Protein AF-A0AA36IRC1-F1 (afdb_monomer_lite)

Foldseek 3Di:
DVLCVLLVHDPPDQDLVVLVVSLVVVCVCLPCVNPPDDPVSVVSNVSSVVSSLVSNLRRVLAAAAAWWADWDKDWPDLDPPWTKIKIATHGGDDDPRHHFFKKWKWWDQVVVPDIDTLDIGGQDQDPVVRGTQDVNNSRMDMDTSNSVPVRVRQLVDQKIKMWMWTGDSNGIHDTDIDIHGSPDPPPDPPPPDDDDDDDDDDDDDDDDDDDDDDPDDPDPLVVLLVVVLVVLLVVLVVALVSSLVVQLPDDLVNLLSNCVVVVHDSDDDSSVSSVVSSVVSPRNVVVPPPPLPDVVVVVVLQVVLCVLCVVPNQLAHADPVSWDKDFDDPQLCVLVVCLVVQVPPPVSLVVSVVSNCVVVVVVVVCSQLVALVSLVSQLVSPAWAKEKEWAQADPDPDDRVPDDPRRNTIMTIHIHHLVCCVNVVVVLCVLVVQDDLSVLCRRQLDDSLFKHWYWYQDPPPHHIDIDIDGQALPDPSVCSNPVDPVSNVVNPDPDDDSVNSVVRSVVVVVVVVVVVVVVVVVVVVVVVVVVVVVVVPPPPVVVVVVVVVVVVVVVVVVCVVVPPPDDDPDDDDDDDDDDDDDDDDDDDDDDDDDD

Secondary structure (DSSP, 8-state):
-HHHHHTT--TT---HHHHHHHHHHHHTTS-HHHH-S-HHHHHHHHHHHHHHHHHHHHHS---PPPPPEEEEEEEEE-STTS-EEEEEEEPPPP-TTS---EEEEEEEETTTTEEEEEEEE---EEGGGTEEPPTTTTSEEEEETTTTTT-TTGGGSSEEEEEEEEEETTEEPPPEEEEEE-S------------------------------------THHHHHHHHHHHHHHHHHH-HHHHHHHHHHS-HHHHHHHHHHTT----S-HHHHHHHHHHHTTSTTTTTS-----HHHHHHHHHHHHHHTTTSTTS--SSTTTPPPEE--HHHHHHHHGGGT-TT-HHHHHHHHHHHHHHHHHHHHHHHTSSHHHHHHHHHT-SEEEEEEEESS-SSSS-TTSS-HHHH-EEEEEEEEHHHHHHH-HHHHHHTT--HHHHHIIIIIS-TTTEEEEEEESPSSSS-EEEEEEPPTT-TTHHHH--SHHHHHHHHSPPPPHHHHHHHHHHHHHHHHHHHHHHHHHHHHHHHHHHHHHHHTS-THHHHHHHHHHHHHHHHHHHHHTT--S-----------------------------

Structure (mmCIF, N/CA/C/O backbone):
data_AF-A0AA36IRC1-F1
#
_entry.id   AF-A0AA36IRC1-F1
#
loop_
_atom_site.group_PDB
_atom_site.id
_atom_site.type_symbol
_atom_site.label_atom_id
_atom_site.label_alt_id
_atom_site.label_comp_id
_atom_site.label_asym_id
_atom_site.label_entity_id
_atom_site.label_seq_id
_atom_site.pdbx_PDB_ins_code
_atom_site.Cartn_x
_atom_site.Cartn_y
_atom_site.Cartn_z
_atom_site.occupancy
_atom_site.B_iso_or_equiv
_atom_site.auth_seq_id
_atom_site.auth_comp_id
_atom_site.auth_asym_id
_atom_site.auth_atom_id
_atom_site.pdbx_PDB_model_num
ATOM 1 N N . MET A 1 1 ? -9.105 -41.672 -7.554 1.00 74.88 1 MET A N 1
ATOM 2 C CA . MET A 1 1 ? -8.304 -42.344 -8.606 1.00 74.88 1 MET A CA 1
ATOM 3 C C . MET A 1 1 ? -7.588 -41.334 -9.501 1.00 74.88 1 MET A C 1
ATOM 5 O O . MET A 1 1 ? -6.369 -41.287 -9.444 1.00 74.88 1 MET A O 1
ATOM 9 N N . ARG A 1 2 ? -8.302 -40.461 -10.235 1.00 90.44 2 ARG A N 1
ATOM 10 C CA . ARG A 1 2 ? -7.694 -39.477 -11.162 1.00 90.44 2 ARG A CA 1
ATOM 11 C C . ARG A 1 2 ? -6.621 -38.577 -10.523 1.00 90.44 2 ARG A C 1
ATOM 13 O O . ARG A 1 2 ? -5.539 -38.460 -11.077 1.00 90.44 2 ARG A O 1
ATOM 20 N N . ALA A 1 3 ? -6.867 -38.031 -9.329 1.00 92.38 3 ALA A N 1
ATOM 21 C CA . ALA A 1 3 ? -5.887 -37.191 -8.627 1.00 92.38 3 ALA A CA 1
ATOM 22 C C . ALA A 1 3 ? -4.588 -37.937 -8.243 1.00 92.38 3 ALA A C 1
ATOM 24 O O . ALA A 1 3 ? -3.504 -37.379 -8.387 1.00 92.38 3 ALA A O 1
ATOM 25 N N . LYS A 1 4 ? -4.675 -39.216 -7.829 1.00 94.25 4 LYS A N 1
ATOM 26 C CA . LYS A 1 4 ? -3.484 -40.041 -7.549 1.00 94.25 4 LYS A CA 1
ATOM 27 C C . LYS A 1 4 ? -2.650 -40.243 -8.818 1.00 94.25 4 LYS A C 1
ATOM 29 O O . LYS A 1 4 ? -1.438 -40.070 -8.777 1.00 94.25 4 LYS A O 1
ATOM 34 N N . ALA A 1 5 ? -3.311 -40.536 -9.941 1.00 95.19 5 ALA A N 1
ATOM 35 C CA . ALA A 1 5 ? -2.655 -40.703 -11.237 1.00 95.19 5 ALA A CA 1
ATOM 36 C C . ALA A 1 5 ? -1.948 -39.420 -11.707 1.00 95.19 5 ALA A C 1
ATOM 38 O O . ALA A 1 5 ? -0.807 -39.498 -12.150 1.00 95.19 5 ALA A O 1
ATOM 39 N N . VAL A 1 6 ? -2.566 -38.242 -11.535 1.00 96.06 6 VAL A N 1
ATOM 40 C CA . VAL A 1 6 ? -1.937 -36.944 -11.868 1.00 96.06 6 VAL A CA 1
ATOM 41 C C . VAL A 1 6 ? -0.638 -36.717 -11.082 1.00 96.06 6 VAL A C 1
ATOM 43 O O . VAL A 1 6 ? 0.323 -36.175 -11.619 1.00 96.06 6 VAL A O 1
ATOM 46 N N . LEU A 1 7 ? -0.576 -37.170 -9.828 1.00 96.38 7 LEU A N 1
ATOM 47 C CA . LEU A 1 7 ? 0.624 -37.065 -8.994 1.00 96.38 7 LEU A CA 1
ATOM 48 C C . LEU A 1 7 ? 1.622 -38.216 -9.191 1.00 96.38 7 LEU A C 1
ATOM 50 O O . LEU A 1 7 ? 2.680 -38.205 -8.564 1.00 96.38 7 LEU A O 1
ATOM 54 N N . GLY A 1 8 ? 1.302 -39.217 -10.016 1.00 95.62 8 GLY A N 1
ATOM 55 C CA . GLY A 1 8 ? 2.112 -40.430 -10.159 1.00 95.62 8 GLY A CA 1
ATOM 56 C C . GLY A 1 8 ? 2.165 -41.282 -8.886 1.00 95.62 8 GLY A C 1
ATOM 57 O O . GLY A 1 8 ? 3.146 -41.983 -8.653 1.00 95.62 8 GLY A O 1
ATOM 58 N N . LEU A 1 9 ? 1.140 -41.199 -8.034 1.00 96.12 9 LEU A N 1
ATOM 59 C CA . LEU A 1 9 ? 1.044 -42.001 -6.818 1.00 96.12 9 LEU A CA 1
ATOM 60 C C . LEU A 1 9 ? 0.522 -43.403 -7.147 1.00 96.12 9 LEU A C 1
ATOM 62 O O . LEU A 1 9 ? -0.485 -43.547 -7.844 1.00 96.12 9 LEU A O 1
ATOM 66 N N . GLY A 1 10 ? 1.178 -44.424 -6.592 1.00 94.31 10 GLY A N 1
ATOM 67 C CA . GLY A 1 10 ? 0.716 -45.809 -6.670 1.00 94.31 10 GLY A CA 1
ATOM 68 C C . GLY A 1 10 ? -0.647 -46.020 -5.988 1.00 94.31 10 GLY A C 1
ATOM 69 O O . GLY A 1 10 ? -1.079 -45.186 -5.180 1.00 94.31 10 GLY A O 1
ATOM 70 N N . PRO A 1 11 ? -1.344 -47.131 -6.291 1.00 91.56 11 PRO A N 1
ATOM 71 C CA . PRO A 1 11 ? -2.640 -47.444 -5.684 1.00 91.56 11 PRO A CA 1
ATOM 72 C C . PRO A 1 11 ? -2.563 -47.492 -4.150 1.00 91.56 11 PRO A C 1
ATOM 74 O O . PRO A 1 11 ? -3.455 -46.942 -3.492 1.00 91.56 11 PRO A O 1
ATOM 77 N N . ASP A 1 12 ? -1.446 -48.000 -3.622 1.00 92.06 12 ASP A N 1
ATOM 78 C CA . ASP A 1 12 ? -1.166 -48.215 -2.195 1.00 92.06 12 ASP A CA 1
ATOM 79 C C . ASP A 1 12 ? -0.720 -46.948 -1.446 1.00 92.06 12 ASP A C 1
ATOM 81 O O . ASP A 1 12 ? -0.401 -46.990 -0.259 1.00 92.06 12 ASP A O 1
ATOM 85 N N . ALA A 1 13 ? -0.671 -45.792 -2.117 1.00 90.88 13 ALA A N 1
ATOM 86 C CA . ALA A 1 13 ? -0.374 -44.539 -1.438 1.00 90.88 13 ALA A CA 1
ATOM 87 C C . ALA A 1 13 ? -1.566 -44.132 -0.560 1.00 90.88 13 ALA A C 1
ATOM 89 O O . ALA A 1 13 ? -2.665 -43.904 -1.081 1.00 90.88 13 ALA A O 1
ATOM 90 N N . HIS A 1 14 ? -1.354 -44.025 0.751 1.00 88.81 14 HIS A N 1
ATOM 91 C CA . HIS A 1 14 ? -2.402 -43.711 1.733 1.00 88.81 14 HIS A CA 1
ATOM 92 C C . HIS A 1 14 ? -2.022 -42.586 2.704 1.00 88.81 14 HIS A C 1
ATOM 94 O O . HIS A 1 14 ? -2.841 -42.217 3.545 1.00 88.81 14 HIS A O 1
ATOM 100 N N . GLU A 1 15 ? -0.820 -42.016 2.583 1.00 91.06 15 GLU A N 1
ATOM 101 C CA . GLU A 1 15 ? -0.329 -40.983 3.495 1.00 91.06 15 GLU A CA 1
ATOM 102 C C . GLU A 1 15 ? -0.172 -39.615 2.822 1.00 91.06 15 GLU A C 1
ATOM 104 O O . GLU A 1 15 ? 0.243 -39.490 1.667 1.00 91.06 15 GLU A O 1
ATOM 109 N N . VAL A 1 16 ? -0.442 -38.553 3.587 1.00 89.88 16 VAL A N 1
ATOM 110 C CA . VAL A 1 16 ? -0.253 -37.154 3.160 1.00 89.88 16 VAL A CA 1
ATOM 111 C C . VAL A 1 16 ? 1.220 -36.858 2.835 1.00 89.88 16 VAL A C 1
ATOM 113 O O . VAL A 1 16 ? 1.517 -36.125 1.892 1.00 89.88 16 VAL A O 1
ATOM 116 N N . SER A 1 17 ? 2.152 -37.480 3.561 1.00 89.81 17 SER A N 1
ATOM 117 C CA . SER A 1 17 ? 3.604 -37.383 3.344 1.00 89.81 17 SER A CA 1
ATOM 118 C C . SER A 1 17 ? 3.996 -37.740 1.899 1.00 89.81 17 SER A C 1
ATOM 120 O O . SER A 1 17 ? 4.730 -36.994 1.240 1.00 89.81 17 SER A O 1
ATOM 122 N N . GLN A 1 18 ? 3.433 -38.830 1.371 1.00 94.88 18 GLN A N 1
ATOM 123 C CA . GLN A 1 18 ? 3.670 -39.328 0.015 1.00 94.88 18 GLN A CA 1
ATOM 124 C C . GLN A 1 18 ? 3.131 -38.352 -1.040 1.00 94.88 18 GLN A C 1
ATOM 126 O O . GLN A 1 18 ? 3.815 -38.065 -2.024 1.00 94.88 18 GLN A O 1
ATOM 131 N N . VAL A 1 19 ? 1.949 -37.766 -0.806 1.00 95.19 19 VAL A N 1
ATOM 132 C CA . VAL A 1 19 ? 1.365 -36.722 -1.673 1.00 95.19 19 VAL A CA 1
ATOM 133 C C . VAL A 1 19 ? 2.289 -35.514 -1.765 1.00 95.19 19 VAL A C 1
ATOM 135 O O . VAL A 1 19 ? 2.595 -35.036 -2.859 1.00 95.19 19 VAL A O 1
ATOM 138 N N . GLN A 1 20 ? 2.783 -35.036 -0.622 1.00 94.25 20 GLN A N 1
ATOM 139 C CA . GLN A 1 20 ? 3.679 -33.884 -0.563 1.00 94.25 20 GLN A CA 1
ATOM 140 C C . GLN A 1 20 ? 5.027 -34.163 -1.234 1.00 94.25 20 GLN A C 1
ATOM 142 O O . GLN A 1 20 ? 5.592 -33.281 -1.887 1.00 94.25 20 GLN A O 1
ATOM 147 N N . GLN A 1 21 ? 5.568 -35.373 -1.089 1.00 96.00 21 GLN A N 1
ATOM 148 C CA . GLN A 1 21 ? 6.808 -35.777 -1.749 1.00 96.00 21 GLN A CA 1
ATOM 149 C C . GLN A 1 21 ? 6.646 -35.858 -3.273 1.00 96.00 21 GLN A C 1
ATOM 151 O O . GLN A 1 21 ? 7.492 -35.327 -4.004 1.00 96.00 21 GLN A O 1
ATOM 156 N N . ALA A 1 22 ? 5.557 -36.464 -3.753 1.00 97.12 22 ALA A N 1
ATOM 157 C CA . ALA A 1 22 ? 5.246 -36.564 -5.175 1.00 97.12 22 ALA A CA 1
ATOM 158 C C . ALA A 1 22 ? 5.052 -35.173 -5.799 1.00 97.12 22 ALA A C 1
ATOM 160 O O . ALA A 1 22 ? 5.730 -34.825 -6.769 1.00 97.12 22 ALA A O 1
ATOM 161 N N . PHE A 1 23 ? 4.239 -34.323 -5.164 1.00 97.38 23 PHE A N 1
ATOM 162 C CA . PHE A 1 23 ? 4.014 -32.946 -5.602 1.00 97.38 23 PHE A CA 1
ATOM 163 C C . PHE A 1 23 ? 5.316 -32.137 -5.675 1.00 97.38 23 PHE A C 1
ATOM 165 O O . PHE A 1 23 ? 5.611 -31.535 -6.705 1.00 97.38 23 PHE A O 1
ATOM 172 N N . ARG A 1 24 ? 6.156 -32.168 -4.627 1.00 96.25 24 ARG A N 1
ATOM 173 C CA . ARG A 1 24 ? 7.459 -31.470 -4.631 1.00 96.25 24 ARG A CA 1
ATOM 174 C C . ARG A 1 24 ? 8.395 -31.974 -5.729 1.00 96.25 24 ARG A C 1
ATOM 176 O O . ARG A 1 24 ? 9.209 -31.210 -6.244 1.00 96.25 24 ARG A O 1
ATOM 183 N N . SER A 1 25 ? 8.329 -33.256 -6.074 1.00 97.12 25 SER A N 1
ATOM 184 C CA . SER A 1 25 ? 9.158 -33.838 -7.136 1.00 97.12 25 SER A CA 1
ATOM 185 C C . SER A 1 25 ? 8.709 -33.385 -8.528 1.00 97.12 25 SER A C 1
ATOM 187 O O . SER A 1 25 ? 9.560 -33.096 -9.367 1.00 97.12 25 SER A O 1
ATOM 189 N N . LEU A 1 26 ? 7.399 -33.239 -8.750 1.00 96.81 26 LEU A N 1
ATOM 190 C CA . LEU A 1 26 ? 6.835 -32.714 -9.998 1.00 96.81 26 LEU A CA 1
ATOM 191 C C . LEU A 1 26 ? 7.040 -31.199 -10.128 1.00 96.81 26 LEU A C 1
ATOM 193 O O . LEU A 1 26 ? 7.534 -30.737 -11.153 1.00 96.81 26 LEU A O 1
ATOM 197 N N . MET A 1 27 ? 6.792 -30.433 -9.062 1.00 96.56 27 MET A N 1
ATOM 198 C CA . MET A 1 27 ? 7.006 -28.979 -9.045 1.00 96.56 27 MET A CA 1
ATOM 199 C C . MET A 1 27 ? 8.471 -28.585 -9.259 1.00 96.56 27 MET A C 1
ATOM 201 O O . MET A 1 27 ? 8.740 -27.547 -9.848 1.00 96.56 27 MET A O 1
ATOM 205 N N . ARG A 1 28 ? 9.439 -29.418 -8.846 1.00 96.50 28 ARG A N 1
ATOM 206 C CA . ARG A 1 28 ? 10.865 -29.205 -9.170 1.00 96.50 28 ARG A CA 1
ATOM 207 C C . ARG A 1 28 ? 11.168 -29.324 -10.665 1.00 96.50 28 ARG A C 1
ATOM 209 O O . ARG A 1 28 ? 12.148 -28.744 -11.127 1.00 96.50 28 ARG A O 1
ATOM 216 N N . LYS A 1 29 ? 10.381 -30.095 -11.419 1.00 95.44 29 LYS A N 1
ATOM 217 C CA . LYS A 1 29 ? 10.509 -30.214 -12.881 1.00 95.44 29 LYS A CA 1
ATOM 218 C C . LYS A 1 29 ? 9.749 -29.095 -13.588 1.00 95.44 29 LYS A C 1
ATOM 220 O O . LYS A 1 29 ? 10.276 -28.527 -14.533 1.00 95.44 29 LYS A O 1
ATOM 225 N N . LEU A 1 30 ? 8.573 -28.745 -13.070 1.00 94.75 30 LEU A N 1
ATOM 226 C CA . LEU A 1 30 ? 7.709 -27.673 -13.567 1.00 94.75 30 LEU A CA 1
ATOM 227 C C . LEU A 1 30 ? 8.000 -26.309 -12.919 1.00 94.75 30 LEU A C 1
ATOM 229 O O . LEU A 1 30 ? 7.128 -25.448 -12.853 1.00 94.75 30 LEU A O 1
ATOM 233 N N . HIS A 1 31 ? 9.213 -26.096 -12.411 1.00 91.88 31 HIS A N 1
ATOM 234 C CA . HIS A 1 31 ? 9.555 -24.811 -11.818 1.00 91.88 31 HIS A CA 1
ATOM 235 C C . HIS A 1 31 ? 9.652 -23.745 -12.924 1.00 91.88 31 HIS A C 1
ATOM 237 O O . HIS A 1 31 ? 10.312 -24.019 -13.933 1.00 91.88 31 HIS A O 1
ATOM 243 N N . PRO A 1 32 ? 9.081 -22.537 -12.741 1.00 88.81 32 PRO A N 1
ATOM 244 C CA . PRO A 1 32 ? 9.141 -21.467 -13.740 1.00 88.81 32 PRO A CA 1
ATOM 245 C C . PRO A 1 32 ? 10.564 -21.166 -14.226 1.00 88.81 32 PRO A C 1
ATOM 247 O O . PRO A 1 32 ? 10.787 -21.022 -15.422 1.00 88.81 32 PRO A O 1
ATOM 250 N N . ASP A 1 33 ? 11.553 -21.195 -13.327 1.00 90.69 33 ASP A N 1
ATOM 251 C CA . ASP A 1 33 ? 12.965 -20.975 -13.685 1.00 90.69 33 ASP A CA 1
ATOM 252 C C . ASP A 1 33 ? 13.538 -22.013 -14.666 1.00 90.69 33 ASP A C 1
ATOM 254 O O . ASP A 1 33 ? 14.543 -21.748 -15.319 1.00 90.69 33 ASP A O 1
ATOM 258 N N . ARG A 1 34 ? 12.944 -23.210 -14.758 1.00 93.19 34 ARG A N 1
ATOM 259 C CA . ARG A 1 34 ? 13.422 -24.288 -15.641 1.00 93.19 34 ARG A CA 1
ATOM 260 C C . ARG A 1 34 ? 12.700 -24.332 -16.977 1.00 93.19 34 ARG A C 1
ATOM 262 O O . ARG A 1 34 ? 13.312 -24.683 -17.977 1.00 93.19 34 ARG A O 1
ATOM 269 N N . ILE A 1 35 ? 11.406 -24.031 -16.977 1.00 93.44 35 ILE A N 1
ATOM 270 C CA . ILE A 1 35 ? 10.538 -24.185 -18.156 1.00 93.44 35 ILE A CA 1
ATOM 271 C C . ILE A 1 35 ? 10.178 -22.848 -18.814 1.00 93.44 35 ILE A C 1
ATOM 273 O O . ILE A 1 35 ? 9.588 -22.839 -19.890 1.00 93.44 35 ILE A O 1
ATOM 277 N N . GLY A 1 36 ? 10.530 -21.727 -18.179 1.00 90.19 36 GLY A N 1
ATOM 278 C CA . GLY A 1 36 ? 10.146 -20.390 -18.613 1.00 90.19 36 GLY A CA 1
ATOM 279 C C . GLY A 1 36 ? 8.654 -20.106 -18.420 1.00 90.19 36 GLY A C 1
ATOM 280 O O . GLY A 1 36 ? 7.930 -20.825 -17.728 1.00 90.19 36 GLY A O 1
ATOM 281 N N . VAL A 1 37 ? 8.183 -19.024 -19.042 1.00 89.31 37 VAL A N 1
ATOM 282 C CA . VAL A 1 37 ? 6.762 -18.650 -19.048 1.00 89.31 37 VAL A CA 1
ATOM 283 C C . VAL A 1 37 ? 6.061 -19.447 -20.145 1.00 89.31 37 VAL A C 1
ATOM 285 O O . VAL A 1 37 ? 5.996 -19.024 -21.296 1.00 89.31 37 VAL A O 1
ATOM 288 N N . ASN A 1 38 ? 5.562 -20.628 -19.788 1.00 95.38 38 ASN A N 1
ATOM 289 C CA . ASN A 1 38 ? 4.763 -21.468 -20.673 1.00 95.38 38 ASN A CA 1
ATOM 290 C C . ASN A 1 38 ? 3.337 -21.603 -20.109 1.00 95.38 38 ASN A C 1
ATOM 292 O O . ASN A 1 38 ? 3.138 -21.974 -18.947 1.00 95.38 38 ASN A O 1
ATOM 296 N N . ARG A 1 39 ? 2.335 -21.291 -20.939 1.00 93.25 39 ARG A N 1
ATOM 297 C CA . ARG A 1 39 ? 0.915 -21.388 -20.581 1.00 93.25 39 ARG A CA 1
ATOM 298 C C . ARG A 1 39 ? 0.518 -22.817 -20.205 1.00 93.25 39 ARG A C 1
ATOM 300 O O . ARG A 1 39 ? -0.113 -23.006 -19.172 1.00 93.25 39 ARG A O 1
ATOM 307 N N . GLU A 1 40 ? 0.943 -23.808 -20.984 1.00 95.69 40 GLU A N 1
ATOM 308 C CA . GLU A 1 40 ? 0.639 -25.224 -20.736 1.00 95.69 40 GLU A CA 1
ATOM 309 C C . GLU A 1 40 ? 1.237 -25.697 -19.408 1.00 95.69 40 GLU A C 1
ATOM 311 O O . GLU A 1 40 ? 0.608 -26.435 -18.653 1.00 95.69 40 GLU A O 1
ATOM 316 N N . ALA A 1 41 ? 2.438 -25.219 -19.075 1.00 92.00 41 ALA A N 1
ATOM 317 C CA . ALA A 1 41 ? 3.054 -25.515 -17.789 1.00 92.00 41 ALA A CA 1
ATOM 318 C C . ALA A 1 41 ? 2.288 -24.891 -16.618 1.00 92.00 41 ALA A C 1
ATOM 320 O O . ALA A 1 41 ? 2.154 -25.517 -15.569 1.00 92.00 41 ALA A O 1
ATOM 321 N N . THR A 1 42 ? 1.768 -23.677 -16.801 1.00 91.06 42 THR A N 1
ATOM 322 C CA . THR A 1 42 ? 0.942 -23.000 -15.794 1.00 91.06 42 THR A CA 1
ATOM 323 C C . THR A 1 42 ? -0.354 -23.777 -15.559 1.00 91.06 42 THR A C 1
ATOM 325 O O . THR A 1 42 ? -0.691 -24.072 -14.414 1.00 91.06 42 THR A O 1
ATOM 328 N N . GLU A 1 43 ? -1.028 -24.199 -16.633 1.00 94.94 43 GLU A N 1
ATOM 329 C CA . GLU A 1 43 ? -2.219 -25.057 -16.565 1.00 94.94 43 GLU A CA 1
ATOM 330 C C . GLU A 1 43 ? -1.908 -26.402 -15.875 1.00 94.94 43 GLU A C 1
ATOM 332 O O . GLU A 1 43 ? -2.641 -26.833 -14.982 1.00 94.94 43 GLU A O 1
ATOM 337 N N . ALA A 1 44 ? -0.773 -27.035 -16.193 1.00 95.12 44 ALA A N 1
ATOM 338 C CA . ALA A 1 44 ? -0.328 -28.264 -15.534 1.00 95.12 44 ALA A CA 1
ATOM 339 C C . ALA A 1 44 ? -0.023 -28.070 -14.036 1.00 95.12 44 ALA A C 1
ATOM 341 O O . ALA A 1 44 ? -0.329 -28.944 -13.222 1.00 95.12 44 ALA A O 1
ATOM 342 N N . MET A 1 45 ? 0.560 -26.932 -13.645 1.00 94.12 45 MET A N 1
ATOM 343 C CA . MET A 1 45 ? 0.800 -26.597 -12.239 1.00 94.12 45 MET A CA 1
ATOM 344 C C . MET A 1 45 ? -0.511 -26.430 -11.467 1.00 94.12 45 MET A C 1
ATOM 346 O O . MET A 1 45 ? -0.600 -26.926 -10.343 1.00 94.12 45 MET A O 1
ATOM 350 N N . GLU A 1 46 ? -1.531 -25.792 -12.050 1.00 93.94 46 GLU A N 1
ATOM 351 C CA . GLU A 1 46 ? -2.853 -25.698 -11.415 1.00 93.94 46 GLU A CA 1
ATOM 352 C C . GLU A 1 46 ? -3.494 -27.079 -11.241 1.00 93.94 46 GLU A C 1
ATOM 354 O O . GLU A 1 46 ? -3.913 -27.423 -10.133 1.00 93.94 46 GLU A O 1
ATOM 359 N N . LEU A 1 47 ? -3.457 -27.927 -12.277 1.00 96.19 47 LEU A N 1
ATOM 360 C CA . LEU A 1 47 ? -3.942 -29.310 -12.188 1.00 96.19 47 LEU A CA 1
ATOM 361 C C . LEU A 1 47 ? -3.211 -30.115 -11.100 1.00 96.19 47 LEU A C 1
ATOM 363 O O . LEU A 1 47 ? -3.828 -30.904 -10.382 1.00 96.19 47 LEU A O 1
ATOM 367 N N . LEU A 1 48 ? -1.900 -29.911 -10.931 1.00 96.25 48 LEU A N 1
ATOM 368 C CA . LEU A 1 48 ? -1.128 -30.553 -9.864 1.00 96.25 48 LEU A CA 1
ATOM 369 C C . LEU A 1 48 ? -1.508 -30.050 -8.474 1.00 96.25 48 LEU A C 1
ATOM 371 O O . LEU A 1 48 ? -1.558 -30.851 -7.537 1.00 96.25 48 LEU A O 1
ATOM 375 N N . ARG A 1 49 ? -1.770 -28.748 -8.313 1.00 95.19 49 ARG A N 1
ATOM 376 C CA . ARG A 1 49 ? -2.233 -28.180 -7.038 1.00 95.19 49 ARG A CA 1
ATOM 377 C C . ARG A 1 49 ? -3.614 -28.711 -6.673 1.00 95.19 49 ARG A C 1
ATOM 379 O O . ARG A 1 49 ? -3.817 -29.120 -5.530 1.00 95.19 49 ARG A O 1
ATOM 386 N N . GLU A 1 50 ? -4.523 -28.788 -7.641 1.00 94.00 50 GLU A N 1
ATOM 387 C CA . GLU A 1 50 ? -5.855 -29.365 -7.455 1.00 94.00 50 GLU A CA 1
ATOM 388 C C . GLU A 1 50 ? -5.778 -30.858 -7.087 1.00 94.00 50 GLU A C 1
ATOM 390 O O . GLU A 1 50 ? -6.428 -31.316 -6.139 1.00 94.00 50 GLU A O 1
ATOM 395 N N . ALA A 1 51 ? -4.925 -31.622 -7.779 1.00 94.44 51 ALA A N 1
ATOM 396 C CA . ALA A 1 51 ? -4.704 -33.036 -7.493 1.00 94.44 51 ALA A CA 1
ATOM 397 C C . ALA A 1 51 ? -4.079 -33.262 -6.107 1.00 94.44 51 ALA A C 1
ATOM 399 O O . ALA A 1 51 ? -4.513 -34.164 -5.382 1.00 94.44 51 ALA A O 1
ATOM 400 N N . LYS A 1 52 ? -3.105 -32.427 -5.711 1.00 95.44 52 LYS A N 1
ATOM 401 C CA . LYS A 1 52 ? -2.514 -32.416 -4.364 1.00 95.44 52 LYS A CA 1
ATOM 402 C C . LYS A 1 52 ? -3.590 -32.186 -3.312 1.00 95.44 52 LYS A C 1
ATOM 404 O O . LYS A 1 52 ? -3.766 -33.045 -2.454 1.00 95.44 52 LYS A O 1
ATOM 409 N N . ALA A 1 53 ? -4.342 -31.090 -3.417 1.00 89.00 53 ALA A N 1
ATOM 410 C CA . ALA A 1 53 ? -5.394 -30.751 -2.462 1.00 89.00 53 ALA A CA 1
ATOM 411 C C . ALA A 1 53 ? -6.442 -31.871 -2.347 1.00 89.00 53 ALA A C 1
ATOM 413 O O . ALA A 1 53 ? -6.864 -32.232 -1.250 1.00 89.00 53 ALA A O 1
ATOM 414 N N . SER A 1 54 ? -6.812 -32.481 -3.476 1.00 88.75 54 SER A N 1
ATOM 415 C CA . SER A 1 54 ? -7.751 -33.605 -3.509 1.00 88.75 54 SER A CA 1
ATOM 416 C C . SER A 1 54 ? -7.214 -34.857 -2.807 1.00 88.75 54 SER A C 1
ATOM 418 O O . SER A 1 54 ? -7.959 -35.513 -2.079 1.00 88.75 54 SER A O 1
ATOM 420 N N . CYS A 1 55 ? -5.934 -35.198 -2.994 1.00 89.62 55 CYS A N 1
ATOM 421 C CA . CYS A 1 55 ? -5.323 -36.354 -2.332 1.00 89.62 55 CYS A CA 1
ATOM 422 C C . CYS A 1 55 ? -5.083 -36.106 -0.838 1.00 89.62 55 CYS A C 1
ATOM 424 O O . CYS A 1 55 ? -5.362 -36.991 -0.035 1.00 89.62 55 CYS A O 1
ATOM 426 N N . GLU A 1 56 ? -4.629 -34.909 -0.450 1.00 89.44 56 GLU A N 1
ATOM 427 C CA . GLU A 1 56 ? -4.455 -34.541 0.963 1.00 89.44 56 GLU A CA 1
ATOM 428 C C . GLU A 1 56 ? -5.790 -34.619 1.713 1.00 89.44 56 GLU A C 1
ATOM 430 O O . GLU A 1 56 ? -5.853 -35.226 2.780 1.00 89.44 56 GLU A O 1
ATOM 435 N N . ARG A 1 57 ? -6.880 -34.124 1.109 1.00 83.88 57 ARG A N 1
ATOM 436 C CA . ARG A 1 57 ? -8.235 -34.241 1.669 1.00 83.88 57 ARG A CA 1
ATOM 437 C C . ARG A 1 57 ? -8.700 -35.694 1.788 1.00 83.88 57 ARG A C 1
ATOM 439 O O . ARG A 1 57 ? -9.328 -36.060 2.774 1.00 83.88 57 ARG A O 1
ATOM 446 N N . ALA A 1 58 ? -8.389 -36.535 0.801 1.00 84.88 58 ALA A N 1
ATOM 447 C CA . ALA A 1 58 ? -8.757 -37.950 0.837 1.00 84.88 58 ALA A CA 1
ATOM 448 C C . ALA A 1 58 ? -7.982 -38.740 1.909 1.00 84.88 58 ALA A C 1
ATOM 450 O O . ALA A 1 58 ? -8.521 -39.689 2.478 1.00 84.88 58 ALA A O 1
ATOM 451 N N . PHE A 1 59 ? -6.729 -38.367 2.186 1.00 84.94 59 PHE A N 1
ATOM 452 C CA . PHE A 1 59 ? -5.861 -39.081 3.129 1.00 84.94 59 PHE A CA 1
ATOM 453 C C . PHE A 1 59 ? -5.927 -38.555 4.559 1.00 84.94 59 PHE A C 1
ATOM 455 O O . PHE A 1 59 ? -5.697 -39.329 5.485 1.00 84.94 59 PHE A O 1
ATOM 462 N N . SER A 1 60 ? -6.287 -37.287 4.768 1.00 81.56 60 SER A N 1
ATOM 463 C CA . SER A 1 60 ? -6.359 -36.703 6.111 1.00 81.56 60 SER A CA 1
ATOM 464 C C . SER A 1 60 ? -7.433 -37.353 6.994 1.00 81.56 60 SER A C 1
ATOM 466 O O . SER A 1 60 ? -7.382 -37.218 8.213 1.00 81.56 60 SER A O 1
ATOM 468 N N . ARG A 1 61 ? -8.407 -38.067 6.397 1.00 85.38 61 ARG A N 1
ATOM 469 C CA . ARG A 1 61 ? -9.624 -38.596 7.056 1.00 85.38 61 ARG A CA 1
ATOM 470 C C . ARG A 1 61 ? -10.421 -37.522 7.812 1.00 85.38 61 ARG A C 1
ATOM 472 O O . ARG A 1 61 ? -11.354 -37.859 8.542 1.00 85.38 61 ARG A O 1
ATOM 479 N N . LEU A 1 62 ? -10.071 -36.250 7.627 1.00 87.62 62 LEU A N 1
ATOM 480 C CA . LEU A 1 62 ? -10.746 -35.129 8.246 1.00 87.62 62 LEU A CA 1
ATOM 481 C C . LEU A 1 62 ? -12.097 -34.929 7.564 1.00 87.62 62 LEU A C 1
ATOM 483 O O . LEU A 1 62 ? -12.246 -35.093 6.352 1.00 87.62 62 LEU A O 1
ATOM 487 N N . ARG A 1 63 ? -13.093 -34.565 8.359 1.00 91.94 63 ARG A N 1
ATOM 488 C CA . ARG A 1 63 ? -14.413 -34.138 7.910 1.00 91.94 63 ARG A CA 1
ATOM 489 C C . ARG A 1 63 ? -14.581 -32.664 8.237 1.00 91.94 63 ARG A C 1
ATOM 491 O O . ARG A 1 63 ? -13.962 -32.163 9.180 1.00 91.94 63 ARG A O 1
ATOM 498 N N . ALA A 1 64 ? -15.419 -31.982 7.461 1.00 94.31 64 ALA A N 1
ATOM 499 C CA . ALA A 1 64 ? -15.828 -30.627 7.799 1.00 94.31 64 ALA A CA 1
ATOM 500 C C . ALA A 1 64 ? -16.401 -30.608 9.234 1.00 94.31 64 ALA A C 1
ATOM 502 O O . ALA A 1 64 ? -17.032 -31.591 9.649 1.00 94.31 64 ALA A O 1
ATOM 503 N N . PRO A 1 65 ? -16.156 -29.538 10.007 1.00 97.06 65 PRO A N 1
ATOM 504 C CA . PRO A 1 65 ? -16.684 -29.427 11.358 1.00 97.06 65 PRO A CA 1
ATOM 505 C C . PRO A 1 65 ? -18.214 -29.347 11.337 1.00 97.06 65 PRO A C 1
ATOM 507 O O . PRO A 1 65 ? -18.839 -29.121 10.298 1.00 97.06 65 PRO A O 1
ATOM 510 N N . GLN A 1 66 ? -18.835 -29.546 12.496 1.00 97.88 66 GLN A N 1
ATOM 511 C CA . GLN A 1 66 ? -20.258 -29.247 12.649 1.00 97.88 66 GLN A CA 1
ATOM 512 C C . GLN A 1 66 ? -20.483 -27.729 12.694 1.00 97.88 66 GLN A C 1
ATOM 514 O O . GLN A 1 66 ? -19.555 -26.959 12.947 1.00 97.88 66 GLN A O 1
ATOM 519 N N . ALA A 1 67 ? -21.717 -27.297 12.428 1.00 98.06 67 ALA A N 1
ATOM 520 C CA . ALA A 1 67 ? -22.075 -25.885 12.514 1.00 98.06 67 ALA A CA 1
ATOM 521 C C . ALA A 1 67 ? -21.942 -25.380 13.967 1.00 98.06 67 ALA A C 1
ATOM 523 O O . ALA A 1 67 ? -22.294 -26.118 14.895 1.00 98.06 67 ALA A O 1
ATOM 524 N N . PRO A 1 68 ? -21.489 -24.132 14.188 1.00 98.06 68 PRO A N 1
ATOM 525 C CA . PRO A 1 68 ? -21.541 -23.501 15.503 1.00 98.06 68 PRO A CA 1
ATOM 526 C C . PRO A 1 68 ? -22.964 -23.507 16.069 1.00 98.06 68 PRO A C 1
ATOM 528 O O . PRO A 1 68 ? -23.944 -23.410 15.328 1.00 98.06 68 PRO A O 1
ATOM 531 N N . THR A 1 69 ? -23.097 -23.585 17.390 1.00 98.00 69 THR A N 1
ATOM 532 C CA . THR A 1 69 ? -24.408 -23.629 18.057 1.00 98.00 69 THR A CA 1
ATOM 533 C C . THR A 1 69 ? -24.640 -22.384 18.903 1.00 98.00 69 THR A C 1
ATOM 535 O O . THR A 1 69 ? -23.710 -21.638 19.187 1.00 98.00 69 THR A O 1
ATOM 538 N N . ARG A 1 70 ? -25.891 -22.146 19.321 1.00 97.38 70 ARG A N 1
ATOM 539 C CA . ARG A 1 70 ? -26.261 -21.048 20.237 1.00 97.38 70 ARG A CA 1
ATOM 540 C C . ARG A 1 70 ? -25.792 -19.659 19.771 1.00 97.38 70 ARG A C 1
ATOM 542 O O . ARG A 1 70 ? -25.355 -18.863 20.594 1.00 97.38 70 ARG A O 1
ATOM 549 N N . LEU A 1 71 ? -25.885 -19.380 18.470 1.00 98.38 71 LEU A N 1
ATOM 550 C CA . LEU A 1 71 ? -25.600 -18.048 17.943 1.00 98.38 71 LEU A CA 1
ATOM 551 C C . LEU A 1 71 ? -26.620 -17.048 18.506 1.00 98.38 71 LEU A C 1
ATOM 553 O O . LEU A 1 71 ? -27.825 -17.187 18.292 1.00 98.38 71 LEU A O 1
ATOM 557 N N . ALA A 1 72 ? -26.123 -16.060 19.235 1.00 98.25 72 ALA A N 1
ATOM 558 C CA . ALA A 1 72 ? -26.888 -15.013 19.890 1.00 98.25 72 ALA A CA 1
ATOM 559 C C . ALA A 1 72 ? -26.267 -13.645 19.590 1.00 98.25 72 ALA A C 1
ATOM 561 O O . ALA A 1 72 ? -25.127 -13.549 19.134 1.00 98.25 72 ALA A O 1
ATOM 562 N N . ALA A 1 73 ? -27.029 -12.581 19.842 1.00 98.06 73 ALA A N 1
ATOM 563 C CA . ALA A 1 73 ? -26.547 -11.221 19.672 1.00 98.06 73 ALA A CA 1
ATOM 564 C C . ALA A 1 73 ? -26.944 -10.315 20.834 1.00 98.06 73 ALA A C 1
ATOM 566 O O . ALA A 1 73 ? -28.063 -10.383 21.343 1.00 98.06 73 ALA A O 1
ATOM 567 N N . THR A 1 74 ? -26.029 -9.417 21.183 1.00 97.56 74 THR A N 1
ATOM 568 C CA . THR A 1 74 ? -26.198 -8.380 22.198 1.00 97.56 74 THR A CA 1
ATOM 569 C C . THR A 1 74 ? -25.925 -7.018 21.566 1.00 97.56 74 THR A C 1
ATOM 571 O O . THR A 1 74 ? -24.850 -6.775 21.017 1.00 97.56 74 THR A O 1
ATOM 574 N N . VAL A 1 75 ? -26.894 -6.104 21.630 1.00 96.25 75 VAL A N 1
ATOM 575 C CA . VAL A 1 75 ? -26.730 -4.744 21.097 1.00 96.25 75 VAL A CA 1
ATOM 576 C C . VAL A 1 75 ? -25.892 -3.921 22.076 1.00 96.25 75 VAL A C 1
ATOM 578 O O . VAL A 1 75 ? -26.330 -3.652 23.190 1.00 96.25 75 VAL A O 1
ATOM 581 N N . LEU A 1 76 ? -24.695 -3.513 21.652 1.00 95.81 76 LEU A N 1
ATOM 582 C CA . LEU A 1 76 ? -23.798 -2.645 22.422 1.00 95.81 76 LEU A CA 1
ATOM 583 C C . LEU A 1 76 ? -24.110 -1.162 22.178 1.00 95.81 76 LEU A C 1
ATOM 585 O O . LEU A 1 76 ? -24.068 -0.353 23.099 1.00 95.81 76 LEU A O 1
ATOM 589 N N . CYS A 1 77 ? -24.443 -0.807 20.934 1.00 94.88 77 CYS A N 1
ATOM 590 C CA . CYS A 1 77 ? -24.859 0.536 20.536 1.00 94.88 77 CYS A CA 1
ATOM 591 C C . CYS A 1 77 ? -25.960 0.449 19.472 1.00 94.88 77 CYS A C 1
ATOM 593 O O . CYS A 1 77 ? -25.812 -0.272 18.486 1.00 94.88 77 CYS A O 1
ATOM 595 N N . ALA A 1 78 ? -27.052 1.196 19.661 1.00 93.44 78 ALA A N 1
ATOM 596 C CA . ALA A 1 78 ? -28.193 1.237 18.739 1.00 93.44 78 ALA A CA 1
ATOM 597 C C . ALA A 1 78 ? -28.256 2.518 17.881 1.00 93.44 78 ALA A C 1
ATOM 599 O O . ALA A 1 78 ? -29.170 2.658 17.064 1.00 93.44 78 ALA A O 1
ATOM 600 N N . ALA A 1 79 ? -27.323 3.458 18.069 1.00 92.19 79 ALA A N 1
ATOM 601 C CA . ALA A 1 79 ? -27.304 4.729 17.349 1.00 92.19 79 ALA A CA 1
ATOM 602 C C . ALA A 1 79 ? -26.984 4.510 15.864 1.00 92.19 79 ALA A C 1
ATOM 604 O O . ALA A 1 79 ? -25.975 3.897 15.535 1.00 92.19 79 ALA A O 1
ATOM 605 N N . VAL A 1 80 ? -27.848 5.006 14.974 1.00 93.19 80 VAL A N 1
ATOM 606 C CA . VAL A 1 80 ? -27.693 4.865 13.515 1.00 93.19 80 VAL A CA 1
ATOM 607 C C . VAL A 1 80 ? -26.377 5.495 13.054 1.00 93.19 80 VAL A C 1
ATOM 609 O O . VAL A 1 80 ? -26.061 6.612 13.455 1.00 93.19 80 VAL A O 1
ATOM 612 N N . GLY A 1 81 ? -25.622 4.782 12.218 1.00 91.75 81 GLY A N 1
ATOM 613 C CA . GLY A 1 81 ? -24.284 5.172 11.764 1.00 91.75 81 GLY A CA 1
ATOM 614 C C . GLY A 1 81 ? -23.159 4.767 12.723 1.00 91.75 81 GLY A C 1
ATOM 615 O O . GLY A 1 81 ? -21.993 4.866 12.361 1.00 91.75 81 GLY A O 1
ATOM 616 N N . GLN A 1 82 ? -23.493 4.301 13.929 1.00 94.81 82 GLN A N 1
ATOM 617 C CA . GLN A 1 82 ? -22.547 3.852 14.956 1.00 94.81 82 GLN A CA 1
ATOM 618 C C . GLN A 1 82 ? -23.038 2.580 15.659 1.00 94.81 82 GLN A C 1
ATOM 620 O O . GLN A 1 82 ? -22.665 2.308 16.807 1.00 94.81 82 GLN A O 1
ATOM 625 N N . ARG A 1 83 ? -23.922 1.801 15.020 1.00 95.06 83 ARG A N 1
ATOM 626 C CA . ARG A 1 83 ? -24.446 0.593 15.652 1.00 95.06 83 ARG A CA 1
ATOM 627 C C . ARG A 1 83 ? -23.316 -0.397 15.877 1.00 95.06 83 ARG A C 1
ATOM 629 O O . ARG A 1 83 ? -22.471 -0.612 15.010 1.00 95.06 83 ARG A O 1
ATOM 636 N N . ARG A 1 84 ? -23.329 -1.011 17.056 1.00 97.12 84 ARG A N 1
ATOM 637 C CA . ARG A 1 84 ? -22.389 -2.061 17.445 1.00 97.12 84 ARG A CA 1
ATOM 638 C C . ARG A 1 84 ? -23.175 -3.220 18.021 1.00 97.12 84 ARG A C 1
ATOM 640 O O . ARG A 1 84 ? -23.898 -3.046 19.003 1.00 97.12 84 ARG A O 1
ATOM 647 N N . ILE A 1 85 ? -23.059 -4.387 17.403 1.00 97.69 85 ILE A N 1
ATOM 648 C CA . ILE A 1 85 ? -23.776 -5.599 17.800 1.00 97.69 85 ILE A CA 1
ATOM 649 C C . ILE A 1 85 ? -22.743 -6.689 18.035 1.00 97.69 85 ILE A C 1
ATOM 651 O O . ILE A 1 85 ? -22.032 -7.085 17.117 1.00 97.69 85 ILE A O 1
ATOM 655 N N . ARG A 1 86 ? -22.653 -7.174 19.270 1.00 98.12 86 ARG A N 1
ATOM 656 C CA . ARG A 1 86 ? -21.811 -8.314 19.611 1.00 98.12 86 ARG A CA 1
ATOM 657 C C . ARG A 1 86 ? -22.551 -9.597 19.274 1.00 98.12 86 ARG A C 1
ATOM 659 O O . ARG A 1 86 ? -23.692 -9.768 19.687 1.00 98.12 86 ARG A O 1
ATOM 666 N N . LEU A 1 87 ? -21.899 -10.465 18.526 1.00 98.44 87 LEU A N 1
ATOM 667 C CA . LEU A 1 87 ? -22.296 -11.833 18.257 1.00 98.44 87 LEU A CA 1
ATOM 668 C C . LEU A 1 87 ? -21.538 -12.746 19.212 1.00 98.44 87 LEU A C 1
ATOM 670 O O . LEU A 1 87 ? -20.332 -12.578 19.392 1.00 98.44 87 LEU A O 1
ATOM 674 N N . ASP A 1 88 ? -22.231 -13.732 19.758 1.00 98.31 88 ASP A N 1
ATOM 675 C CA . ASP A 1 88 ? -21.644 -14.779 20.585 1.00 98.31 88 ASP A CA 1
ATOM 676 C C . ASP A 1 88 ? -22.178 -16.129 20.089 1.00 98.31 88 ASP A C 1
ATOM 678 O O . ASP A 1 88 ? -23.362 -16.257 19.772 1.00 98.31 88 ASP A O 1
ATOM 682 N N . TRP A 1 89 ? -21.323 -17.142 19.996 1.00 98.44 89 TRP A N 1
ATOM 683 C CA . TRP A 1 89 ? -21.725 -18.508 19.657 1.00 98.44 89 TRP A CA 1
ATOM 684 C C . TRP A 1 89 ? -20.959 -19.522 20.499 1.00 98.44 89 TRP A C 1
ATOM 686 O O . TRP A 1 89 ? -20.046 -19.194 21.250 1.00 98.44 89 TRP A O 1
ATOM 696 N N . ARG A 1 90 ? -21.353 -20.788 20.395 1.00 97.94 90 ARG A N 1
ATOM 697 C CA . ARG A 1 90 ? -20.649 -21.914 20.998 1.00 97.94 90 ARG A CA 1
ATOM 698 C C . ARG A 1 90 ? -19.969 -22.725 19.904 1.00 97.94 90 ARG A C 1
ATOM 700 O O . ARG A 1 90 ? -20.608 -23.081 18.907 1.00 97.94 90 ARG A O 1
ATOM 707 N N . ALA A 1 91 ? -18.694 -23.039 20.122 1.00 96.81 91 ALA A N 1
ATOM 708 C CA . ALA A 1 91 ? -17.938 -23.954 19.279 1.00 96.81 91 ALA A CA 1
ATOM 709 C C . ALA A 1 91 ? -18.680 -25.301 19.120 1.00 96.81 91 ALA A C 1
ATOM 711 O O . ALA A 1 91 ? -19.345 -25.749 20.065 1.00 96.81 91 ALA A O 1
ATOM 712 N N . PRO A 1 92 ? -18.622 -25.940 17.939 1.00 96.38 92 PRO A N 1
ATOM 713 C CA . PRO A 1 92 ? -19.101 -27.310 17.787 1.00 96.38 92 PRO A CA 1
ATOM 714 C C . PRO A 1 92 ? -18.291 -28.262 18.681 1.00 96.38 92 PRO A C 1
ATOM 716 O O . PRO A 1 92 ? -17.173 -27.948 19.082 1.00 96.38 92 PRO A O 1
ATOM 719 N N . GLU A 1 93 ? -18.849 -29.431 18.992 1.00 94.44 93 GLU A N 1
ATOM 720 C CA . GLU A 1 93 ? -18.149 -30.433 19.799 1.00 94.44 93 GLU A CA 1
ATOM 721 C C . GLU A 1 93 ? -16.871 -30.893 19.081 1.00 94.44 93 GLU A C 1
ATOM 723 O O . GLU A 1 93 ? -16.915 -31.372 17.942 1.00 94.44 93 GLU A O 1
ATOM 728 N N . GLU A 1 94 ? -15.718 -30.704 19.725 1.00 88.19 94 GLU A N 1
ATOM 729 C CA . GLU A 1 94 ? -14.437 -31.053 19.124 1.00 88.19 94 GLU A CA 1
ATOM 730 C C . GLU A 1 94 ? -14.295 -32.570 19.013 1.00 88.19 94 GLU A C 1
ATOM 732 O O . GLU A 1 94 ? -14.270 -33.302 20.003 1.00 88.19 94 GLU A O 1
ATOM 737 N N . SER A 1 95 ? -14.132 -33.053 17.783 1.00 90.06 95 SER A N 1
ATOM 738 C CA . SER A 1 95 ? -13.708 -34.425 17.529 1.00 90.06 95 SER A CA 1
ATOM 739 C C . SER A 1 95 ? -12.381 -34.427 16.782 1.00 90.06 95 SER A C 1
ATOM 741 O O . SER A 1 95 ? -12.129 -33.576 15.927 1.00 90.06 95 SER A O 1
ATOM 743 N N . ARG A 1 96 ? -11.543 -35.441 17.032 1.00 85.44 96 ARG A N 1
ATOM 744 C CA . ARG A 1 96 ? -10.263 -35.612 16.316 1.00 85.44 96 ARG A CA 1
ATOM 745 C C . ARG A 1 96 ? -10.438 -35.689 14.795 1.00 85.44 96 ARG A C 1
ATOM 747 O O . ARG A 1 96 ? -9.519 -35.357 14.058 1.00 85.44 96 ARG A O 1
ATOM 754 N N . SER A 1 97 ? -11.608 -36.129 14.329 1.00 88.94 97 SER A N 1
ATOM 755 C CA . SER A 1 97 ? -11.938 -36.224 12.907 1.00 88.94 97 SER A CA 1
ATOM 756 C C . SER A 1 97 ? -12.438 -34.921 12.285 1.00 88.94 97 SER A C 1
ATOM 758 O O . SER A 1 97 ? -12.489 -34.839 11.064 1.00 88.94 97 SER A O 1
ATOM 760 N N . CYS A 1 98 ? -12.829 -33.917 13.070 1.00 91.81 98 CYS A N 1
ATOM 761 C CA . CYS A 1 98 ? -13.306 -32.640 12.542 1.00 91.81 98 CYS A CA 1
ATOM 762 C C . CYS A 1 98 ? -12.895 -31.451 13.432 1.00 91.81 98 CYS A C 1
ATOM 764 O O . CYS A 1 98 ? -13.756 -30.715 13.913 1.00 91.81 98 CYS A O 1
ATOM 766 N N . PRO A 1 99 ? -11.581 -31.236 13.647 1.00 94.62 99 PRO A N 1
ATOM 767 C CA . PRO A 1 99 ? -11.111 -30.102 14.432 1.00 94.62 99 PRO A CA 1
ATOM 768 C C . PRO A 1 99 ? -11.544 -28.806 13.752 1.00 94.62 99 PRO A C 1
ATOM 770 O O . PRO A 1 99 ? -11.466 -28.710 12.526 1.00 94.62 99 PRO A O 1
ATOM 773 N N . VAL A 1 100 ? -11.987 -27.817 14.521 1.00 96.25 100 VAL A N 1
ATOM 774 C CA . VAL A 1 100 ? -12.208 -26.465 13.996 1.00 96.25 100 VAL A CA 1
ATOM 775 C C . VAL A 1 100 ? -10.847 -25.793 13.836 1.00 96.25 100 VAL A C 1
ATOM 777 O O . VAL A 1 100 ? -9.953 -25.993 14.653 1.00 96.25 100 VAL A O 1
ATOM 780 N N . ARG A 1 101 ? -10.648 -25.028 12.761 1.00 95.75 101 ARG A N 1
ATOM 781 C CA . ARG A 1 101 ? -9.433 -24.217 12.569 1.00 95.75 101 ARG A CA 1
ATOM 782 C C . ARG A 1 101 ? -9.719 -22.728 12.620 1.00 95.75 101 ARG A C 1
ATOM 784 O O . ARG A 1 101 ? -8.860 -21.979 13.068 1.00 95.75 101 ARG A O 1
ATOM 791 N N . ARG A 1 102 ? -10.899 -22.317 12.160 1.00 97.31 102 ARG A N 1
ATOM 792 C CA . ARG A 1 102 ? -11.327 -20.919 12.099 1.00 97.31 102 ARG A CA 1
ATOM 793 C C . ARG A 1 102 ? -12.843 -20.792 12.015 1.00 97.31 102 ARG A C 1
ATOM 795 O O . ARG A 1 102 ? -13.529 -21.776 11.717 1.00 97.31 102 ARG A O 1
ATOM 802 N N . TYR A 1 103 ? -13.343 -19.578 12.225 1.00 98.44 103 TYR A N 1
ATOM 803 C CA . TYR A 1 103 ? -14.741 -19.216 11.991 1.00 98.44 103 TYR A CA 1
ATOM 804 C C . TYR A 1 103 ? -14.869 -18.211 10.847 1.00 98.44 103 TYR A C 1
ATOM 806 O O . TYR A 1 103 ? -14.082 -17.276 10.729 1.00 98.44 103 TYR A O 1
ATOM 814 N N . LEU A 1 104 ? -15.892 -18.389 10.021 1.00 98.31 104 LEU A N 1
ATOM 815 C CA . LEU A 1 104 ? -16.312 -17.447 8.993 1.00 98.31 104 LEU A CA 1
ATOM 816 C C . LEU A 1 104 ? -17.542 -16.704 9.500 1.00 98.31 104 LEU A C 1
ATOM 818 O O . LEU A 1 104 ? -18.521 -17.347 9.881 1.00 98.31 104 LEU A O 1
ATOM 822 N N . VAL A 1 105 ? -17.509 -15.373 9.469 1.00 98.25 105 VAL A N 1
ATOM 823 C CA . VAL A 1 105 ? -18.667 -14.527 9.782 1.00 98.25 105 VAL A CA 1
ATOM 824 C C . VAL A 1 105 ? -19.118 -13.840 8.504 1.00 98.25 105 VAL A C 1
ATOM 826 O O . VAL A 1 105 ? -18.332 -13.159 7.845 1.00 98.25 105 VAL A O 1
ATOM 829 N N . ALA A 1 106 ? -20.387 -14.005 8.154 1.00 98.25 106 ALA A N 1
ATOM 830 C CA . ALA A 1 106 ? -20.989 -13.449 6.954 1.00 98.25 106 ALA A CA 1
ATOM 831 C C . ALA A 1 106 ? -22.289 -12.704 7.272 1.00 98.25 106 ALA A C 1
ATOM 833 O O . ALA A 1 106 ? -22.960 -12.976 8.268 1.00 98.25 106 ALA A O 1
ATOM 834 N N . ALA A 1 107 ? -22.659 -11.773 6.401 1.00 97.94 107 ALA A N 1
ATOM 835 C CA . ALA A 1 107 ? -23.931 -11.067 6.459 1.00 97.94 107 ALA A CA 1
ATOM 836 C C . ALA A 1 107 ? -24.631 -11.107 5.105 1.00 97.94 107 ALA A C 1
ATOM 838 O O . ALA A 1 107 ? -23.994 -10.997 4.058 1.00 97.94 107 ALA A O 1
ATOM 839 N N . LEU A 1 108 ? -25.953 -11.242 5.133 1.00 97.44 108 LEU A N 1
ATOM 840 C CA . LEU A 1 108 ? -26.787 -11.141 3.944 1.00 97.44 108 LEU A CA 1
ATOM 841 C C . LEU A 1 108 ? -27.234 -9.690 3.773 1.00 97.44 108 LEU A C 1
ATOM 843 O O . LEU A 1 108 ? -28.034 -9.189 4.562 1.00 97.44 108 LEU A O 1
ATOM 847 N N . ASP A 1 109 ? -26.737 -9.040 2.726 1.00 95.50 109 ASP A N 1
ATOM 848 C CA . ASP A 1 109 ? -27.235 -7.741 2.284 1.00 95.50 109 ASP A CA 1
ATOM 849 C C . ASP A 1 109 ? -28.093 -7.941 1.017 1.00 95.50 109 ASP A C 1
ATOM 851 O O . ASP A 1 109 ? -27.588 -8.413 -0.010 1.00 95.50 109 ASP A O 1
ATOM 855 N N . PRO A 1 110 ? -29.392 -7.597 1.056 1.00 93.19 110 PRO A N 1
ATOM 856 C CA . PRO A 1 110 ? -30.291 -7.721 -0.090 1.00 93.19 110 PRO A CA 1
ATOM 857 C C . PRO A 1 110 ? -29.880 -6.956 -1.344 1.00 93.19 110 PRO A C 1
ATOM 859 O O . PRO A 1 110 ? -30.346 -7.321 -2.419 1.00 93.19 110 PRO A O 1
ATOM 862 N N . ALA A 1 111 ? -28.985 -5.967 -1.254 1.00 91.56 111 ALA A N 1
ATOM 863 C CA . ALA A 1 111 ? -28.407 -5.334 -2.438 1.00 91.56 111 ALA A CA 1
ATOM 864 C C . ALA A 1 111 ? -27.587 -6.317 -3.300 1.00 91.56 111 ALA A C 1
ATOM 866 O O . ALA A 1 111 ? -27.504 -6.143 -4.514 1.00 91.56 111 ALA A O 1
ATOM 867 N N . TYR A 1 112 ? -27.008 -7.360 -2.692 1.00 91.88 112 TYR A N 1
ATOM 868 C CA . TYR A 1 112 ? -26.166 -8.348 -3.377 1.00 91.88 112 TYR A CA 1
ATOM 869 C C . TYR A 1 112 ? -26.862 -9.692 -3.613 1.00 91.88 112 TYR A C 1
ATOM 871 O O . TYR A 1 112 ? -26.376 -10.499 -4.401 1.00 91.88 112 TYR A O 1
ATOM 879 N N . GLY A 1 113 ? -27.970 -9.966 -2.917 1.00 90.81 113 GLY A N 1
ATOM 880 C CA . GLY A 1 113 ? -28.736 -11.211 -3.060 1.00 90.81 113 GLY A CA 1
ATOM 881 C C . GLY A 1 113 ? -28.036 -12.479 -2.544 1.00 90.81 113 GLY A C 1
ATOM 882 O O . GLY A 1 113 ? -28.598 -13.564 -2.653 1.00 90.81 113 GLY A O 1
ATOM 883 N N . GLN A 1 114 ? -26.839 -12.362 -1.962 1.00 94.31 114 GLN A N 1
ATOM 884 C CA . GLN A 1 114 ? -26.075 -13.466 -1.377 1.00 94.31 114 GLN A CA 1
ATOM 885 C C . GLN A 1 114 ? -25.348 -13.023 -0.104 1.00 94.31 114 GLN A C 1
ATOM 887 O O . GLN A 1 114 ? -25.079 -11.835 0.086 1.00 94.31 114 GLN A O 1
ATOM 892 N N . ALA A 1 115 ? -25.040 -13.977 0.776 1.00 95.75 115 ALA A N 1
ATOM 893 C CA . ALA A 1 115 ? -24.266 -13.702 1.980 1.00 95.75 115 ALA A CA 1
ATOM 894 C C . ALA A 1 115 ? -22.813 -13.370 1.612 1.00 95.75 115 ALA A C 1
ATOM 896 O O . ALA A 1 115 ? -22.179 -14.090 0.840 1.00 95.75 115 ALA A O 1
ATOM 897 N N . LEU A 1 116 ? -22.291 -12.281 2.171 1.00 96.19 116 LEU A N 1
ATOM 898 C CA . LEU A 1 116 ? -20.918 -11.833 1.979 1.00 96.19 116 LEU A CA 1
ATOM 899 C C . LEU A 1 116 ? -20.126 -12.061 3.263 1.00 96.19 116 LEU A C 1
ATOM 901 O O . LEU A 1 116 ? -20.547 -11.637 4.342 1.00 96.19 116 LEU A O 1
ATOM 905 N N . THR A 1 117 ? -18.974 -12.720 3.147 1.00 97.62 117 THR A N 1
ATOM 906 C CA . THR A 1 117 ? -18.049 -12.905 4.269 1.00 97.62 117 THR A CA 1
ATOM 907 C C . THR A 1 117 ? -17.515 -11.548 4.712 1.00 97.62 117 THR A C 1
ATOM 909 O O . THR A 1 117 ? -16.842 -10.855 3.950 1.00 97.62 117 THR A O 1
ATOM 912 N N . ILE A 1 118 ? -17.826 -11.181 5.951 1.00 96.94 118 ILE A N 1
ATOM 913 C CA . ILE A 1 118 ? -17.354 -9.961 6.602 1.00 96.94 118 ILE A CA 1
ATOM 914 C C . ILE A 1 118 ? -15.924 -10.168 7.087 1.00 96.94 118 ILE A C 1
ATOM 916 O O . ILE A 1 118 ? -15.050 -9.351 6.808 1.00 96.94 118 ILE A O 1
ATOM 920 N N . THR A 1 119 ? -15.699 -11.257 7.825 1.00 97.44 119 THR A N 1
ATOM 921 C CA . THR A 1 119 ? -14.412 -11.538 8.458 1.00 97.44 119 THR A CA 1
ATOM 922 C C . THR A 1 119 ? -14.166 -13.037 8.617 1.00 97.44 119 THR A C 1
ATOM 924 O O . THR A 1 119 ? -15.096 -13.852 8.587 1.00 97.44 119 THR A O 1
ATOM 927 N N . VAL A 1 120 ? -12.893 -13.381 8.798 1.00 97.62 120 VAL A N 1
ATOM 928 C CA . VAL A 1 120 ? -12.394 -14.721 9.102 1.00 97.62 120 VAL A CA 1
ATOM 929 C C . VAL A 1 120 ? -11.645 -14.634 10.427 1.00 97.62 120 VAL A C 1
ATOM 931 O O . VAL A 1 120 ? -10.723 -13.835 10.559 1.00 97.62 120 VAL A O 1
ATOM 934 N N . LEU A 1 121 ? -12.058 -15.433 11.408 1.00 97.06 121 LEU A N 1
ATOM 935 C CA . LEU A 1 121 ? -11.487 -15.447 12.753 1.00 97.06 121 LEU A CA 1
ATOM 936 C C . LEU A 1 121 ? -10.606 -16.683 12.907 1.00 97.06 121 LEU A C 1
ATOM 938 O O . LEU A 1 121 ? -11.117 -17.804 12.990 1.00 97.06 121 LEU A O 1
ATOM 942 N N . GLU A 1 122 ? -9.293 -16.477 12.933 1.00 96.38 122 GLU A N 1
ATOM 943 C CA . GLU A 1 122 ? -8.286 -17.529 13.095 1.00 96.38 122 GLU A CA 1
ATOM 944 C C . GLU A 1 122 ? -7.554 -17.371 14.440 1.00 96.38 122 GLU A C 1
ATOM 946 O O . GLU A 1 122 ? -7.449 -16.252 14.948 1.00 96.38 122 GLU A O 1
ATOM 951 N N . PRO A 1 123 ? -7.055 -18.465 15.048 1.00 95.12 123 PRO A N 1
ATOM 952 C CA . PRO A 1 123 ? -6.175 -18.398 16.213 1.00 95.12 123 PRO A CA 1
ATOM 953 C C . PRO A 1 123 ? -4.906 -17.604 15.905 1.00 95.12 123 PRO A C 1
ATOM 955 O O . PRO A 1 123 ? -3.947 -18.120 15.330 1.00 95.12 123 PRO A O 1
ATOM 958 N N . GLU A 1 124 ? -4.900 -16.338 16.302 1.00 91.75 124 GLU A N 1
ATOM 959 C CA . GLU A 1 124 ? -3.756 -15.448 16.160 1.00 91.75 124 GLU A CA 1
ATOM 960 C C . GLU A 1 124 ? -3.061 -15.230 17.506 1.00 91.75 124 GLU A C 1
ATOM 962 O O . GLU A 1 124 ? -3.631 -15.411 18.588 1.00 91.75 124 GLU A O 1
ATOM 967 N N . TYR A 1 125 ? -1.778 -14.879 17.442 1.00 85.00 125 TYR A N 1
ATOM 968 C CA . TYR A 1 125 ? -1.025 -14.502 18.629 1.00 85.00 125 TYR A CA 1
ATOM 969 C C . TYR A 1 125 ? -1.496 -13.127 19.100 1.00 85.00 125 TYR A C 1
ATOM 971 O O . TYR A 1 125 ? -1.306 -12.132 18.402 1.00 85.00 125 TYR A O 1
ATOM 979 N N . ASN A 1 126 ? -2.104 -13.069 20.283 1.00 86.50 126 ASN A N 1
ATOM 980 C CA . ASN A 1 126 ? -2.521 -11.816 20.886 1.00 86.50 126 ASN A CA 1
ATOM 981 C C . ASN A 1 126 ? -1.363 -11.255 21.712 1.00 86.50 126 ASN A C 1
ATOM 983 O O . ASN A 1 126 ? -1.067 -11.744 22.804 1.00 86.50 126 ASN A O 1
ATOM 987 N N . GLU A 1 127 ? -0.719 -10.214 21.187 1.00 73.06 127 GLU A N 1
ATOM 988 C CA . GLU A 1 127 ? 0.448 -9.584 21.813 1.00 73.06 127 GLU A CA 1
ATOM 989 C C . GLU A 1 127 ? 0.147 -9.042 23.213 1.00 73.06 127 GLU A C 1
ATOM 991 O O . GLU A 1 127 ? 0.959 -9.198 24.123 1.00 73.06 127 GLU A O 1
ATOM 996 N N . SER A 1 128 ? -1.051 -8.489 23.429 1.00 77.31 128 SER A N 1
ATOM 997 C CA . SER A 1 128 ? -1.443 -7.937 24.734 1.00 77.31 128 SER A CA 1
ATOM 998 C C . SER A 1 128 ? -1.564 -9.016 25.811 1.00 77.31 128 SER A C 1
ATOM 1000 O O . SER A 1 128 ? -1.269 -8.765 26.976 1.00 77.31 128 SER A O 1
ATOM 1002 N N . LEU A 1 129 ? -1.975 -10.226 25.425 1.00 82.56 129 LEU A N 1
ATOM 1003 C CA . LEU A 1 129 ? -2.101 -11.369 26.332 1.00 82.56 129 LEU A CA 1
ATOM 1004 C C . LEU A 1 129 ? -0.870 -12.288 26.321 1.00 82.56 129 LEU A C 1
ATOM 1006 O O . LEU A 1 129 ? -0.835 -13.247 27.090 1.00 82.56 129 LEU A O 1
ATOM 1010 N N . LYS A 1 130 ? 0.115 -12.021 25.450 1.00 88.12 130 LYS A N 1
ATOM 1011 C CA . LYS A 1 130 ? 1.311 -12.849 25.216 1.00 88.12 130 LYS A CA 1
ATOM 1012 C C . LYS A 1 130 ? 1.012 -14.339 25.008 1.00 88.12 130 LYS A C 1
ATOM 1014 O O . LYS A 1 130 ? 1.755 -15.211 25.455 1.00 88.12 130 LYS A O 1
ATOM 1019 N N . ARG A 1 131 ? -0.101 -14.654 24.348 1.00 93.69 131 ARG A N 1
ATOM 1020 C CA . ARG A 1 131 ? -0.495 -16.036 24.047 1.00 93.69 131 ARG A CA 1
ATOM 1021 C C . ARG A 1 131 ? -1.334 -16.096 22.781 1.00 93.69 131 ARG A C 1
ATOM 1023 O O . ARG A 1 131 ? -1.940 -15.106 22.379 1.00 93.69 131 ARG A O 1
ATOM 1030 N N . PHE A 1 132 ? -1.387 -17.274 22.171 1.00 90.00 132 PHE A N 1
ATOM 1031 C CA . PHE A 1 132 ? -2.343 -17.540 21.101 1.00 90.00 132 PHE A CA 1
ATOM 1032 C C . PHE A 1 132 ? -3.761 -17.530 21.663 1.00 90.00 132 PHE A C 1
ATOM 1034 O O . PHE A 1 132 ? -4.034 -18.188 22.670 1.00 90.00 132 PHE A O 1
ATOM 1041 N N . THR A 1 133 ? -4.645 -16.780 21.012 1.00 93.75 133 THR A N 1
ATOM 1042 C CA . THR A 1 133 ? -6.073 -16.798 21.320 1.00 93.75 133 THR A CA 1
ATOM 1043 C C . THR A 1 133 ? -6.631 -18.165 20.943 1.00 93.75 133 THR A C 1
ATOM 1045 O O . THR A 1 133 ? -6.433 -18.644 19.824 1.00 93.75 133 THR A O 1
ATOM 1048 N N . SER A 1 134 ? -7.284 -18.829 21.894 1.00 93.56 134 SER A N 1
ATOM 1049 C CA . SER A 1 134 ? -7.889 -20.140 21.652 1.00 93.56 134 SER A CA 1
ATOM 1050 C C . SER A 1 134 ? -9.130 -20.013 20.764 1.00 93.56 134 SER A C 1
ATOM 1052 O O . SER A 1 134 ? -9.737 -18.948 20.664 1.00 93.56 134 SER A O 1
ATOM 1054 N N . LEU A 1 135 ? -9.554 -21.111 20.136 1.00 92.75 135 LEU A N 1
ATOM 1055 C CA . LEU A 1 135 ? -10.783 -21.121 19.332 1.00 92.75 135 LEU A CA 1
ATOM 1056 C C . LEU A 1 135 ? -12.032 -20.761 20.143 1.00 92.75 135 LEU A C 1
ATOM 1058 O O . LEU A 1 135 ? -12.947 -20.145 19.601 1.00 92.75 135 LEU A O 1
ATOM 1062 N N . ASP A 1 136 ? -12.058 -21.107 21.428 1.00 92.56 136 ASP A N 1
ATOM 1063 C CA . ASP A 1 136 ? -13.158 -20.754 22.325 1.00 92.56 136 ASP A CA 1
ATOM 1064 C C . ASP A 1 136 ? -13.216 -19.245 22.589 1.00 92.56 136 ASP A C 1
ATOM 1066 O O . ASP A 1 136 ? -14.297 -18.666 22.671 1.00 92.56 136 ASP A O 1
ATOM 1070 N N . GLU A 1 137 ? -12.060 -18.581 22.660 1.00 93.56 137 GLU A N 1
ATOM 1071 C CA . GLU A 1 137 ? -11.975 -17.123 22.812 1.00 93.56 137 GLU A CA 1
ATOM 1072 C C . GLU A 1 137 ? -12.386 -16.381 21.530 1.00 93.56 137 GLU A C 1
ATOM 1074 O O . GLU A 1 137 ? -12.870 -15.251 21.594 1.00 93.56 137 GLU A O 1
ATOM 1079 N N . LEU A 1 138 ? -12.266 -17.034 20.369 1.00 96.00 138 LEU A N 1
ATOM 1080 C CA . LEU A 1 138 ? -12.727 -16.514 19.078 1.00 96.00 138 LEU A CA 1
ATOM 1081 C C . LEU A 1 138 ? -14.231 -16.684 18.848 1.00 96.00 138 LEU A C 1
ATOM 1083 O O . LEU A 1 138 ? -14.732 -16.254 17.810 1.00 96.00 138 LEU A O 1
ATOM 1087 N N . ALA A 1 139 ? -14.973 -17.286 19.782 1.00 97.62 139 ALA A N 1
ATOM 1088 C CA . ALA A 1 139 ? -16.407 -17.537 19.635 1.00 97.62 139 ALA A CA 1
ATOM 1089 C C . ALA A 1 139 ? -17.287 -16.279 19.820 1.00 97.62 139 ALA A C 1
ATOM 1091 O O . ALA A 1 139 ? -18.466 -16.368 20.174 1.00 97.62 139 ALA A O 1
ATOM 1092 N N . THR A 1 140 ? -16.699 -15.096 19.614 1.00 97.69 140 THR A N 1
ATOM 1093 C CA . THR A 1 140 ? -17.339 -13.791 19.768 1.00 97.69 140 THR A CA 1
ATOM 1094 C C . THR A 1 140 ? -16.835 -12.825 18.695 1.00 97.69 140 THR A C 1
ATOM 1096 O O . THR A 1 140 ? -15.665 -12.863 18.314 1.00 97.69 140 THR A O 1
ATOM 1099 N N . TYR A 1 141 ? -17.706 -11.952 18.187 1.00 97.81 141 TYR A N 1
ATOM 1100 C CA . TYR A 1 141 ? -17.336 -10.931 17.199 1.00 97.81 141 TYR A CA 1
ATOM 1101 C C . TYR A 1 141 ? -18.236 -9.703 17.295 1.00 97.81 141 TYR A C 1
ATOM 1103 O O . TYR A 1 141 ? -19.432 -9.832 17.536 1.00 97.81 141 TYR A O 1
ATOM 1111 N N . VAL A 1 142 ? -17.693 -8.502 17.092 1.00 97.88 142 VAL A N 1
ATOM 1112 C CA . VAL A 1 142 ? -18.476 -7.259 17.128 1.00 97.88 142 VAL A CA 1
ATOM 1113 C C . VAL A 1 142 ? -18.694 -6.748 15.711 1.00 97.88 142 VAL A C 1
ATOM 1115 O O . VAL A 1 142 ? -17.754 -6.356 15.033 1.00 97.88 142 VAL A O 1
ATOM 1118 N N . LEU A 1 143 ? -19.955 -6.706 15.288 1.00 97.31 143 LEU A N 1
ATOM 1119 C CA . LEU A 1 143 ? -20.382 -6.039 14.064 1.00 97.31 143 LEU A CA 1
ATOM 1120 C C . LEU A 1 143 ? -20.485 -4.538 14.318 1.00 97.31 143 LEU A C 1
ATOM 1122 O O . LEU A 1 143 ? -21.392 -4.101 15.033 1.00 97.31 143 LEU A O 1
ATOM 1126 N N . ALA A 1 144 ? -19.587 -3.760 13.721 1.00 97.06 144 ALA A N 1
ATOM 1127 C CA . ALA A 1 144 ? -19.626 -2.303 13.752 1.00 97.06 144 ALA A CA 1
ATOM 1128 C C . ALA A 1 144 ? -20.126 -1.742 12.410 1.00 97.06 144 ALA A C 1
ATOM 1130 O O . ALA A 1 144 ? -19.615 -2.091 11.347 1.00 97.06 144 ALA A O 1
ATOM 1131 N N . GLU A 1 145 ? -21.126 -0.858 12.451 1.00 96.62 145 GLU A N 1
ATOM 1132 C CA . GLU A 1 145 ? -21.721 -0.244 11.251 1.00 96.62 145 GLU A CA 1
ATOM 1133 C C . GLU A 1 145 ? -20.704 0.544 10.417 1.00 96.62 145 GLU A C 1
ATOM 1135 O O . GLU A 1 145 ? -20.740 0.494 9.191 1.00 96.62 145 GLU A O 1
ATOM 1140 N N . GLU A 1 146 ? -19.744 1.190 11.078 1.00 95.69 146 GLU A N 1
ATOM 1141 C CA . GLU A 1 146 ? -18.662 1.948 10.441 1.00 95.69 146 GLU A CA 1
ATOM 1142 C C . GLU A 1 146 ? -17.694 1.072 9.622 1.00 95.69 146 GLU A C 1
ATOM 1144 O O . GLU A 1 146 ? -17.218 1.487 8.564 1.00 95.69 146 GLU A O 1
ATOM 1149 N N . GLU A 1 147 ? -17.444 -0.166 10.061 1.00 94.94 147 GLU A N 1
ATOM 1150 C CA . GLU A 1 147 ? -16.544 -1.110 9.381 1.00 94.94 147 GLU A CA 1
ATOM 1151 C C . GLU A 1 147 ? -17.220 -1.778 8.174 1.00 94.94 147 GLU A C 1
ATOM 1153 O O . GLU A 1 147 ? -16.565 -2.184 7.210 1.00 94.94 147 GLU A O 1
ATOM 1158 N N . LEU A 1 148 ? -18.552 -1.841 8.185 1.00 94.69 148 LEU A N 1
ATOM 1159 C CA . LEU A 1 148 ? -19.373 -2.505 7.175 1.00 94.69 148 LEU A CA 1
ATOM 1160 C C . LEU A 1 148 ? -19.819 -1.570 6.044 1.00 94.69 148 LEU A C 1
ATOM 1162 O O . LEU A 1 148 ? -20.862 -1.776 5.428 1.00 94.69 148 LEU A O 1
ATOM 1166 N N . SER A 1 149 ? -18.988 -0.587 5.691 1.00 90.56 149 SER A N 1
ATOM 1167 C CA . SER A 1 149 ? -19.245 0.356 4.586 1.00 90.56 149 SER A CA 1
ATOM 1168 C C . SER A 1 149 ? -19.484 -0.314 3.220 1.00 90.56 149 SER A C 1
ATOM 1170 O O . SER A 1 149 ? -20.123 0.271 2.347 1.00 90.56 149 SER A O 1
ATOM 1172 N N . LYS A 1 150 ? -19.015 -1.558 3.034 1.00 90.69 150 LYS A N 1
ATOM 1173 C CA . LYS A 1 150 ? -19.249 -2.376 1.827 1.00 90.69 150 LYS A CA 1
ATOM 1174 C C . LYS A 1 150 ? -20.672 -2.950 1.735 1.00 90.69 150 LYS A C 1
ATOM 1176 O O . LYS A 1 150 ? -21.066 -3.394 0.656 1.00 90.69 150 LYS A O 1
ATOM 1181 N N . LEU A 1 151 ? -21.422 -2.941 2.838 1.00 93.88 151 LEU A N 1
ATOM 1182 C CA . LEU A 1 151 ? -22.788 -3.457 2.963 1.00 93.88 151 LEU A CA 1
ATOM 1183 C C . LEU A 1 151 ? -23.757 -2.301 3.280 1.00 93.88 151 LEU A C 1
ATOM 1185 O O . LEU A 1 151 ? -24.283 -2.209 4.393 1.00 93.88 151 LEU A O 1
ATOM 1189 N N . PRO A 1 152 ? -23.960 -1.359 2.339 1.00 83.31 152 PRO A N 1
ATOM 1190 C CA . PRO A 1 152 ? -24.654 -0.104 2.619 1.00 83.31 152 PRO A CA 1
ATOM 1191 C C . PRO A 1 152 ? -26.121 -0.306 3.010 1.00 83.31 152 PRO A C 1
ATOM 1193 O O . PRO A 1 152 ? -26.672 0.509 3.752 1.00 83.31 152 PRO A O 1
ATOM 1196 N N . SER A 1 153 ? -26.762 -1.374 2.529 1.00 94.38 153 SER A N 1
ATOM 1197 C CA . SER A 1 153 ? -28.181 -1.632 2.770 1.00 94.38 153 SER A CA 1
ATOM 1198 C C . SER A 1 153 ? -28.422 -2.544 3.971 1.00 94.38 153 SER A C 1
ATOM 1200 O O . SER A 1 153 ? -29.525 -2.512 4.515 1.00 94.38 153 SER A O 1
ATOM 1202 N N . PHE A 1 154 ? -27.408 -3.266 4.460 1.00 95.94 154 PHE A N 1
ATOM 1203 C CA . PHE A 1 154 ? -27.510 -4.162 5.619 1.00 95.94 154 PHE A CA 1
ATOM 1204 C C . PHE A 1 154 ? -28.103 -3.485 6.870 1.00 95.94 154 PHE A C 1
ATOM 1206 O O . PHE A 1 154 ? -29.007 -4.032 7.499 1.00 95.94 154 PHE A O 1
ATOM 1213 N N . PHE A 1 155 ? -27.676 -2.260 7.197 1.00 94.75 155 PHE A N 1
ATOM 1214 C CA . PHE A 1 155 ? -28.171 -1.517 8.370 1.00 94.75 155 PHE A CA 1
ATOM 1215 C C . PHE A 1 155 ? -29.419 -0.656 8.123 1.00 94.75 155 PHE A C 1
ATOM 1217 O O . PHE A 1 155 ? -29.977 -0.076 9.063 1.00 94.75 155 PHE A O 1
ATOM 1224 N N . GLN A 1 156 ? -29.865 -0.558 6.871 1.00 94.44 156 GLN A N 1
ATOM 1225 C CA . GLN A 1 156 ? -31.067 0.192 6.490 1.00 94.44 156 GLN A CA 1
ATOM 1226 C C . GLN A 1 156 ? -32.343 -0.645 6.668 1.00 94.44 156 GLN A C 1
ATOM 1228 O O . GLN A 1 156 ? -33.459 -0.124 6.618 1.00 94.44 156 GLN A O 1
ATOM 1233 N N . GLN A 1 157 ? -32.188 -1.952 6.879 1.00 94.25 157 GLN A N 1
ATOM 1234 C CA . GLN A 1 157 ? -33.294 -2.899 6.946 1.00 94.25 157 GLN A CA 1
ATOM 1235 C C . GLN A 1 157 ? -33.950 -2.908 8.324 1.00 94.25 157 GLN A C 1
ATOM 1237 O O . GLN A 1 157 ? -33.375 -2.486 9.326 1.00 94.25 157 GLN A O 1
ATOM 1242 N N . ALA A 1 158 ? -35.177 -3.428 8.392 1.00 94.94 158 ALA A N 1
ATOM 1243 C CA . ALA A 1 158 ? -35.812 -3.691 9.680 1.00 94.94 158 ALA A CA 1
ATOM 1244 C C . ALA A 1 158 ? -35.152 -4.873 10.409 1.00 94.94 158 ALA A C 1
ATOM 1246 O O . ALA A 1 158 ? -35.022 -4.851 11.635 1.00 94.94 158 ALA A O 1
ATOM 1247 N N . THR A 1 159 ? -34.717 -5.865 9.631 1.00 96.44 159 THR A N 1
ATOM 1248 C CA . THR A 1 159 ? -34.102 -7.102 10.096 1.00 96.44 159 THR A CA 1
ATOM 1249 C C . THR A 1 159 ? -32.838 -7.352 9.286 1.00 96.44 159 THR A C 1
ATOM 1251 O O . THR A 1 159 ? -32.891 -7.305 8.063 1.00 96.44 159 THR A O 1
ATOM 1254 N N . ALA A 1 160 ? -31.727 -7.621 9.959 1.00 96.69 160 ALA A N 1
ATOM 1255 C CA . ALA A 1 160 ? -30.479 -8.062 9.348 1.00 96.69 160 ALA A CA 1
ATOM 1256 C C . ALA A 1 160 ? -30.308 -9.572 9.535 1.00 96.69 160 ALA A C 1
ATOM 1258 O O . ALA A 1 160 ? -30.768 -10.128 10.530 1.00 96.69 160 ALA A O 1
ATOM 1259 N N . VAL A 1 161 ? -29.630 -10.244 8.605 1.00 98.06 161 VAL A N 1
ATOM 1260 C CA . VAL A 1 161 ? -29.324 -11.676 8.727 1.00 98.06 161 VAL A CA 1
ATOM 1261 C C . VAL A 1 161 ? -27.820 -11.869 8.762 1.00 98.06 161 VAL A C 1
ATOM 1263 O O . VAL A 1 161 ? -27.106 -11.441 7.856 1.00 98.06 161 VAL A O 1
ATOM 1266 N N . VAL A 1 162 ? -27.352 -12.525 9.817 1.00 98.19 162 VAL A N 1
ATOM 1267 C CA . VAL A 1 162 ? -25.939 -12.811 10.056 1.00 98.19 162 VAL A CA 1
ATOM 1268 C C . VAL A 1 162 ? -25.749 -14.314 10.134 1.00 98.19 162 VAL A C 1
ATOM 1270 O O . VAL A 1 162 ? -26.614 -15.036 10.630 1.00 98.19 162 VAL A O 1
ATOM 1273 N N . GLN A 1 163 ? -24.627 -14.789 9.615 1.00 98.38 163 GLN A N 1
ATOM 1274 C CA . GLN A 1 163 ? -24.307 -16.201 9.518 1.00 98.38 163 GLN A CA 1
ATOM 1275 C C . GLN A 1 163 ? -22.901 -16.458 10.043 1.00 98.38 163 GLN A C 1
ATOM 1277 O O . GLN A 1 163 ? -21.983 -15.680 9.789 1.00 98.38 163 GLN A O 1
ATOM 1282 N N . VAL A 1 164 ? -22.734 -17.562 10.765 1.00 98.38 164 VAL A N 1
ATOM 1283 C CA . VAL A 1 164 ? -21.432 -18.019 11.254 1.00 98.38 164 VAL A CA 1
ATOM 1284 C C . VAL A 1 164 ? -21.237 -19.479 10.869 1.00 98.38 164 VAL A C 1
ATOM 1286 O O . VAL A 1 164 ? -22.137 -20.297 11.058 1.00 98.38 164 VAL A O 1
ATOM 1289 N N . ALA A 1 165 ? -20.069 -19.820 10.333 1.00 98.44 165 ALA A N 1
ATOM 1290 C CA . ALA A 1 165 ? -19.680 -21.197 10.045 1.00 98.44 165 ALA A CA 1
ATOM 1291 C C . ALA A 1 165 ? -18.297 -21.497 10.627 1.00 98.44 165 ALA A C 1
ATOM 1293 O O . ALA A 1 165 ? -17.416 -20.645 10.635 1.00 98.44 165 ALA A O 1
ATOM 1294 N N . ALA A 1 166 ? -18.095 -22.722 11.100 1.00 98.19 166 ALA A N 1
ATOM 1295 C CA . ALA A 1 166 ? -16.775 -23.266 11.400 1.00 98.19 166 ALA A CA 1
ATOM 1296 C C . ALA A 1 166 ? -16.130 -23.826 10.121 1.00 98.19 166 ALA A C 1
ATOM 1298 O O . ALA A 1 166 ? -16.836 -24.364 9.261 1.00 98.19 166 ALA A O 1
ATOM 1299 N N . GLU A 1 167 ? -14.807 -23.757 10.008 1.00 97.12 167 GLU A N 1
ATOM 1300 C CA . GLU A 1 167 ? -14.054 -24.293 8.869 1.00 97.12 167 GLU A CA 1
ATOM 1301 C C . GLU A 1 167 ? -12.772 -25.003 9.323 1.00 97.12 167 GLU A C 1
ATOM 1303 O O . GLU A 1 167 ? -12.145 -24.632 10.322 1.00 97.12 167 GLU A O 1
ATOM 1308 N N . ASN A 1 168 ? -12.385 -26.038 8.576 1.00 94.81 168 ASN A N 1
ATOM 1309 C CA . ASN A 1 168 ? -11.095 -26.708 8.685 1.00 94.81 168 ASN A CA 1
ATOM 1310 C C . ASN A 1 168 ? -10.542 -27.113 7.310 1.00 94.81 168 ASN A C 1
ATOM 1312 O O . ASN A 1 168 ? -11.092 -26.765 6.271 1.00 94.81 168 ASN A O 1
ATOM 1316 N N . GLU A 1 169 ? -9.456 -27.884 7.297 1.00 88.69 169 GLU A N 1
ATOM 1317 C CA . GLU A 1 169 ? -8.784 -28.339 6.069 1.00 88.69 169 GLU A CA 1
ATOM 1318 C C . GLU A 1 169 ? -9.673 -29.218 5.163 1.00 88.69 169 GLU A C 1
ATOM 1320 O O . GLU A 1 169 ? -9.456 -29.296 3.951 1.00 88.69 169 GLU A O 1
ATOM 1325 N N . ALA A 1 170 ? -10.678 -29.890 5.732 1.00 89.88 170 ALA A N 1
ATOM 1326 C CA . ALA A 1 170 ? -11.630 -30.702 4.978 1.00 89.88 170 ALA A CA 1
ATOM 1327 C C . ALA A 1 170 ? -12.771 -29.874 4.373 1.00 89.88 170 ALA A C 1
ATOM 1329 O O . ALA A 1 170 ? -13.383 -30.321 3.401 1.00 89.88 170 ALA A O 1
ATOM 1330 N N . GLY A 1 171 ? -13.032 -28.679 4.907 1.00 92.25 171 GLY A N 1
ATOM 1331 C CA . GLY A 1 171 ? -13.983 -27.724 4.358 1.00 92.25 171 GLY A CA 1
ATOM 1332 C C . GLY A 1 171 ? -14.763 -26.960 5.421 1.00 92.25 171 GLY A C 1
ATOM 1333 O O . GLY A 1 171 ? -14.439 -26.959 6.612 1.00 92.25 171 GLY A O 1
ATOM 1334 N N . GLN A 1 172 ? -15.820 -26.308 4.952 1.00 97.25 172 GLN A N 1
ATOM 1335 C CA . GLN A 1 172 ? -16.708 -25.482 5.754 1.00 97.25 172 GLN A CA 1
ATOM 1336 C C . GLN A 1 172 ? -17.904 -26.292 6.273 1.00 97.25 172 GLN A C 1
ATOM 1338 O O . GLN A 1 172 ? -18.476 -27.115 5.558 1.00 97.25 172 GLN A O 1
ATOM 1343 N N . SER A 1 173 ? -18.296 -26.033 7.517 1.00 97.81 173 SER A N 1
ATOM 1344 C CA . SER A 1 173 ? -19.566 -26.486 8.089 1.00 97.81 173 SER A CA 1
ATOM 1345 C C . SER A 1 173 ? -20.776 -25.770 7.467 1.00 97.81 173 SER A C 1
ATOM 1347 O O . SER A 1 173 ? -20.648 -24.774 6.750 1.00 97.81 173 SER A O 1
ATOM 1349 N N . ALA A 1 174 ? -21.979 -26.259 7.777 1.00 98.12 174 ALA A N 1
ATOM 1350 C CA . ALA A 1 174 ? -23.208 -25.525 7.493 1.00 98.12 174 ALA A CA 1
ATOM 1351 C C . ALA A 1 174 ? -23.265 -24.192 8.265 1.00 98.12 174 ALA A C 1
ATOM 1353 O O . ALA A 1 174 ? -22.715 -24.057 9.358 1.00 98.12 174 ALA A O 1
ATOM 1354 N N . TRP A 1 175 ? -23.968 -23.211 7.700 1.00 98.19 175 TRP A N 1
ATOM 1355 C CA . TRP A 1 175 ? -24.149 -21.901 8.320 1.00 98.19 175 TRP A CA 1
ATOM 1356 C C . TRP A 1 175 ? -25.118 -21.959 9.505 1.00 98.19 175 TRP A C 1
ATOM 1358 O O . TRP A 1 175 ? -26.266 -22.379 9.364 1.00 98.19 175 TRP A O 1
ATOM 1368 N N . CYS A 1 176 ? -24.689 -21.444 10.655 1.00 98.31 176 CYS A N 1
ATOM 1369 C CA . CYS A 1 176 ? -25.571 -21.070 11.753 1.00 98.31 176 CYS A CA 1
ATOM 1370 C C . CYS A 1 176 ? -26.088 -19.650 11.495 1.00 98.31 176 CYS A C 1
ATOM 1372 O O . CYS A 1 176 ? -25.288 -18.730 11.348 1.00 98.31 176 CYS A O 1
ATOM 1374 N N . THR A 1 177 ? -27.405 -19.471 11.374 1.00 98.25 177 THR A N 1
ATOM 1375 C CA . THR A 1 177 ? -28.021 -18.205 10.939 1.00 98.25 177 THR A CA 1
ATOM 1376 C C . THR A 1 177 ? -28.773 -17.534 12.085 1.00 98.25 177 THR A C 1
ATOM 1378 O O . THR A 1 177 ? -29.530 -18.191 12.796 1.00 98.25 177 THR A O 1
ATOM 1381 N N . LEU A 1 178 ? -28.616 -16.217 12.222 1.00 98.31 178 LEU A N 1
ATOM 1382 C CA . LEU A 1 178 ? -29.310 -15.380 13.194 1.00 98.31 178 LEU A CA 1
ATOM 1383 C C . LEU A 1 178 ? -29.974 -14.187 12.498 1.00 98.31 178 LEU A C 1
ATOM 1385 O O . LEU A 1 178 ? -29.339 -13.470 11.725 1.00 98.31 178 LEU A O 1
ATOM 1389 N N . GLN A 1 179 ? -31.253 -13.961 12.801 1.00 98.06 179 GLN A N 1
ATOM 1390 C CA . GLN A 1 179 ? -31.987 -12.770 12.373 1.00 98.06 179 GLN A CA 1
ATOM 1391 C C . GLN A 1 179 ? -31.960 -11.714 13.483 1.00 98.06 179 GLN A C 1
ATOM 1393 O O . GLN A 1 179 ? -32.405 -11.957 14.603 1.00 98.06 179 GLN A O 1
ATOM 1398 N N . LEU A 1 180 ? -31.440 -10.534 13.166 1.00 96.75 180 LEU A N 1
ATOM 1399 C CA . LEU A 1 180 ? -31.265 -9.403 14.069 1.00 96.75 180 LEU A CA 1
ATOM 1400 C C . LEU A 1 180 ? -32.333 -8.349 13.800 1.00 96.75 180 LEU A C 1
ATOM 1402 O O . LEU A 1 180 ? -32.415 -7.834 12.689 1.00 96.75 180 LEU A O 1
ATOM 1406 N N . SER A 1 181 ? -33.112 -7.959 14.808 1.00 96.00 181 SER A N 1
ATOM 1407 C CA . SER A 1 181 ? -33.981 -6.782 14.692 1.00 96.00 181 SER A CA 1
ATOM 1408 C C . SER A 1 181 ? -33.148 -5.507 14.840 1.00 96.00 181 SER A C 1
ATOM 1410 O O . SER A 1 181 ? -32.610 -5.240 15.912 1.00 96.00 181 SER A O 1
ATOM 1412 N N . LEU A 1 182 ? -33.054 -4.703 13.777 1.00 94.06 182 LEU A N 1
ATOM 1413 C CA . LEU A 1 182 ? -32.315 -3.432 13.776 1.00 94.06 182 LEU A CA 1
ATOM 1414 C C . LEU A 1 182 ? -33.180 -2.234 14.174 1.00 94.06 182 LEU A C 1
ATOM 1416 O O . LEU A 1 182 ? -32.670 -1.149 14.470 1.00 94.06 182 LEU A O 1
ATOM 1420 N N . ARG A 1 183 ? -34.506 -2.409 14.184 1.00 89.06 183 ARG A N 1
ATOM 1421 C CA . ARG A 1 183 ? -35.414 -1.397 14.714 1.00 89.06 183 ARG A CA 1
ATOM 1422 C C . ARG A 1 183 ? -35.318 -1.428 16.226 1.00 89.06 183 ARG A C 1
ATOM 1424 O O . ARG A 1 183 ? -35.704 -2.411 16.854 1.00 89.06 183 ARG A O 1
ATOM 1431 N N . SER A 1 184 ? -34.808 -0.335 16.785 1.00 71.31 184 SER A N 1
ATOM 1432 C CA . SER A 1 184 ? -34.837 -0.095 18.220 1.00 71.31 184 SER A CA 1
ATOM 1433 C C . SER A 1 184 ? -36.299 -0.133 18.650 1.00 71.31 184 SER A C 1
ATOM 1435 O O . SER A 1 184 ? -37.070 0.778 18.335 1.00 71.31 184 SER A O 1
ATOM 1437 N N . SER A 1 185 ? -36.723 -1.224 19.288 1.00 57.28 185 SER A N 1
ATOM 1438 C CA . SER A 1 185 ? -38.027 -1.262 19.927 1.00 57.28 185 SER A CA 1
ATOM 1439 C C . SER A 1 185 ? -37.931 -0.309 21.109 1.00 57.28 185 SER A C 1
ATOM 1441 O O . SER A 1 185 ? -37.553 -0.693 22.213 1.00 57.28 185 SER A O 1
ATOM 1443 N N . ALA A 1 186 ? -38.251 0.960 20.875 1.00 51.53 186 ALA A N 1
ATOM 1444 C CA . ALA A 1 186 ? -38.435 1.966 21.909 1.00 51.53 186 ALA A CA 1
ATOM 1445 C C . ALA A 1 186 ? -39.700 1.665 22.742 1.00 51.53 186 ALA A C 1
ATOM 1447 O O . ALA A 1 186 ? -40.481 2.558 23.063 1.00 51.53 186 ALA A O 1
ATOM 1448 N N . SER A 1 187 ? -39.947 0.394 23.074 1.00 44.00 187 SER A N 1
ATOM 1449 C CA . SER A 1 187 ? -40.922 0.022 24.081 1.00 44.00 187 SER A CA 1
ATOM 1450 C C . SER A 1 187 ? -40.311 0.381 25.426 1.00 44.00 187 SER A C 1
ATOM 1452 O O . SER A 1 187 ? -39.441 -0.321 25.943 1.00 44.00 187 SER A O 1
ATOM 1454 N N . ALA A 1 188 ? -40.748 1.523 25.951 1.00 41.06 188 ALA A N 1
ATOM 1455 C CA . ALA A 1 188 ? -40.504 1.953 27.315 1.00 41.06 188 ALA A CA 1
ATOM 1456 C C . ALA A 1 188 ? -40.622 0.765 28.292 1.00 41.06 188 ALA A C 1
ATOM 1458 O O . ALA A 1 188 ? -41.526 -0.063 28.125 1.00 41.06 188 ALA A O 1
ATOM 1459 N N . PRO A 1 189 ? -39.763 0.673 29.322 1.00 46.22 189 PRO A N 1
ATOM 1460 C CA . PRO A 1 189 ? -39.925 -0.339 30.349 1.00 46.22 189 PRO A CA 1
ATOM 1461 C C . PRO A 1 189 ? -41.273 -0.095 31.033 1.00 46.22 189 PRO A C 1
ATOM 1463 O O . PRO A 1 189 ? -41.453 0.880 31.766 1.00 46.22 189 PRO A O 1
ATOM 1466 N N . ARG A 1 190 ? -42.252 -0.965 30.763 1.00 38.56 190 ARG A N 1
ATOM 1467 C CA . ARG A 1 190 ? -43.464 -1.054 31.574 1.00 38.56 190 ARG A CA 1
ATOM 1468 C C . ARG A 1 190 ? -43.010 -1.471 32.966 1.00 38.56 190 ARG A C 1
ATOM 1470 O O . ARG A 1 190 ? -42.690 -2.630 33.204 1.00 38.56 190 ARG A O 1
ATOM 1477 N N . SER A 1 191 ? -42.943 -0.484 33.855 1.00 37.41 191 SER A N 1
ATOM 1478 C CA . SER A 1 191 ? -42.925 -0.673 35.299 1.00 37.41 191 SER A CA 1
ATOM 1479 C C . SER A 1 191 ? -43.957 -1.744 35.652 1.00 37.41 191 SER A C 1
ATOM 1481 O O . SER A 1 191 ? -45.151 -1.568 35.400 1.00 37.41 191 SER A O 1
ATOM 1483 N N . LEU A 1 192 ? -43.462 -2.866 36.177 1.00 40.38 192 LEU A N 1
ATOM 1484 C CA . LEU A 1 192 ? -44.242 -3.883 36.867 1.00 40.38 192 LEU A CA 1
ATOM 1485 C C . LEU A 1 192 ? -44.946 -3.191 38.038 1.00 40.38 192 LEU A C 1
ATOM 1487 O O . LEU A 1 192 ? -44.364 -3.005 39.105 1.00 40.38 192 LEU A O 1
ATOM 1491 N N . LYS A 1 193 ? -46.182 -2.747 37.812 1.00 35.47 193 LYS A N 1
ATOM 1492 C CA . LYS A 1 193 ? -47.117 -2.476 38.894 1.00 35.47 193 LYS A CA 1
ATOM 1493 C C . LYS A 1 193 ? -47.760 -3.802 39.269 1.00 35.47 193 LYS A C 1
ATOM 1495 O O . LYS A 1 193 ? -48.311 -4.496 38.424 1.00 35.47 193 LYS A O 1
ATOM 1500 N N . VAL A 1 194 ? -47.592 -4.114 40.545 1.00 43.56 194 VAL A N 1
ATOM 1501 C CA . VAL A 1 194 ? -48.270 -5.140 41.328 1.00 43.56 194 VAL A CA 1
ATOM 1502 C C . VAL A 1 194 ? -49.769 -5.130 41.021 1.00 43.56 194 VAL A C 1
ATOM 1504 O O . VAL A 1 194 ? -50.412 -4.092 41.172 1.00 43.56 194 VAL A O 1
ATOM 1507 N N . ASP A 1 195 ? -50.308 -6.278 40.612 1.00 36.62 195 ASP A N 1
ATOM 1508 C CA . ASP A 1 195 ? -51.747 -6.527 40.604 1.00 36.62 195 ASP A CA 1
ATOM 1509 C C . ASP A 1 195 ? -52.167 -7.044 41.986 1.00 36.62 195 ASP A C 1
ATOM 1511 O O . ASP A 1 195 ? -51.953 -8.207 42.328 1.00 36.62 195 ASP A O 1
ATOM 1515 N N . GLU A 1 196 ? -52.815 -6.173 42.761 1.00 35.12 196 GLU A N 1
ATOM 1516 C CA . GLU A 1 196 ? -53.803 -6.568 43.760 1.00 35.12 196 GLU A CA 1
ATOM 1517 C C . GLU A 1 196 ? -55.161 -5.971 43.354 1.00 35.12 196 GLU A C 1
ATOM 1519 O O . GLU A 1 196 ? -55.409 -4.775 43.460 1.00 35.12 196 GLU A O 1
ATOM 1524 N N . LYS A 1 197 ? -56.008 -6.859 42.826 1.00 40.38 197 LYS A N 1
ATOM 1525 C CA . LYS A 1 197 ? -57.463 -6.968 43.016 1.00 40.38 197 LYS A CA 1
ATOM 1526 C C . LYS A 1 197 ? -58.356 -5.708 42.876 1.00 40.38 197 LYS A C 1
ATOM 1528 O O . LYS A 1 197 ? -58.398 -4.834 43.735 1.00 40.38 197 LYS A O 1
ATOM 1533 N N . THR A 1 198 ? -59.324 -5.854 41.959 1.00 35.56 198 THR A N 1
ATOM 1534 C CA . THR A 1 198 ? -60.795 -5.678 42.137 1.00 35.56 198 THR A CA 1
ATOM 1535 C C . THR A 1 198 ? -61.482 -4.638 41.222 1.00 35.56 198 THR A C 1
ATOM 1537 O O . THR A 1 198 ? -61.260 -3.438 41.315 1.00 35.56 198 THR A O 1
ATOM 1540 N N . THR A 1 199 ? -62.450 -5.158 40.448 1.00 35.62 199 THR A N 1
ATOM 1541 C CA . THR A 1 199 ? -63.719 -4.560 39.949 1.00 35.62 199 THR A CA 1
ATOM 1542 C C . THR A 1 199 ? -63.747 -3.453 38.880 1.00 35.62 199 THR A C 1
ATOM 1544 O O . THR A 1 199 ? -63.315 -2.325 39.068 1.00 35.62 199 THR A O 1
ATOM 1547 N N . ALA A 1 200 ? -64.438 -3.794 37.786 1.00 43.09 200 ALA A N 1
ATOM 1548 C CA . ALA A 1 200 ? -65.098 -2.925 36.803 1.00 43.09 200 ALA A CA 1
ATOM 1549 C C . ALA A 1 200 ? -66.466 -2.398 37.335 1.00 43.09 200 ALA A C 1
ATOM 1551 O O . ALA A 1 200 ? -66.856 -2.803 38.431 1.00 43.09 200 ALA A O 1
ATOM 1552 N N . PRO A 1 201 ? -67.336 -1.725 36.539 1.00 62.69 201 PRO A N 1
ATOM 1553 C CA . PRO A 1 201 ? -67.160 -0.626 35.565 1.00 62.69 201 PRO A CA 1
ATOM 1554 C C . PRO A 1 201 ? -68.185 0.536 35.767 1.00 62.69 201 PRO A C 1
ATOM 1556 O O . PRO A 1 201 ? -69.201 0.358 36.431 1.00 62.69 201 PRO A O 1
ATOM 1559 N N . ARG A 1 202 ? -67.986 1.700 35.112 1.00 33.09 202 ARG A N 1
ATOM 1560 C CA . ARG A 1 202 ? -69.026 2.684 34.667 1.00 33.09 202 ARG A CA 1
ATOM 1561 C C . ARG A 1 202 ? -68.332 3.831 33.898 1.00 33.09 202 ARG A C 1
ATOM 1563 O O . ARG A 1 202 ? -67.391 4.407 34.416 1.00 33.09 202 ARG A O 1
ATOM 1570 N N . SER A 1 203 ? -68.538 4.021 32.589 1.00 37.38 203 SER A N 1
ATOM 1571 C CA . SER A 1 203 ? -69.671 4.665 31.883 1.00 37.38 203 SER A CA 1
ATOM 1572 C C . SER A 1 203 ? -69.855 6.166 32.164 1.00 37.38 203 SER A C 1
ATOM 1574 O O . SER A 1 203 ? -70.493 6.482 33.160 1.00 37.38 203 SER A O 1
ATOM 1576 N N . SER A 1 204 ? -69.406 7.014 31.219 1.00 36.44 204 SER A N 1
ATOM 1577 C CA . SER A 1 204 ? -70.051 8.226 30.630 1.00 36.44 204 SER A CA 1
ATOM 1578 C C . SER A 1 204 ? -68.968 9.230 30.183 1.00 36.44 204 SER A C 1
ATOM 1580 O O . SER A 1 204 ? -68.130 9.619 30.988 1.00 36.44 204 SER A O 1
ATOM 1582 N N . LYS A 1 205 ? -68.791 9.484 28.876 1.00 41.81 205 LYS A N 1
ATOM 1583 C CA . LYS A 1 205 ? -69.349 10.640 28.131 1.00 41.81 205 LYS A CA 1
ATOM 1584 C C . LYS A 1 205 ? -69.123 11.989 28.831 1.00 41.81 205 LYS A C 1
ATOM 1586 O O . LYS A 1 205 ? -69.769 12.237 29.836 1.00 41.81 205 LYS A O 1
ATOM 1591 N N . ASP A 1 206 ? -68.271 12.847 28.262 1.00 37.81 206 ASP A N 1
ATOM 1592 C CA . ASP A 1 206 ? -68.726 14.116 27.669 1.00 37.81 206 ASP A CA 1
ATOM 1593 C C . ASP A 1 206 ? -67.620 14.875 26.914 1.00 37.81 206 ASP A C 1
ATOM 1595 O O . ASP A 1 206 ? -66.422 14.718 27.149 1.00 37.81 206 ASP A O 1
ATOM 1599 N N . GLU A 1 207 ? -68.080 15.640 25.926 1.00 36.53 207 GLU A N 1
ATOM 1600 C CA . GLU A 1 207 ? -67.341 16.369 24.899 1.00 36.53 207 GLU A CA 1
ATOM 1601 C C . GLU A 1 207 ? -66.789 17.748 25.342 1.00 36.53 207 GLU A C 1
ATOM 1603 O O . GLU A 1 207 ? -67.424 18.456 26.117 1.00 36.53 207 GLU A O 1
ATOM 1608 N N . LYS A 1 208 ? -65.732 18.191 24.620 1.00 38.06 208 LYS A N 1
ATOM 1609 C CA . LYS A 1 208 ? -65.425 19.585 24.172 1.00 38.06 208 LYS A CA 1
ATOM 1610 C C . LYS A 1 208 ? -64.928 20.631 25.210 1.00 38.06 208 LYS A C 1
ATOM 1612 O O . LYS A 1 208 ? -65.067 20.450 26.409 1.00 38.06 208 LYS A O 1
ATOM 1617 N N . PRO A 1 209 ? -64.427 21.813 24.771 1.00 53.03 209 PRO A N 1
ATOM 1618 C CA . PRO A 1 209 ? -63.373 22.079 23.779 1.00 53.03 209 PRO A CA 1
ATOM 1619 C C . PRO A 1 209 ? -62.351 23.149 24.264 1.00 53.03 209 PRO A C 1
ATOM 1621 O O . PRO A 1 209 ? -62.594 23.891 25.206 1.00 53.03 209 PRO A O 1
ATOM 1624 N N . GLY A 1 210 ? -61.229 23.293 23.547 1.00 45.91 210 GLY A N 1
ATOM 1625 C CA . GLY A 1 210 ? -60.501 24.564 23.374 1.00 45.91 210 GLY A CA 1
ATOM 1626 C C . GLY A 1 210 ? -59.901 25.258 24.609 1.00 45.91 210 GLY A C 1
ATOM 1627 O O . GLY A 1 210 ? -60.556 26.062 25.265 1.00 45.91 210 GLY A O 1
ATOM 1628 N N . LYS A 1 211 ? -58.582 25.119 24.812 1.00 38.56 211 LYS A N 1
ATOM 1629 C CA . LYS A 1 211 ? -57.793 26.119 25.551 1.00 38.56 211 LYS A CA 1
ATOM 1630 C C . LYS A 1 211 ? -56.530 26.505 24.787 1.00 38.56 211 LYS A C 1
ATOM 1632 O O . LYS A 1 211 ? -55.693 25.673 24.458 1.00 38.56 211 LYS A O 1
ATOM 1637 N N . ARG A 1 212 ? -56.477 27.807 24.496 1.00 39.03 212 ARG A N 1
ATOM 1638 C CA . ARG A 1 212 ? -55.402 28.579 23.871 1.00 39.03 212 ARG A CA 1
ATOM 1639 C C . ARG A 1 212 ? -54.030 28.225 24.446 1.00 39.03 212 ARG A C 1
ATOM 1641 O O . ARG A 1 212 ? -53.869 28.124 25.660 1.00 39.03 212 ARG A O 1
ATOM 1648 N N . ALA A 1 213 ? -53.052 28.131 23.550 1.00 39.25 213 ALA A N 1
ATOM 1649 C CA . ALA A 1 213 ? -51.639 28.113 23.882 1.00 39.25 213 ALA A CA 1
ATOM 1650 C C . ALA A 1 213 ? -51.273 29.402 24.637 1.00 39.25 213 ALA A C 1
ATOM 1652 O O . ALA A 1 213 ? -51.318 30.495 24.073 1.00 39.25 213 ALA A O 1
ATOM 1653 N N . ASN A 1 214 ? -50.928 29.264 25.916 1.00 38.56 214 ASN A N 1
ATOM 1654 C CA . ASN A 1 214 ? -50.169 30.283 26.628 1.00 38.56 214 ASN A CA 1
ATOM 1655 C C . ASN A 1 214 ? -48.723 30.227 26.109 1.00 38.56 214 ASN A C 1
ATOM 1657 O O . ASN A 1 214 ? -48.156 29.131 26.084 1.00 38.56 214 ASN A O 1
ATOM 1661 N N . PRO A 1 215 ? -48.103 31.354 25.719 1.00 44.53 215 PRO A N 1
ATOM 1662 C CA . PRO A 1 215 ? -46.670 31.384 25.477 1.00 44.53 215 PRO A CA 1
ATOM 1663 C C . PRO A 1 215 ? -45.976 31.064 26.803 1.00 44.53 215 PRO A C 1
ATOM 1665 O O . PRO A 1 215 ? -46.036 31.831 27.763 1.00 44.53 215 PRO A O 1
ATOM 1668 N N . SER A 1 216 ? -45.383 29.875 26.877 1.00 41.88 216 SER A N 1
ATOM 1669 C CA . SER A 1 216 ? -44.580 29.444 28.011 1.00 41.88 216 SER A CA 1
ATOM 1670 C C . SER A 1 216 ? -43.452 30.448 28.213 1.00 41.88 216 SER A C 1
ATOM 1672 O O . SER A 1 216 ? -42.592 30.606 27.344 1.00 41.88 216 SER A O 1
ATOM 1674 N N . VAL A 1 217 ? -43.470 31.120 29.362 1.00 43.06 217 VAL A N 1
ATOM 1675 C CA . VAL A 1 217 ? -42.332 31.879 29.880 1.00 43.06 217 VAL A CA 1
ATOM 1676 C C . VAL A 1 217 ? -41.103 30.964 29.791 1.00 43.06 217 VAL A C 1
ATOM 1678 O O . VAL A 1 217 ? -41.190 29.825 30.260 1.00 43.06 217 VAL A O 1
ATOM 1681 N N . PRO A 1 218 ? -39.991 31.388 29.159 1.00 48.00 218 PRO A N 1
ATOM 1682 C CA . PRO A 1 218 ? -38.795 30.562 29.081 1.00 48.00 218 PRO A CA 1
ATOM 1683 C C . PRO A 1 218 ? -38.354 30.233 30.506 1.00 48.00 218 PRO A C 1
ATOM 1685 O O . PRO A 1 218 ? -38.001 31.125 31.279 1.00 48.00 218 PRO A O 1
ATOM 1688 N N . SER A 1 219 ? -38.437 28.953 30.875 1.00 56.50 219 SER A N 1
ATOM 1689 C CA . SER A 1 219 ? -37.964 28.469 32.167 1.00 56.50 219 SER A CA 1
ATOM 1690 C C . SER A 1 219 ? -36.501 28.873 32.332 1.00 56.50 219 SER A C 1
ATOM 1692 O O . SER A 1 219 ? -35.744 28.833 31.362 1.00 56.50 219 SER A O 1
ATOM 1694 N N . ALA A 1 220 ? -36.094 29.253 33.546 1.00 54.97 220 ALA A N 1
ATOM 1695 C CA . ALA A 1 220 ? -34.739 29.727 33.854 1.00 54.97 220 ALA A CA 1
ATOM 1696 C C . ALA A 1 220 ? -33.618 28.829 33.273 1.00 54.97 220 ALA A C 1
ATOM 1698 O O . ALA A 1 220 ? -32.578 29.333 32.851 1.00 54.97 220 ALA A O 1
ATOM 1699 N N . SER A 1 221 ? -33.886 27.528 33.108 1.00 70.25 221 SER A N 1
ATOM 1700 C CA . SER A 1 221 ? -33.008 26.551 32.449 1.00 70.25 221 SER A CA 1
ATOM 1701 C C . SER A 1 221 ? -32.632 26.876 30.993 1.00 70.25 221 SER A C 1
ATOM 1703 O O . SER A 1 221 ? -31.558 26.484 30.539 1.00 70.25 221 SER A O 1
ATOM 1705 N N . SER A 1 222 ? -33.468 27.602 30.241 1.00 81.81 222 SER A N 1
ATOM 1706 C CA . SER A 1 222 ? -33.184 27.949 28.842 1.00 81.81 222 SER A CA 1
ATOM 1707 C C . SER A 1 222 ? -32.114 29.029 28.709 1.00 81.81 222 SER A C 1
ATOM 1709 O O . SER A 1 222 ? -31.431 29.070 27.685 1.00 81.81 222 SER A O 1
ATOM 1711 N N . ARG A 1 223 ? -31.981 29.919 29.698 1.00 89.75 223 ARG A N 1
ATOM 1712 C CA . ARG A 1 223 ? -30.966 30.977 29.669 1.00 89.75 223 ARG A CA 1
ATOM 1713 C C . ARG A 1 223 ? -29.589 30.405 29.992 1.00 89.75 223 ARG A C 1
ATOM 1715 O O . ARG A 1 223 ? -28.656 30.627 29.228 1.00 89.75 223 ARG A O 1
ATOM 1722 N N . GLU A 1 224 ? -29.507 29.591 31.041 1.00 92.00 224 GLU A N 1
ATOM 1723 C CA . GLU A 1 224 ? -28.273 28.906 31.444 1.00 92.00 224 GLU A CA 1
ATOM 1724 C C . GLU A 1 224 ? -27.727 28.004 30.328 1.00 92.00 224 GLU A C 1
ATOM 1726 O O . GLU A 1 224 ? -26.526 28.006 30.070 1.00 92.00 224 GLU A O 1
ATOM 1731 N N . CYS A 1 225 ? -28.594 27.293 29.593 1.00 93.12 225 CYS A N 1
ATOM 1732 C CA . CYS A 1 225 ? -28.154 26.466 28.463 1.00 93.12 225 CYS A CA 1
ATOM 1733 C C . CYS A 1 225 ? -27.570 27.290 27.303 1.00 93.12 225 CYS A C 1
ATOM 1735 O O . CYS A 1 225 ? -26.605 26.847 26.684 1.00 93.12 225 CYS A O 1
ATOM 1737 N N . ARG A 1 226 ? -28.112 28.484 27.018 1.00 93.38 226 ARG A N 1
ATOM 1738 C CA . ARG A 1 226 ? -27.590 29.372 25.961 1.00 93.38 226 ARG A CA 1
ATOM 1739 C C . ARG A 1 226 ? -26.248 29.991 26.342 1.00 93.38 226 ARG A C 1
ATOM 1741 O O . ARG A 1 226 ? -25.354 30.071 25.506 1.00 93.38 226 ARG A O 1
ATOM 1748 N N . GLU A 1 227 ? -26.100 30.415 27.595 1.00 96.25 227 GLU A N 1
ATOM 1749 C CA . GLU A 1 227 ? -24.833 30.951 28.112 1.00 96.25 227 GLU A CA 1
ATOM 1750 C C . GLU A 1 227 ? -23.749 29.857 28.146 1.00 96.25 227 GLU A C 1
ATOM 1752 O O . GLU A 1 227 ? -22.608 30.095 27.735 1.00 96.25 227 GLU A O 1
ATOM 1757 N N . PHE A 1 228 ? -24.122 28.632 28.534 1.00 96.94 228 PHE A N 1
ATOM 1758 C CA . PHE A 1 228 ? -23.260 27.452 28.453 1.00 96.94 228 PHE A CA 1
ATOM 1759 C C . PHE A 1 228 ? -22.810 27.170 27.011 1.00 96.94 228 PHE A C 1
ATOM 1761 O O . PHE A 1 228 ? -21.616 27.010 26.768 1.00 96.94 228 PHE A O 1
ATOM 1768 N N . GLU A 1 229 ? -23.740 27.146 26.052 1.00 96.62 229 GLU A N 1
ATOM 1769 C CA . GLU A 1 229 ? -23.462 26.880 24.634 1.00 96.62 229 GLU A CA 1
ATOM 1770 C C . GLU A 1 229 ? -22.522 27.925 24.021 1.00 96.62 229 GLU A C 1
ATOM 1772 O O . GLU A 1 229 ? -21.530 27.572 23.379 1.00 96.62 229 GLU A O 1
ATOM 1777 N N . ALA A 1 230 ? -22.783 29.212 24.272 1.00 96.50 230 ALA A N 1
ATOM 1778 C CA . ALA A 1 230 ? -21.934 30.302 23.798 1.00 96.50 230 ALA A CA 1
ATOM 1779 C C . ALA A 1 230 ? -20.501 30.188 24.345 1.00 96.50 230 ALA A C 1
ATOM 1781 O O . ALA A 1 230 ? -19.534 30.322 23.590 1.00 96.50 230 ALA A O 1
ATOM 1782 N N . THR A 1 231 ? -20.364 29.877 25.637 1.00 97.44 231 THR A N 1
ATOM 1783 C CA . THR A 1 231 ? -19.058 29.709 26.292 1.00 97.44 231 THR A CA 1
ATOM 1784 C C . THR A 1 231 ? -18.320 28.483 25.754 1.00 97.44 231 THR A C 1
ATOM 1786 O O . THR A 1 231 ? -17.145 28.579 25.400 1.00 97.44 231 THR A O 1
ATOM 1789 N N . ALA A 1 232 ? -19.010 27.346 25.618 1.00 96.19 232 ALA A N 1
ATOM 1790 C CA . ALA A 1 232 ? -18.429 26.116 25.092 1.00 96.19 232 ALA A CA 1
ATOM 1791 C C . ALA A 1 232 ? -17.927 26.294 23.647 1.00 96.19 232 ALA A C 1
ATOM 1793 O O . ALA A 1 232 ? -16.816 25.875 23.326 1.00 96.19 232 ALA A O 1
ATOM 1794 N N . HIS A 1 233 ? -18.683 26.989 22.790 1.00 94.81 233 HIS A N 1
ATOM 1795 C CA . HIS A 1 233 ? -18.242 27.302 21.429 1.00 94.81 233 HIS A CA 1
ATOM 1796 C C . HIS A 1 233 ? -17.112 28.335 21.356 1.00 94.81 233 HIS A C 1
ATOM 1798 O O . HIS A 1 233 ? -16.342 28.287 20.397 1.00 94.81 233 HIS A O 1
ATOM 1804 N N . SER A 1 234 ? -17.002 29.271 22.306 1.00 96.06 234 SER A N 1
ATOM 1805 C CA . SER A 1 234 ? -15.850 30.187 22.374 1.00 96.06 234 SER A CA 1
ATOM 1806 C C . SER A 1 234 ? -14.582 29.416 22.730 1.00 96.06 234 SER A C 1
ATOM 1808 O O . SER A 1 234 ? -13.608 29.447 21.982 1.00 96.06 234 SER A O 1
ATOM 1810 N N . LEU A 1 235 ? -14.635 28.615 23.798 1.00 95.44 235 LEU A N 1
ATOM 1811 C CA . LEU A 1 235 ? -13.501 27.809 24.253 1.00 95.44 235 LEU A CA 1
ATOM 1812 C C . LEU A 1 235 ? -13.083 26.755 23.219 1.00 95.44 235 LEU A C 1
ATOM 1814 O O . LEU A 1 235 ? -11.894 26.528 23.021 1.00 95.44 235 LEU A O 1
ATOM 1818 N N . ALA A 1 236 ? -14.034 26.161 22.490 1.00 92.69 236 ALA A N 1
ATOM 1819 C CA . ALA A 1 236 ? -13.728 25.244 21.391 1.00 92.69 236 ALA A CA 1
ATOM 1820 C C . ALA A 1 236 ? -12.935 25.909 20.245 1.00 92.69 236 ALA A C 1
ATOM 1822 O O . ALA A 1 236 ? -12.200 25.221 19.539 1.00 92.69 236 ALA A O 1
ATOM 1823 N N . ARG A 1 237 ? -13.062 27.232 20.044 1.00 90.44 237 ARG A N 1
ATOM 1824 C CA . ARG A 1 237 ? -12.253 27.983 19.061 1.00 90.44 237 ARG A CA 1
ATOM 1825 C C . ARG A 1 237 ? -10.859 28.321 19.587 1.00 90.44 237 ARG A C 1
ATOM 1827 O O . ARG A 1 237 ? -9.940 28.442 18.784 1.00 90.44 237 ARG A O 1
ATOM 1834 N N . GLU A 1 238 ? -10.719 28.482 20.899 1.00 88.94 238 GLU A N 1
ATOM 1835 C CA . GLU A 1 238 ? -9.465 28.846 21.573 1.00 88.94 238 GLU A CA 1
ATOM 1836 C C . GLU A 1 238 ? -8.566 27.625 21.865 1.00 88.94 238 GLU A C 1
ATOM 1838 O O . GLU A 1 238 ? -7.353 27.782 21.999 1.00 88.94 238 GLU A O 1
ATOM 1843 N N . GLY A 1 239 ? -9.127 26.406 21.897 1.00 82.06 239 GLY A N 1
ATOM 1844 C CA . GLY A 1 239 ? -8.394 25.131 21.940 1.00 82.06 239 GLY A CA 1
ATOM 1845 C C . GLY A 1 239 ? -9.081 24.051 22.790 1.00 82.06 239 GLY A C 1
ATOM 1846 O O . GLY A 1 239 ? -9.694 24.353 23.818 1.00 82.06 239 GLY A O 1
ATOM 1847 N N . GLY A 1 240 ? -8.954 22.770 22.405 1.00 82.50 240 GLY A N 1
ATOM 1848 C CA . GLY A 1 240 ? -9.670 21.650 23.041 1.00 82.50 240 GLY A CA 1
ATOM 1849 C C . GLY A 1 240 ? -9.382 21.485 24.540 1.00 82.50 240 GLY A C 1
ATOM 1850 O O . GLY A 1 240 ? -10.289 21.245 25.340 1.00 82.50 240 GLY A O 1
ATOM 1851 N N . ASN A 1 241 ? -8.137 21.727 24.957 1.00 86.69 241 ASN A N 1
ATOM 1852 C CA . ASN A 1 241 ? -7.702 21.555 26.348 1.00 86.69 241 ASN A CA 1
ATOM 1853 C C . ASN A 1 241 ? -8.386 22.508 27.345 1.00 86.69 241 ASN A C 1
ATOM 1855 O O . ASN A 1 241 ? -8.711 22.112 28.473 1.00 86.69 241 ASN A O 1
ATOM 1859 N N . GLN A 1 242 ? -8.629 23.761 26.946 1.00 91.88 242 GLN A N 1
ATOM 1860 C CA . GLN A 1 242 ? -9.291 24.742 27.812 1.00 91.88 242 GLN A CA 1
ATOM 1861 C C . GLN A 1 242 ? -10.772 24.405 27.984 1.00 91.88 242 GLN A C 1
ATOM 1863 O O . GLN A 1 242 ? -11.293 24.462 29.102 1.00 91.88 242 GLN A O 1
ATOM 1868 N N . LEU A 1 243 ? -11.421 23.956 26.905 1.00 95.12 243 LEU A N 1
ATOM 1869 C CA . LEU A 1 243 ? -12.798 23.484 26.948 1.00 95.12 243 LEU A CA 1
ATOM 1870 C C . LEU A 1 243 ? -12.952 22.286 27.892 1.00 95.12 243 LEU A C 1
ATOM 1872 O O . LEU A 1 243 ? -13.809 22.327 28.770 1.00 95.12 243 LEU A O 1
ATOM 1876 N N . CYS A 1 244 ? -12.127 21.242 27.764 1.00 94.12 244 CYS A N 1
ATOM 1877 C CA . CYS A 1 244 ? -12.226 20.055 28.622 1.00 94.12 244 CYS A CA 1
ATOM 1878 C C . CYS A 1 244 ? -12.031 20.404 30.106 1.00 94.12 244 CYS A C 1
ATOM 1880 O O . CYS A 1 244 ? -12.766 19.927 30.973 1.00 94.12 244 CYS A O 1
ATOM 1882 N N . THR A 1 245 ? -11.086 21.298 30.408 1.00 95.44 245 THR A N 1
ATOM 1883 C CA . THR A 1 245 ? -10.855 21.793 31.773 1.00 95.44 245 THR A CA 1
ATOM 1884 C C . THR A 1 245 ? -12.059 22.568 32.307 1.00 95.44 245 THR A C 1
ATOM 1886 O O . THR A 1 245 ? -12.440 22.402 33.468 1.00 95.44 245 THR A O 1
ATOM 1889 N N . TRP A 1 246 ? -12.687 23.396 31.470 1.00 97.69 246 TRP A N 1
ATOM 1890 C CA . TRP A 1 246 ? -13.891 24.140 31.828 1.00 97.69 246 TRP A CA 1
ATOM 1891 C C . TRP A 1 246 ? -15.104 23.222 32.019 1.00 97.69 246 TRP A C 1
ATOM 1893 O O . TRP A 1 246 ? -15.784 23.330 33.038 1.00 97.69 246 TRP A O 1
ATOM 1903 N N . LEU A 1 247 ? -15.334 22.263 31.117 1.00 97.25 247 LEU A N 1
ATOM 1904 C CA . LEU A 1 247 ? -16.437 21.299 31.189 1.00 97.25 247 LEU A CA 1
ATOM 1905 C C . LEU A 1 247 ? -16.371 20.435 32.454 1.00 97.25 247 LEU A C 1
ATOM 1907 O O . LEU A 1 247 ? -17.397 20.210 33.096 1.00 97.25 247 LEU A O 1
ATOM 1911 N N . ARG A 1 248 ? -15.172 20.020 32.887 1.00 97.06 248 ARG A N 1
ATOM 1912 C CA . ARG A 1 248 ? -14.991 19.278 34.150 1.00 97.06 248 ARG A CA 1
ATOM 1913 C C . ARG A 1 248 ? -15.388 20.086 35.388 1.00 97.06 248 ARG A C 1
ATOM 1915 O O . ARG A 1 248 ? -15.763 19.488 36.397 1.00 97.06 248 ARG A O 1
ATOM 1922 N N . LYS A 1 249 ? -15.369 21.421 35.332 1.00 97.25 249 LYS A N 1
ATOM 1923 C CA . LYS A 1 249 ? -15.849 22.286 36.428 1.00 97.25 249 LYS A CA 1
ATOM 1924 C C . LYS A 1 249 ? -17.374 22.400 36.465 1.00 97.25 249 LYS A C 1
ATOM 1926 O O . LYS A 1 249 ? -17.926 22.732 37.509 1.00 97.25 249 LYS A O 1
ATOM 1931 N N . GLN A 1 250 ? -18.061 22.075 35.371 1.00 97.81 250 GLN A N 1
ATOM 1932 C CA . GLN A 1 250 ? -19.515 22.176 35.285 1.00 97.81 250 GLN A CA 1
ATOM 1933 C C . GLN A 1 250 ? -20.211 21.035 36.038 1.00 97.81 250 GLN A C 1
ATOM 1935 O O . GLN A 1 250 ? -19.686 19.927 36.206 1.00 97.81 250 GLN A O 1
ATOM 1940 N N . GLY A 1 251 ? -21.415 21.314 36.537 1.00 96.88 251 GLY A N 1
ATOM 1941 C CA . GLY A 1 251 ? -22.237 20.323 37.227 1.00 96.88 251 GLY A CA 1
ATOM 1942 C C . GLY A 1 251 ? -22.771 19.258 36.266 1.00 96.88 251 GLY A C 1
ATOM 1943 O O . GLY A 1 251 ? -23.189 19.571 35.152 1.00 96.88 251 GLY A O 1
ATOM 1944 N N . LYS A 1 252 ? -22.838 17.996 36.716 1.00 97.44 252 LYS A N 1
ATOM 1945 C CA . LYS A 1 252 ? -23.380 16.871 35.923 1.00 97.44 252 LYS A CA 1
ATOM 1946 C C . LYS A 1 252 ? -24.800 17.154 35.401 1.00 97.44 252 LYS A C 1
ATOM 1948 O O . LYS A 1 252 ? -25.124 16.798 34.272 1.00 97.44 252 LYS A O 1
ATOM 1953 N N . ALA A 1 253 ? -25.628 17.818 36.211 1.00 96.31 253 ALA A N 1
ATOM 1954 C CA . ALA A 1 253 ? -26.997 18.189 35.855 1.00 96.31 253 ALA A CA 1
ATOM 1955 C C . ALA A 1 253 ? -27.061 19.198 34.694 1.00 96.31 253 ALA A C 1
ATOM 1957 O O . ALA A 1 253 ? -27.909 19.048 33.816 1.00 96.31 253 ALA A O 1
ATOM 1958 N N . LEU A 1 254 ? -26.147 20.174 34.650 1.00 96.69 254 LEU A N 1
ATOM 1959 C CA . LEU A 1 254 ? -26.077 21.165 33.572 1.00 96.69 254 LEU A CA 1
ATOM 1960 C C . LEU A 1 254 ? -25.632 20.512 32.258 1.00 96.69 254 LEU A C 1
ATOM 1962 O O . LEU A 1 254 ? -26.310 20.668 31.246 1.00 96.69 254 LEU A O 1
ATOM 1966 N N . LEU A 1 255 ? -24.572 19.693 32.301 1.00 97.06 255 LEU A N 1
ATOM 1967 C CA . LEU A 1 255 ? -24.101 18.915 31.145 1.00 97.06 255 LEU A CA 1
ATOM 1968 C C . LEU A 1 255 ? -25.217 18.022 30.583 1.00 97.06 255 LEU A C 1
ATOM 1970 O O . LEU A 1 255 ? -25.468 18.013 29.382 1.00 97.06 255 LEU A O 1
ATOM 1974 N N . GLY A 1 256 ? -25.932 17.308 31.459 1.00 95.81 256 GLY A N 1
ATOM 1975 C CA . GLY A 1 256 ? -27.063 16.470 31.065 1.00 95.81 256 GLY A CA 1
ATOM 1976 C C . GLY A 1 256 ? -28.243 17.269 30.503 1.00 95.81 256 GLY A C 1
ATOM 1977 O O . GLY A 1 256 ? -28.886 16.815 29.562 1.00 95.81 256 GLY A O 1
ATOM 1978 N N . THR A 1 257 ? -28.529 18.457 31.041 1.00 96.06 257 THR A N 1
ATOM 1979 C CA . THR A 1 257 ? -29.615 19.321 30.543 1.00 96.06 257 THR A CA 1
ATOM 1980 C C . THR A 1 257 ? -29.292 19.863 29.154 1.00 96.06 257 THR A C 1
ATOM 1982 O O . THR A 1 257 ? -30.141 19.788 28.268 1.00 96.06 257 THR A O 1
ATOM 1985 N N . TRP A 1 258 ? -28.054 20.314 28.937 1.00 96.69 258 TRP A N 1
ATOM 1986 C CA . TRP A 1 258 ? -27.597 20.782 27.631 1.00 96.69 258 TRP A CA 1
ATOM 1987 C C . TRP A 1 258 ? -27.538 19.646 26.596 1.00 96.69 258 TRP A C 1
ATOM 1989 O O . TRP A 1 258 ? -28.051 19.787 25.490 1.00 96.69 258 TRP A O 1
ATOM 1999 N N . LEU A 1 259 ? -27.013 18.466 26.955 1.00 95.25 259 LEU A N 1
ATOM 2000 C CA . LEU A 1 259 ? -27.028 17.303 26.055 1.00 95.25 259 LEU A CA 1
ATOM 2001 C C . LEU A 1 259 ? -28.462 16.914 25.677 1.00 95.25 259 LEU A C 1
ATOM 2003 O O . LEU A 1 259 ? -28.743 16.670 24.506 1.00 95.25 259 LEU A O 1
ATOM 2007 N N . ARG A 1 260 ? -29.396 16.945 26.637 1.00 95.38 260 ARG A N 1
ATOM 2008 C CA . ARG A 1 260 ? -30.820 16.705 26.370 1.00 95.38 260 ARG A CA 1
ATOM 2009 C C . ARG A 1 260 ? -31.405 17.721 25.394 1.00 95.38 260 ARG A C 1
ATOM 2011 O O . ARG A 1 260 ? -32.163 17.316 24.518 1.00 95.38 260 ARG A O 1
ATOM 2018 N N . SER A 1 261 ? -31.073 19.011 25.526 1.00 93.12 261 SER A N 1
ATOM 2019 C CA . SER A 1 261 ? -31.574 20.040 24.602 1.00 93.12 261 SER A CA 1
ATOM 2020 C C . SER A 1 261 ? -31.039 19.866 23.182 1.00 93.12 261 SER A C 1
ATOM 2022 O O . SER A 1 261 ? -31.711 20.259 22.237 1.00 93.12 261 SER A O 1
ATOM 2024 N N . GLN A 1 262 ? -29.874 19.232 23.035 1.00 91.25 262 GLN A N 1
ATOM 2025 C CA . GLN A 1 262 ? -29.270 18.885 21.747 1.00 91.25 262 GLN A CA 1
ATOM 2026 C C . GLN A 1 262 ? -29.684 17.486 21.234 1.00 91.25 262 GLN A C 1
ATOM 2028 O O . GLN A 1 262 ? -29.200 17.045 20.196 1.00 91.25 262 GLN A O 1
ATOM 2033 N N . GLY A 1 263 ? -30.551 16.753 21.949 1.00 85.38 263 GLY A N 1
ATOM 2034 C CA . GLY A 1 263 ? -30.983 15.402 21.564 1.00 85.38 263 GLY A CA 1
ATOM 2035 C C . GLY A 1 263 ? -29.965 14.283 21.835 1.00 85.38 263 GLY A C 1
ATOM 2036 O O . GLY A 1 263 ? -30.107 13.188 21.296 1.00 85.38 263 GLY A O 1
ATOM 2037 N N . TRP A 1 264 ? -28.953 14.528 22.671 1.00 90.81 264 TRP A N 1
ATOM 2038 C CA . TRP A 1 264 ? -27.900 13.565 23.008 1.00 90.81 264 TRP A CA 1
ATOM 2039 C C . TRP A 1 264 ? -28.208 12.751 24.280 1.00 90.81 264 TRP A C 1
ATOM 2041 O O . TRP A 1 264 ? -28.888 13.242 25.188 1.00 90.81 264 TRP A O 1
ATOM 2051 N N . PRO A 1 265 ? -27.674 11.515 24.406 1.00 90.25 265 PRO A N 1
ATOM 2052 C CA . PRO A 1 265 ? -27.830 10.700 25.610 1.00 90.25 265 PRO A CA 1
ATOM 2053 C C . PRO A 1 265 ? -27.264 11.373 26.869 1.00 90.25 265 PRO A C 1
ATOM 2055 O O . PRO A 1 265 ? -26.130 11.856 26.875 1.00 90.25 265 PRO A O 1
ATOM 2058 N N . THR A 1 266 ? -28.023 11.330 27.970 1.00 95.75 266 THR A N 1
ATOM 2059 C CA . THR A 1 266 ? -27.661 11.964 29.257 1.00 95.75 266 THR A CA 1
ATOM 2060 C C . THR A 1 266 ? -27.248 10.977 30.354 1.00 95.75 266 THR A C 1
ATOM 2062 O O . THR A 1 266 ? -27.070 11.372 31.506 1.00 95.75 266 THR A O 1
ATOM 2065 N N . THR A 1 267 ? -27.166 9.684 30.046 1.00 92.25 267 THR A N 1
ATOM 2066 C CA . THR A 1 267 ? -26.735 8.625 30.975 1.00 92.25 267 THR A CA 1
ATOM 2067 C C . THR A 1 267 ? -25.209 8.546 31.038 1.00 92.25 267 THR A C 1
ATOM 2069 O O . THR A 1 267 ? -24.549 8.917 30.073 1.00 92.25 267 THR A O 1
ATOM 2072 N N . GLY A 1 268 ? -24.635 8.049 32.136 1.00 93.12 268 GLY A N 1
ATOM 2073 C CA . GLY A 1 268 ? -23.185 7.828 32.244 1.00 93.12 268 GLY A CA 1
ATOM 2074 C C . GLY A 1 268 ? -22.502 8.537 33.410 1.00 93.12 268 GLY A C 1
ATOM 2075 O O . GLY A 1 268 ? -23.150 9.214 34.227 1.00 93.12 268 GLY A O 1
ATOM 2076 N N . SER A 1 269 ? -21.185 8.352 33.501 1.00 96.62 269 SER A N 1
ATOM 2077 C CA . SER A 1 269 ? -20.307 9.086 34.421 1.00 96.62 269 SER A CA 1
ATOM 2078 C C . SER A 1 269 ? -20.220 10.575 34.040 1.00 96.62 269 SER A C 1
ATOM 2080 O O . SER A 1 269 ? -20.695 10.993 32.986 1.00 96.62 269 SER A O 1
ATOM 2082 N N . LYS A 1 270 ? -19.685 11.427 34.926 1.00 97.31 270 LYS A N 1
ATOM 2083 C CA . LYS A 1 270 ? -19.524 12.859 34.611 1.00 97.31 270 LYS A CA 1
ATOM 2084 C C . LYS A 1 270 ? -18.536 13.058 33.457 1.00 97.31 270 LYS A C 1
ATOM 2086 O O . LYS A 1 270 ? -18.814 13.880 32.590 1.00 97.31 270 LYS A O 1
ATOM 2091 N N . ASP A 1 271 ? -17.449 12.294 33.437 1.00 93.75 271 ASP A N 1
ATOM 2092 C CA . ASP A 1 271 ? -16.421 12.381 32.398 1.00 93.75 271 ASP A CA 1
ATOM 2093 C C . ASP A 1 271 ? -16.975 11.992 31.023 1.00 93.75 271 ASP A C 1
ATOM 2095 O O . ASP A 1 271 ? -16.793 12.731 30.065 1.00 93.75 271 ASP A O 1
ATOM 2099 N N . GLU A 1 272 ? -17.812 10.953 30.942 1.00 91.75 272 GLU A N 1
ATOM 2100 C CA . GLU A 1 272 ? -18.499 10.608 29.688 1.00 91.75 272 GLU A CA 1
ATOM 2101 C C . GLU A 1 272 ? -19.411 11.729 29.164 1.00 91.75 272 GLU A C 1
ATOM 2103 O O . GLU A 1 272 ? -19.564 11.896 27.953 1.00 91.75 272 GLU A O 1
ATOM 2108 N N . LEU A 1 273 ? -20.060 12.492 30.053 1.00 95.31 273 LEU A N 1
ATOM 2109 C CA . LEU A 1 273 ? -20.865 13.646 29.637 1.00 95.31 273 LEU A CA 1
ATOM 2110 C C . LEU A 1 273 ? -19.975 14.801 29.171 1.00 95.31 273 LEU A C 1
ATOM 2112 O O . LEU A 1 273 ? -20.339 15.483 28.216 1.00 95.31 273 LEU A O 1
ATOM 2116 N N . VAL A 1 274 ? -18.821 15.012 29.813 1.00 96.81 274 VAL A N 1
ATOM 2117 C CA . VAL A 1 274 ? -17.820 15.999 29.380 1.00 96.81 274 VAL A CA 1
ATOM 2118 C C . VAL A 1 274 ? -17.339 15.678 27.966 1.00 96.81 274 VAL A C 1
ATOM 2120 O O . VAL A 1 274 ? -17.389 16.558 27.109 1.00 96.81 274 VAL A O 1
ATOM 2123 N N . ASP A 1 275 ? -16.970 14.426 27.700 1.00 91.38 275 ASP A N 1
ATOM 2124 C CA . ASP A 1 275 ? -16.474 13.996 26.390 1.00 91.38 275 ASP A CA 1
ATOM 2125 C C . ASP A 1 275 ? -17.529 14.186 25.295 1.00 91.38 275 ASP A C 1
ATOM 2127 O O . ASP A 1 275 ? -17.231 14.699 24.216 1.00 91.38 275 ASP A O 1
ATOM 2131 N N . ARG A 1 276 ? -18.799 13.865 25.583 1.00 94.12 276 ARG A N 1
ATOM 2132 C CA . ARG A 1 276 ? -19.906 14.084 24.636 1.00 94.12 276 ARG A CA 1
ATOM 2133 C C . ARG A 1 276 ? -20.158 15.555 24.351 1.00 94.12 276 ARG A C 1
ATOM 2135 O O . ARG A 1 276 ? -20.409 15.900 23.200 1.00 94.12 276 ARG A O 1
ATOM 2142 N N . VAL A 1 277 ? -20.101 16.423 25.362 1.00 95.56 277 VAL A N 1
ATOM 2143 C CA . VAL A 1 277 ? -20.245 17.867 25.131 1.00 95.56 277 VAL A CA 1
ATOM 2144 C C . VAL A 1 277 ? -19.077 18.383 24.300 1.00 95.56 277 VAL A C 1
ATOM 2146 O O . VAL A 1 277 ? -19.305 19.085 23.319 1.00 95.56 277 VAL A O 1
ATOM 2149 N N . ALA A 1 278 ? -17.846 17.999 24.643 1.00 94.00 278 ALA A N 1
ATOM 2150 C CA . ALA A 1 278 ? -16.648 18.403 23.917 1.00 94.00 278 ALA A CA 1
ATOM 2151 C C . ALA A 1 278 ? -16.670 17.920 22.453 1.00 94.00 278 ALA A C 1
ATOM 2153 O O . ALA A 1 278 ? -16.269 18.650 21.544 1.00 94.00 278 ALA A O 1
ATOM 2154 N N . PHE A 1 279 ? -17.211 16.728 22.199 1.00 88.75 279 PHE A N 1
ATOM 2155 C CA . PHE A 1 279 ? -17.485 16.230 20.854 1.00 88.75 279 PHE A CA 1
ATOM 2156 C C . PHE A 1 279 ? -18.562 17.054 20.135 1.00 88.75 279 PHE A C 1
ATOM 2158 O O . PHE A 1 279 ? -18.321 17.539 19.031 1.00 88.75 279 PHE A O 1
ATOM 2165 N N . ALA A 1 280 ? -19.717 17.269 20.769 1.00 91.69 280 ALA A N 1
ATOM 2166 C CA . ALA A 1 280 ? -20.859 17.963 20.174 1.00 91.69 280 ALA A CA 1
ATOM 2167 C C . ALA A 1 280 ? -20.550 19.419 19.782 1.00 91.69 280 ALA A C 1
ATOM 2169 O O . ALA A 1 280 ? -21.036 19.891 18.757 1.00 91.69 280 ALA A O 1
ATOM 2170 N N . VAL A 1 281 ? -19.702 20.124 20.541 1.00 93.38 281 VAL A N 1
ATOM 2171 C CA . VAL A 1 281 ? -19.273 21.497 20.200 1.00 93.38 281 VAL A CA 1
ATOM 2172 C C . VAL A 1 281 ? -18.094 21.549 19.218 1.00 93.38 281 VAL A C 1
ATOM 2174 O O . VAL A 1 281 ? -17.603 22.634 18.899 1.00 93.38 281 VAL A O 1
ATOM 2177 N N . GLY A 1 282 ? -17.648 20.393 18.713 1.00 85.69 282 GLY A N 1
ATOM 2178 C CA . GLY A 1 282 ? -16.619 20.276 17.680 1.00 85.69 282 GLY A CA 1
ATOM 2179 C C . GLY A 1 282 ? -15.176 20.364 18.183 1.00 85.69 282 GLY A C 1
ATOM 2180 O O . GLY A 1 282 ? -14.275 20.565 17.369 1.00 85.69 282 GLY A O 1
ATOM 2181 N N . ALA A 1 283 ? -14.936 20.212 19.489 1.00 79.81 283 ALA A N 1
ATOM 2182 C CA . ALA A 1 283 ? -13.586 20.222 20.056 1.00 79.81 283 ALA A CA 1
ATOM 2183 C C . ALA A 1 283 ? -12.899 18.851 19.956 1.00 79.81 283 ALA A C 1
ATOM 2185 O O . ALA A 1 283 ? -11.742 18.779 19.557 1.00 79.81 283 ALA A O 1
ATOM 2186 N N . VAL A 1 284 ? -13.623 17.754 20.210 1.00 62.66 284 VAL A N 1
ATOM 2187 C CA . VAL A 1 284 ? -13.066 16.379 20.151 1.00 62.66 284 VAL A CA 1
ATOM 2188 C C . VAL A 1 284 ? -13.106 15.789 18.729 1.00 62.66 284 VAL A C 1
ATOM 2190 O O . VAL A 1 284 ? -12.514 14.754 18.459 1.00 62.66 284 VAL A O 1
ATOM 2193 N N . GLY A 1 285 ? -13.726 16.487 17.770 1.00 50.47 285 GLY A N 1
ATOM 2194 C CA . GLY A 1 285 ? -13.711 16.125 16.343 1.00 50.47 285 GLY A CA 1
ATOM 2195 C C . GLY A 1 285 ? -12.622 16.815 15.510 1.00 50.47 285 GLY A C 1
ATOM 2196 O O . GLY A 1 285 ? -12.489 16.519 14.325 1.00 50.47 285 GLY A O 1
ATOM 2197 N N . LYS A 1 286 ? -11.858 17.750 16.096 1.00 49.47 286 LYS A N 1
ATOM 2198 C CA . LYS A 1 286 ? -10.702 18.390 15.439 1.00 49.47 286 LYS A CA 1
ATOM 2199 C C . LYS A 1 286 ? -9.354 17.901 15.962 1.00 49.47 286 LYS A C 1
ATOM 2201 O O . LYS A 1 286 ? -8.365 18.022 15.248 1.00 49.47 286 LYS A O 1
ATOM 2206 N N . GLU A 1 287 ? -9.315 17.284 17.138 1.00 46.62 287 GLU A N 1
ATOM 2207 C CA . GLU A 1 287 ? -8.103 16.695 17.723 1.00 46.62 287 GLU A CA 1
ATOM 2208 C C . GLU A 1 287 ? -8.038 15.174 17.485 1.00 46.62 287 GLU A C 1
ATOM 2210 O O . GLU A 1 287 ? -7.827 14.372 18.382 1.00 46.62 287 GLU A O 1
ATOM 2215 N N . ALA A 1 288 ? -8.244 14.792 16.226 1.00 42.78 288 ALA A N 1
ATOM 2216 C CA . ALA A 1 288 ? -7.522 13.711 15.553 1.00 42.78 288 ALA A CA 1
ATOM 2217 C C . ALA A 1 288 ? -7.410 14.036 14.051 1.00 42.78 288 ALA A C 1
ATOM 2219 O O . ALA A 1 288 ? -7.405 13.151 13.199 1.00 42.78 288 ALA A O 1
ATOM 2220 N N . VAL A 1 289 ? -7.325 15.331 13.705 1.00 46.53 289 VAL A N 1
ATOM 2221 C CA . VAL A 1 289 ? -6.528 15.691 12.534 1.00 46.53 289 VAL A CA 1
ATOM 2222 C C . VAL A 1 289 ? -5.145 15.176 12.889 1.00 46.53 289 VAL A C 1
ATOM 2224 O O . VAL A 1 289 ? -4.562 15.679 13.850 1.00 46.53 289 VAL A O 1
ATOM 2227 N N . GLU A 1 290 ? -4.722 14.113 12.196 1.00 48.91 290 GLU A N 1
ATOM 2228 C CA . GLU A 1 290 ? -3.344 13.625 12.129 1.00 48.91 290 GLU A CA 1
ATOM 2229 C C . GLU A 1 290 ? -2.413 14.766 12.516 1.00 48.91 290 GLU A C 1
ATOM 2231 O O . GLU A 1 290 ? -2.495 15.823 11.874 1.00 48.91 290 GLU A O 1
ATOM 2236 N N . GLU A 1 291 ? -1.616 14.599 13.587 1.00 44.50 291 GLU A N 1
ATOM 2237 C CA . GLU A 1 291 ? -0.510 15.510 13.891 1.00 44.50 291 GLU A CA 1
ATOM 2238 C C . GLU A 1 291 ? 0.047 15.945 12.553 1.00 44.50 291 GLU A C 1
ATOM 2240 O O . GLU A 1 291 ? 0.514 15.082 11.803 1.00 44.50 291 GLU A O 1
ATOM 2245 N N . LYS A 1 292 ? -0.128 17.232 12.199 1.00 49.69 292 LYS A N 1
ATOM 2246 C CA . LYS A 1 292 ? 0.390 17.733 10.931 1.00 49.69 292 LYS A CA 1
ATOM 2247 C C . LYS A 1 292 ? 1.814 17.221 10.903 1.00 49.69 292 LYS A C 1
ATOM 2249 O O . LYS A 1 292 ? 2.557 17.582 11.820 1.00 49.69 292 LYS A O 1
ATOM 2254 N N . PRO A 1 293 ? 2.140 16.335 9.958 1.00 56.03 293 PRO A N 1
ATOM 2255 C CA . PRO A 1 293 ? 3.358 15.562 10.018 1.00 56.03 293 PRO A CA 1
ATOM 2256 C C . PRO A 1 293 ? 4.488 16.537 10.262 1.00 56.03 293 PRO A C 1
ATOM 2258 O O . PRO A 1 293 ? 4.580 17.533 9.534 1.00 56.03 293 PRO A O 1
ATOM 2261 N N . SER A 1 294 ? 5.194 16.356 11.383 1.00 67.62 294 SER A N 1
ATOM 2262 C CA . SER A 1 294 ? 5.931 17.471 11.967 1.00 67.62 294 SER A CA 1
ATOM 2263 C C . SER A 1 294 ? 6.872 18.034 10.904 1.00 67.62 294 SER A C 1
ATOM 2265 O O . SER A 1 294 ? 7.527 17.295 10.166 1.00 67.62 294 SER A O 1
ATOM 2267 N N . LEU A 1 295 ? 6.918 19.362 10.775 1.00 85.38 295 LEU A N 1
ATOM 2268 C CA . LEU A 1 295 ? 7.877 20.029 9.887 1.00 85.38 295 LEU A CA 1
ATOM 2269 C C . LEU A 1 295 ? 9.316 19.544 10.153 1.00 85.38 295 LEU A C 1
ATOM 2271 O O . LEU A 1 295 ? 10.169 19.613 9.270 1.00 85.38 295 LEU A O 1
ATOM 2275 N N . GLU A 1 296 ? 9.567 19.024 11.356 1.00 88.50 296 GLU A N 1
ATOM 2276 C CA . GLU A 1 296 ? 10.796 18.346 11.755 1.00 88.50 296 GLU A CA 1
ATOM 2277 C C . GLU A 1 296 ? 11.017 17.047 10.976 1.00 88.50 296 GLU A C 1
ATOM 2279 O O . GLU A 1 296 ? 12.093 16.873 10.419 1.00 88.50 296 GLU A O 1
ATOM 2284 N N . GLN A 1 297 ? 10.007 16.188 10.815 1.00 91.06 297 GLN A N 1
ATOM 2285 C CA . GLN A 1 297 ? 10.136 14.967 10.016 1.00 91.06 297 GLN A CA 1
ATOM 2286 C C . GLN A 1 297 ? 10.455 15.279 8.545 1.00 91.06 297 GLN A C 1
ATOM 2288 O O . GLN A 1 297 ? 11.248 14.587 7.907 1.00 91.06 297 GLN A O 1
ATOM 2293 N N . ASP A 1 298 ? 9.876 16.355 8.008 1.00 92.62 298 ASP A N 1
ATOM 2294 C CA . ASP A 1 298 ? 10.201 16.866 6.674 1.00 92.62 298 ASP A CA 1
ATOM 2295 C C . ASP A 1 298 ? 11.646 17.359 6.576 1.00 92.62 298 ASP A C 1
ATOM 2297 O O . ASP A 1 298 ? 12.346 17.076 5.599 1.00 92.62 298 ASP A O 1
ATOM 2301 N N . ARG A 1 299 ? 12.100 18.080 7.602 1.00 94.75 299 ARG A N 1
ATOM 2302 C CA . ARG A 1 299 ? 13.473 18.563 7.716 1.00 94.75 299 ARG A CA 1
ATOM 2303 C C . ARG A 1 299 ? 14.460 17.401 7.814 1.00 94.75 299 ARG A C 1
ATOM 2305 O O . ARG A 1 299 ? 15.465 17.428 7.108 1.00 94.75 299 ARG A O 1
ATOM 2312 N N . ASP A 1 300 ? 14.163 16.381 8.608 1.00 94.88 300 ASP A N 1
ATOM 2313 C CA . ASP A 1 300 ? 14.999 15.193 8.788 1.00 94.88 300 ASP A CA 1
ATOM 2314 C C . ASP A 1 300 ? 15.112 14.384 7.496 1.00 94.88 300 ASP A C 1
ATOM 2316 O O . ASP A 1 300 ? 16.209 13.986 7.093 1.00 94.88 300 ASP A O 1
ATOM 2320 N N . ASP A 1 301 ? 13.993 14.202 6.790 1.00 95.25 301 ASP A N 1
ATOM 2321 C CA . ASP A 1 301 ? 13.978 13.572 5.473 1.00 95.25 301 ASP A CA 1
ATOM 2322 C C . ASP A 1 301 ? 14.840 14.364 4.470 1.00 95.25 301 ASP A C 1
ATOM 2324 O O . ASP A 1 301 ? 15.656 13.771 3.760 1.00 95.25 301 ASP A O 1
ATOM 2328 N N . ILE A 1 302 ? 14.720 15.699 4.427 1.00 96.69 302 ILE A N 1
ATOM 2329 C CA . ILE A 1 302 ? 15.552 16.556 3.561 1.00 96.69 302 ILE A CA 1
ATOM 2330 C C . ILE A 1 302 ? 17.034 16.443 3.934 1.00 96.69 302 ILE A C 1
ATOM 2332 O O . ILE A 1 302 ? 17.871 16.299 3.043 1.00 96.69 302 ILE A O 1
ATOM 2336 N N . VAL A 1 303 ? 17.379 16.487 5.224 1.00 96.75 303 VAL A N 1
ATOM 2337 C CA . VAL A 1 303 ? 18.765 16.356 5.703 1.00 96.75 303 VAL A CA 1
ATOM 2338 C C . VAL A 1 303 ? 19.347 15.008 5.289 1.00 96.75 303 VAL A C 1
ATOM 2340 O O . VAL A 1 303 ? 20.452 14.952 4.748 1.00 96.75 303 VAL A O 1
ATOM 2343 N N . ARG A 1 304 ? 18.588 13.922 5.456 1.00 97.06 304 ARG A N 1
ATOM 2344 C CA . ARG A 1 304 ? 18.998 12.583 5.030 1.00 97.06 304 ARG A CA 1
ATOM 2345 C C . ARG A 1 304 ? 19.225 12.505 3.519 1.00 97.06 304 ARG A C 1
ATOM 2347 O O . ARG A 1 304 ? 20.221 11.929 3.087 1.00 97.06 304 ARG A O 1
ATOM 2354 N N . LEU A 1 305 ? 18.324 13.068 2.715 1.00 97.12 305 LEU A N 1
ATOM 2355 C CA . LEU A 1 305 ? 18.460 13.076 1.255 1.00 97.12 305 LEU A CA 1
ATOM 2356 C C . LEU A 1 305 ? 19.674 13.907 0.807 1.00 97.12 305 LEU A C 1
ATOM 2358 O O . LEU A 1 305 ? 20.450 13.454 -0.034 1.00 97.12 305 LEU A O 1
ATOM 2362 N N . LYS A 1 306 ? 19.913 15.066 1.433 1.00 96.75 306 LYS A N 1
ATOM 2363 C CA . LYS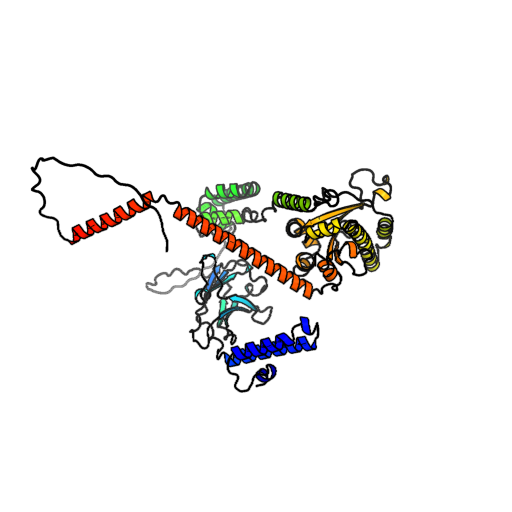 A 1 306 ? 21.125 15.873 1.215 1.00 96.75 306 LYS A CA 1
ATOM 2364 C C . LYS A 1 306 ? 22.398 15.125 1.594 1.00 96.75 306 LYS A C 1
ATOM 2366 O O . LYS A 1 306 ? 23.394 15.243 0.890 1.00 96.75 306 LYS A O 1
ATOM 2371 N N . GLN A 1 307 ? 22.364 14.323 2.656 1.00 97.06 307 GLN A N 1
ATOM 2372 C CA . GLN A 1 307 ? 23.509 13.510 3.058 1.00 97.06 307 GLN A CA 1
ATOM 2373 C C . GLN A 1 307 ? 23.861 12.451 2.005 1.00 97.06 307 GLN A C 1
ATOM 2375 O O . GLN A 1 307 ? 25.042 12.235 1.742 1.00 97.06 307 GLN A O 1
ATOM 2380 N N . ILE A 1 308 ? 22.861 11.826 1.373 1.00 96.19 308 ILE A N 1
ATOM 2381 C CA . ILE A 1 308 ? 23.084 10.910 0.241 1.00 96.19 308 ILE A CA 1
ATOM 2382 C C . ILE A 1 308 ? 23.742 11.669 -0.917 1.00 96.19 308 ILE A C 1
ATOM 2384 O O . ILE A 1 308 ? 24.697 11.178 -1.508 1.00 96.19 308 ILE A O 1
ATOM 2388 N N . MET A 1 309 ? 23.292 12.898 -1.180 1.00 96.44 309 MET A N 1
ATOM 2389 C CA . MET A 1 309 ? 23.824 13.767 -2.234 1.00 96.44 309 MET A CA 1
ATOM 2390 C C . MET A 1 309 ? 25.094 14.527 -1.864 1.00 96.44 309 MET A C 1
ATOM 2392 O O . MET A 1 309 ? 25.540 15.360 -2.643 1.00 96.44 309 MET A O 1
ATOM 2396 N N . ARG A 1 310 ? 25.718 14.253 -0.715 1.00 96.19 310 ARG A N 1
ATOM 2397 C CA . ARG A 1 310 ? 26.922 14.971 -0.276 1.00 96.19 310 ARG A CA 1
ATOM 2398 C C . ARG A 1 310 ? 28.049 15.023 -1.324 1.00 96.19 310 ARG A C 1
ATOM 2400 O O . ARG A 1 310 ? 28.725 16.048 -1.359 1.00 96.19 310 ARG A O 1
ATOM 2407 N N . PRO A 1 311 ? 28.272 13.997 -2.173 1.00 96.69 311 PRO A N 1
ATOM 2408 C CA . PRO A 1 311 ? 29.282 14.086 -3.230 1.00 96.69 311 PRO A CA 1
ATOM 2409 C C . PRO A 1 311 ? 28.946 15.082 -4.357 1.00 96.69 311 PRO A C 1
ATOM 2411 O O . PRO A 1 311 ? 29.846 15.459 -5.098 1.00 96.69 311 PRO A O 1
ATOM 2414 N N . ASP A 1 312 ? 27.682 15.502 -4.494 1.00 95.75 312 ASP A N 1
ATOM 2415 C CA . ASP A 1 312 ? 27.212 16.506 -5.462 1.00 95.75 312 ASP A CA 1
ATOM 2416 C C . ASP A 1 312 ? 25.999 17.293 -4.895 1.00 95.75 312 ASP A C 1
ATOM 2418 O O . ASP A 1 312 ? 24.850 17.078 -5.301 1.00 95.75 312 ASP A O 1
ATOM 2422 N N . PRO A 1 313 ? 26.225 18.165 -3.891 1.00 91.81 313 PRO A N 1
ATOM 2423 C CA . PRO A 1 313 ? 25.166 18.718 -3.036 1.00 91.81 313 PRO A CA 1
ATOM 2424 C C . PRO A 1 313 ? 24.274 19.748 -3.741 1.00 91.81 313 PRO A C 1
ATOM 2426 O O . PRO A 1 313 ? 23.172 20.035 -3.277 1.00 91.81 313 PRO A O 1
ATOM 2429 N N . ASP A 1 314 ? 24.747 20.299 -4.856 1.00 92.12 314 ASP A N 1
ATOM 2430 C CA . ASP A 1 314 ? 24.108 21.391 -5.590 1.00 92.12 314 ASP A CA 1
ATOM 2431 C C . ASP A 1 314 ? 23.318 20.929 -6.817 1.00 92.12 314 ASP A C 1
ATOM 2433 O O . ASP A 1 314 ? 22.686 21.743 -7.499 1.00 92.12 314 ASP A O 1
ATOM 2437 N N . TRP A 1 315 ? 23.360 19.632 -7.123 1.00 94.25 315 TRP A N 1
ATOM 2438 C CA . TRP A 1 315 ? 22.780 19.106 -8.351 1.00 94.25 315 TRP A CA 1
ATOM 2439 C C . TRP A 1 315 ? 21.251 18.984 -8.299 1.00 94.25 315 TRP A C 1
ATOM 2441 O O . TRP A 1 315 ? 20.581 19.345 -9.270 1.00 94.25 315 TRP A O 1
ATOM 2451 N N . ILE A 1 316 ? 20.689 18.507 -7.185 1.00 96.75 316 ILE A N 1
ATOM 2452 C CA . ILE A 1 316 ? 19.247 18.276 -7.037 1.00 96.75 316 ILE A CA 1
ATOM 2453 C C . ILE A 1 316 ? 18.708 18.923 -5.762 1.00 96.75 316 ILE A C 1
ATOM 2455 O O . ILE A 1 316 ? 19.318 18.850 -4.698 1.00 96.75 316 ILE A O 1
ATOM 2459 N N . ALA A 1 317 ? 17.540 19.552 -5.872 1.00 97.81 317 ALA A N 1
ATOM 2460 C CA . ALA A 1 317 ? 16.819 20.091 -4.727 1.00 97.81 317 ALA A CA 1
ATOM 2461 C C . ALA A 1 317 ? 15.861 19.050 -4.131 1.00 97.81 317 ALA A C 1
ATOM 2463 O O . ALA A 1 317 ? 15.366 18.164 -4.833 1.00 97.81 317 ALA A O 1
ATOM 2464 N N . PHE A 1 318 ? 15.537 19.214 -2.847 1.00 97.88 318 PHE A N 1
ATOM 2465 C CA . PHE A 1 318 ? 14.592 18.353 -2.120 1.00 97.88 318 PHE A CA 1
ATOM 2466 C C . PHE A 1 318 ? 13.334 19.089 -1.660 1.00 97.88 318 PHE A C 1
ATOM 2468 O O . PHE A 1 318 ? 12.534 18.571 -0.881 1.00 97.88 318 PHE A O 1
ATOM 2475 N N . SER A 1 319 ? 13.141 20.314 -2.131 1.00 96.62 319 SER A N 1
ATOM 2476 C CA . SER A 1 319 ? 11.939 21.095 -1.889 1.00 96.62 319 SER A CA 1
ATOM 2477 C C . SER A 1 319 ? 11.716 22.072 -3.034 1.00 96.62 319 SER A C 1
ATOM 2479 O O . SER A 1 319 ? 12.646 22.481 -3.735 1.00 96.62 319 SER A O 1
ATOM 2481 N N . SER A 1 320 ? 10.471 22.510 -3.196 1.00 95.38 320 SER A N 1
ATOM 2482 C CA . SER A 1 320 ? 10.142 23.526 -4.191 1.00 95.38 320 SER A CA 1
ATOM 2483 C C . SER A 1 320 ? 10.799 24.878 -3.904 1.00 95.38 320 SER A C 1
ATOM 2485 O O . SER A 1 320 ? 10.921 25.686 -4.822 1.00 95.38 320 SER A O 1
ATOM 2487 N N . THR A 1 321 ? 11.145 25.173 -2.648 1.00 94.56 321 THR A N 1
ATOM 2488 C CA . THR A 1 321 ? 11.770 26.443 -2.250 1.00 94.56 321 THR A CA 1
ATOM 2489 C C . THR A 1 321 ? 13.260 26.477 -2.578 1.00 94.56 321 THR A C 1
ATOM 2491 O O . THR A 1 321 ? 13.759 27.531 -2.953 1.00 94.56 321 THR A O 1
ATOM 2494 N N . GLU A 1 322 ? 13.949 25.336 -2.504 1.00 96.12 322 GLU A N 1
ATOM 2495 C CA . GLU A 1 322 ? 15.373 25.209 -2.851 1.00 96.12 322 GLU A CA 1
ATOM 2496 C C . GLU A 1 322 ? 15.607 25.008 -4.358 1.00 96.12 322 GLU A C 1
ATOM 2498 O O . GLU A 1 322 ? 16.697 25.265 -4.868 1.00 96.12 322 GLU A O 1
ATOM 2503 N N . ALA A 1 323 ? 14.589 24.544 -5.088 1.00 96.94 323 ALA A N 1
ATOM 2504 C CA . ALA A 1 323 ? 14.693 24.243 -6.509 1.00 96.94 323 ALA A CA 1
ATOM 2505 C C . ALA A 1 323 ? 14.922 25.494 -7.374 1.00 96.94 323 ALA A C 1
ATOM 2507 O O . ALA A 1 323 ? 14.149 26.457 -7.348 1.00 96.94 323 ALA A O 1
ATOM 2508 N N . ARG A 1 324 ? 15.972 25.435 -8.199 1.00 95.62 324 ARG A N 1
ATOM 2509 C CA . ARG A 1 324 ? 16.406 26.513 -9.097 1.00 95.62 324 ARG A CA 1
ATOM 2510 C C . ARG A 1 324 ? 15.498 26.588 -10.323 1.00 95.62 324 ARG A C 1
ATOM 2512 O O . ARG A 1 324 ? 15.103 25.558 -10.865 1.00 95.62 324 ARG A O 1
ATOM 2519 N N . TRP A 1 325 ? 15.209 27.800 -10.793 1.00 94.31 325 TRP A N 1
ATOM 2520 C CA . TRP A 1 325 ? 14.546 27.993 -12.083 1.00 94.31 325 TRP A CA 1
ATOM 2521 C C . TRP A 1 325 ? 15.527 27.763 -13.234 1.00 94.31 325 TRP A C 1
ATOM 2523 O O . TRP A 1 325 ? 16.639 28.285 -13.228 1.00 94.31 325 TRP A O 1
ATOM 2533 N N . ILE A 1 326 ? 15.082 27.006 -14.229 1.00 95.12 326 ILE A N 1
ATOM 2534 C CA . ILE A 1 326 ? 15.828 26.589 -15.410 1.00 95.12 326 ILE A CA 1
ATOM 2535 C C . ILE A 1 326 ? 15.061 27.075 -16.634 1.00 95.12 326 ILE A C 1
ATOM 2537 O O . ILE A 1 326 ? 13.874 26.780 -16.793 1.00 95.12 326 ILE A O 1
ATOM 2541 N N . ASN A 1 327 ? 15.736 27.837 -17.488 1.00 93.81 327 ASN A N 1
ATOM 2542 C CA . ASN A 1 327 ? 15.151 28.314 -18.737 1.00 93.81 327 ASN A CA 1
ATOM 2543 C C . ASN A 1 327 ? 15.006 27.158 -19.728 1.00 93.81 327 ASN A C 1
ATOM 2545 O O . ASN A 1 327 ? 15.843 26.253 -19.776 1.00 93.81 327 ASN A O 1
ATOM 2549 N N . PHE A 1 328 ? 13.954 27.201 -20.540 1.00 94.50 328 PHE A N 1
ATOM 2550 C CA . PHE A 1 328 ? 13.762 26.215 -21.597 1.00 94.50 328 PHE A CA 1
ATOM 2551 C C . PHE A 1 328 ? 14.891 26.288 -22.630 1.00 94.50 328 PHE A C 1
ATOM 2553 O O . PHE A 1 328 ? 15.252 27.362 -23.121 1.00 94.50 328 PHE A O 1
ATOM 2560 N N . ASN A 1 329 ? 15.432 25.127 -23.004 1.00 95.19 329 ASN A N 1
ATOM 2561 C CA . ASN A 1 329 ? 16.334 25.038 -24.151 1.00 95.19 329 ASN A CA 1
ATOM 2562 C C . ASN A 1 329 ? 15.553 25.245 -25.470 1.00 95.19 329 ASN A C 1
ATOM 2564 O O . ASN A 1 329 ? 14.331 25.397 -25.464 1.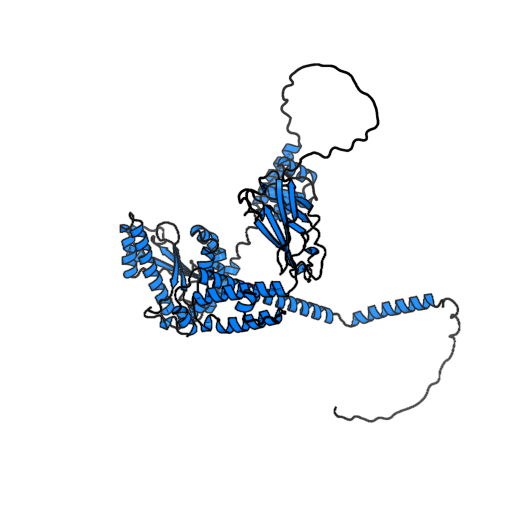00 95.19 329 ASN A O 1
ATOM 2568 N N . ALA A 1 330 ? 16.247 25.277 -26.611 1.00 94.88 330 ALA A N 1
ATOM 2569 C CA . ALA A 1 330 ? 15.605 25.502 -27.912 1.00 94.88 330 ALA A CA 1
ATOM 2570 C C . ALA A 1 330 ? 14.487 24.482 -28.214 1.00 94.88 330 ALA A C 1
ATOM 2572 O O . ALA A 1 330 ? 13.390 24.880 -28.591 1.00 94.88 330 ALA A O 1
ATOM 2573 N N . GLN A 1 331 ? 14.727 23.193 -27.951 1.00 95.88 331 GLN A N 1
ATOM 2574 C CA . GLN A 1 331 ? 13.760 22.115 -28.191 1.00 95.88 331 GLN A CA 1
ATOM 2575 C C . GLN A 1 331 ? 12.506 22.236 -27.309 1.00 95.88 331 GLN A C 1
ATOM 2577 O O . GLN A 1 331 ? 11.384 22.096 -27.786 1.00 95.88 331 GLN A O 1
ATOM 2582 N N . MET A 1 332 ? 12.677 22.535 -26.018 1.00 95.38 332 MET A N 1
ATOM 2583 C CA . MET A 1 332 ? 11.559 22.787 -25.105 1.00 95.38 332 MET A CA 1
ATOM 2584 C C . MET A 1 332 ? 10.762 24.009 -25.547 1.00 95.38 332 MET A C 1
ATOM 2586 O O . MET A 1 332 ? 9.538 23.960 -25.575 1.00 95.38 332 MET A O 1
ATOM 2590 N N . ARG A 1 333 ? 11.434 25.105 -25.921 1.00 92.50 333 ARG A N 1
ATOM 2591 C CA . ARG A 1 333 ? 10.753 26.307 -26.422 1.00 92.50 333 ARG A CA 1
ATOM 2592 C C . ARG A 1 333 ? 9.922 26.003 -27.661 1.00 92.50 333 ARG A C 1
ATOM 2594 O O . ARG A 1 333 ? 8.785 26.456 -27.737 1.00 92.50 333 ARG A O 1
ATOM 2601 N N . GLU A 1 334 ? 10.458 25.207 -28.580 1.00 93.50 334 GLU A N 1
ATOM 2602 C CA . GLU A 1 334 ? 9.744 24.779 -29.777 1.00 93.50 334 GLU A CA 1
ATOM 2603 C C . GLU A 1 334 ? 8.468 24.001 -29.423 1.00 93.50 334 GLU A C 1
ATOM 2605 O O . GLU A 1 334 ? 7.376 24.412 -29.811 1.00 93.50 334 GLU A O 1
ATOM 2610 N N . VAL A 1 335 ? 8.574 22.930 -28.629 1.00 93.56 335 VAL A N 1
ATOM 2611 C CA . VAL A 1 335 ? 7.425 22.081 -28.264 1.00 93.56 335 VAL A CA 1
ATOM 2612 C C . VAL A 1 335 ? 6.391 22.845 -27.437 1.00 93.56 335 VAL A C 1
ATOM 2614 O O . VAL A 1 335 ? 5.197 22.814 -27.737 1.00 93.56 335 VAL A O 1
ATOM 2617 N N . PHE A 1 336 ? 6.816 23.591 -26.418 1.00 91.12 336 PHE A N 1
ATOM 2618 C CA . PHE A 1 336 ? 5.893 24.357 -25.577 1.00 91.12 336 PHE A CA 1
ATOM 2619 C C . PHE A 1 336 ? 5.294 25.573 -26.301 1.00 91.12 336 PHE A C 1
ATOM 2621 O O . PHE A 1 336 ? 4.189 26.003 -25.956 1.00 91.12 336 PHE A O 1
ATOM 2628 N N . GLY A 1 337 ? 5.956 26.093 -27.338 1.00 88.94 337 GLY A N 1
ATOM 2629 C CA . GLY A 1 337 ? 5.417 27.126 -28.224 1.00 88.94 337 GLY A CA 1
ATOM 2630 C C . GLY A 1 337 ? 4.169 26.668 -28.990 1.00 88.94 337 GLY A C 1
ATOM 2631 O O . GLY A 1 337 ? 3.241 27.460 -29.173 1.00 88.94 337 GLY A O 1
ATOM 2632 N N . ARG A 1 338 ? 4.085 25.373 -29.334 1.00 89.38 338 ARG A N 1
ATOM 2633 C CA . ARG A 1 338 ? 2.929 24.759 -30.024 1.00 89.38 338 ARG A CA 1
ATOM 2634 C C . ARG A 1 338 ? 1.661 24.692 -29.163 1.00 89.38 338 ARG A C 1
ATOM 2636 O O . ARG A 1 338 ? 0.566 24.538 -29.691 1.00 89.38 338 ARG A O 1
ATOM 2643 N N . SER A 1 339 ? 1.762 24.900 -27.848 1.00 85.69 339 SER A N 1
ATOM 2644 C CA . SER A 1 339 ? 0.604 24.898 -26.933 1.00 85.69 339 SER A CA 1
ATOM 2645 C C . SER A 1 339 ? -0.510 25.880 -27.325 1.00 85.69 339 SER A C 1
ATOM 2647 O O . SER A 1 339 ? -1.673 25.693 -26.967 1.00 85.69 339 SER A O 1
ATOM 2649 N N . ARG A 1 340 ? -0.174 26.955 -28.054 1.00 80.94 340 ARG A N 1
ATOM 2650 C CA . ARG A 1 340 ? -1.151 27.952 -28.516 1.00 80.94 340 ARG A CA 1
ATOM 2651 C C . ARG A 1 340 ? -2.014 27.437 -29.668 1.00 80.94 340 ARG A C 1
ATOM 2653 O O . ARG A 1 340 ? -3.170 27.839 -29.747 1.00 80.94 340 ARG A O 1
ATOM 2660 N N . SER A 1 341 ? -1.481 26.558 -30.517 1.00 79.12 341 SER A N 1
ATOM 2661 C CA . SER A 1 341 ? -2.184 26.011 -31.684 1.00 79.12 341 SER A CA 1
ATOM 2662 C C . SER A 1 341 ? -3.057 24.796 -31.364 1.00 79.12 341 SER A C 1
ATOM 2664 O O . SER A 1 341 ? -4.001 24.541 -32.100 1.00 79.12 341 SER A O 1
ATOM 2666 N N . CYS A 1 342 ? -2.810 24.083 -30.260 1.00 79.75 342 CYS A N 1
ATOM 2667 C CA . CYS A 1 342 ? -3.544 22.852 -29.931 1.00 79.75 342 CYS A CA 1
ATOM 2668 C C . CYS A 1 342 ? -4.887 23.074 -29.209 1.00 79.75 342 CYS A C 1
ATOM 2670 O O . CYS A 1 342 ? -5.549 22.114 -28.854 1.00 79.75 342 CYS A O 1
ATOM 2672 N N . ARG A 1 343 ? -5.316 24.317 -28.948 1.00 73.50 343 ARG A N 1
ATOM 2673 C CA . ARG A 1 343 ? -6.387 24.616 -27.968 1.00 73.50 343 ARG A CA 1
ATOM 2674 C C . ARG A 1 343 ? -7.796 24.100 -28.299 1.00 73.50 343 ARG A C 1
ATOM 2676 O O . ARG A 1 343 ? -8.666 24.217 -27.441 1.00 73.50 343 ARG A O 1
ATOM 2683 N N . CYS A 1 344 ? -8.031 23.578 -29.499 1.00 77.50 344 CYS A N 1
ATOM 2684 C CA . CYS A 1 344 ? -9.374 23.244 -29.980 1.00 77.50 344 CYS A CA 1
ATOM 2685 C C . CYS A 1 344 ? -9.600 21.749 -30.248 1.00 77.50 344 CYS A C 1
ATOM 2687 O O . CYS A 1 344 ? -10.720 21.385 -30.587 1.00 77.50 344 CYS A O 1
ATOM 2689 N N . ASP A 1 345 ? -8.576 20.905 -30.112 1.00 88.94 345 ASP A N 1
ATOM 2690 C CA . ASP A 1 345 ? -8.641 19.480 -30.454 1.00 88.94 345 ASP A CA 1
ATOM 2691 C C . ASP A 1 345 ? -7.993 18.644 -29.341 1.00 88.94 345 ASP A C 1
ATOM 2693 O O . ASP A 1 345 ? -6.819 18.831 -29.024 1.00 88.94 345 ASP A O 1
ATOM 2697 N N . GLU A 1 346 ? -8.771 17.756 -28.719 1.00 89.81 346 GLU A N 1
ATOM 2698 C CA . GLU A 1 346 ? -8.336 16.926 -27.590 1.00 89.81 346 GLU A CA 1
ATOM 2699 C C . GLU A 1 346 ? -7.172 16.006 -27.976 1.00 89.81 346 GLU A C 1
ATOM 2701 O O . GLU A 1 346 ? -6.209 15.892 -27.214 1.00 89.81 346 GLU A O 1
ATOM 2706 N N . ASP A 1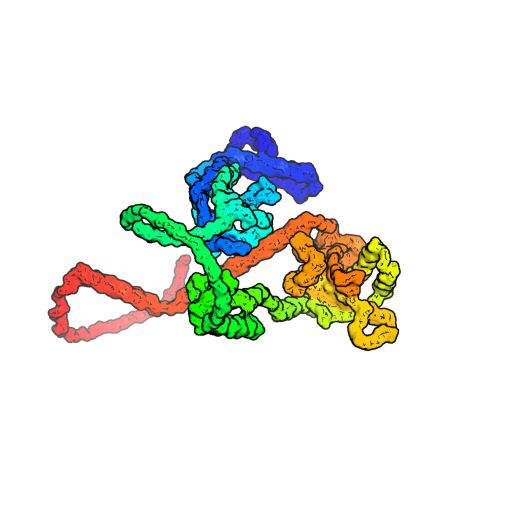 347 ? -7.195 15.434 -29.182 1.00 91.25 347 ASP A N 1
ATOM 2707 C CA . ASP A 1 347 ? -6.121 14.566 -29.669 1.00 91.25 347 ASP A CA 1
ATOM 2708 C C . ASP A 1 347 ? -4.837 15.369 -29.899 1.00 91.25 347 ASP A C 1
ATOM 2710 O O . ASP A 1 347 ? -3.748 14.946 -29.500 1.00 91.25 347 ASP A O 1
ATOM 2714 N N . ALA A 1 348 ? -4.956 16.581 -30.452 1.00 90.06 348 ALA A N 1
ATOM 2715 C CA . ALA A 1 348 ? -3.826 17.494 -30.606 1.00 90.06 348 ALA A CA 1
ATOM 2716 C C . ALA A 1 348 ? -3.270 17.982 -29.257 1.00 90.06 348 ALA A C 1
ATOM 2718 O O . ALA A 1 348 ? -2.058 18.183 -29.130 1.00 90.06 348 ALA A O 1
ATOM 2719 N N . VAL A 1 349 ? -4.122 18.180 -28.241 1.00 88.62 349 VAL A N 1
ATOM 2720 C CA . VAL A 1 349 ? -3.687 18.497 -26.870 1.00 88.62 349 VAL A CA 1
ATOM 2721 C C . VAL A 1 349 ? -2.934 17.317 -26.264 1.00 88.62 349 VAL A C 1
ATOM 2723 O O . VAL A 1 349 ? -1.856 17.527 -25.713 1.00 88.62 349 VAL A O 1
ATOM 2726 N N . ASN A 1 350 ? -3.458 16.098 -26.384 1.00 89.94 350 ASN A N 1
ATOM 2727 C CA . ASN A 1 350 ? -2.832 14.897 -25.834 1.00 89.94 350 ASN A CA 1
ATOM 2728 C C . ASN A 1 350 ? -1.474 14.615 -26.494 1.00 89.94 350 ASN A C 1
ATOM 2730 O O . ASN A 1 350 ? -0.479 14.455 -25.791 1.00 89.94 350 ASN A O 1
ATOM 2734 N N . ALA A 1 351 ? -1.398 14.682 -27.827 1.00 91.69 351 ALA A N 1
ATOM 2735 C CA . ALA A 1 351 ? -0.140 14.551 -28.562 1.00 91.69 351 ALA A CA 1
ATOM 2736 C C . ALA A 1 351 ? 0.883 15.625 -28.152 1.00 91.69 351 ALA A C 1
ATOM 2738 O O . ALA A 1 351 ? 2.061 15.337 -27.946 1.00 91.69 351 ALA A O 1
ATOM 2739 N N . TRP A 1 352 ? 0.434 16.871 -27.973 1.00 93.00 352 TRP A N 1
ATOM 2740 C CA . TRP A 1 352 ? 1.297 17.942 -27.479 1.00 93.00 352 TRP A CA 1
ATOM 2741 C C . TRP A 1 352 ? 1.782 17.700 -26.041 1.00 93.00 352 TRP A C 1
ATOM 2743 O O . TRP A 1 352 ? 2.945 17.975 -25.740 1.00 93.00 352 TRP A O 1
ATOM 2753 N N . ILE A 1 353 ? 0.920 17.198 -25.151 1.00 90.94 353 ILE A N 1
ATOM 2754 C CA . ILE A 1 353 ? 1.290 16.834 -23.777 1.00 90.94 353 ILE A CA 1
ATOM 2755 C C . ILE A 1 353 ? 2.364 15.743 -23.796 1.00 90.94 353 ILE A C 1
ATOM 2757 O O . ILE A 1 353 ? 3.356 15.871 -23.078 1.00 90.94 353 ILE A O 1
ATOM 2761 N N . ASP A 1 354 ? 2.211 14.720 -24.635 1.00 91.50 354 ASP A N 1
ATOM 2762 C CA . ASP A 1 354 ? 3.189 13.640 -24.773 1.00 91.50 354 ASP A CA 1
ATOM 2763 C C . ASP A 1 354 ? 4.545 14.160 -25.268 1.00 91.50 354 ASP A C 1
ATOM 2765 O O . ASP A 1 354 ? 5.579 13.858 -24.663 1.00 91.50 354 ASP A O 1
ATOM 2769 N N . ASP A 1 355 ? 4.553 15.025 -26.285 1.00 93.88 355 ASP A N 1
ATOM 2770 C CA . ASP A 1 355 ? 5.767 15.698 -26.761 1.00 93.88 355 ASP A CA 1
ATOM 2771 C C . ASP A 1 355 ? 6.419 16.539 -25.648 1.00 93.88 355 ASP A C 1
ATOM 2773 O O . ASP A 1 355 ? 7.636 16.490 -25.430 1.00 93.88 355 ASP A O 1
ATOM 2777 N N . ALA A 1 356 ? 5.615 17.312 -24.913 1.00 92.75 356 ALA A N 1
ATOM 2778 C CA . ALA A 1 356 ? 6.074 18.183 -23.836 1.00 92.75 356 ALA A CA 1
ATOM 2779 C C . ALA A 1 356 ? 6.690 17.387 -22.674 1.00 92.75 356 ALA A C 1
ATOM 2781 O O . ALA A 1 356 ? 7.763 17.746 -22.172 1.00 92.75 356 ALA A O 1
ATOM 2782 N N . MET A 1 357 ? 6.042 16.290 -22.268 1.00 93.75 357 MET A N 1
ATOM 2783 C CA . MET A 1 357 ? 6.559 15.356 -21.269 1.00 93.75 357 MET A CA 1
ATOM 2784 C C . MET A 1 357 ? 7.848 14.702 -21.751 1.00 93.75 357 MET A C 1
ATOM 2786 O O . MET A 1 357 ? 8.832 14.694 -21.015 1.00 93.75 357 MET A O 1
ATOM 2790 N N . SER A 1 358 ? 7.871 14.214 -22.992 1.00 94.12 358 SER A N 1
ATOM 2791 C CA . SER A 1 358 ? 9.024 13.538 -23.584 1.00 94.12 358 SER A CA 1
ATOM 2792 C C . SER A 1 358 ? 10.276 14.416 -23.546 1.00 94.12 358 SER A C 1
ATOM 2794 O O . SER A 1 358 ? 11.319 13.990 -23.043 1.00 94.12 358 SER A O 1
ATOM 2796 N N . VAL A 1 359 ? 10.176 15.683 -23.970 1.00 96.12 359 VAL A N 1
ATOM 2797 C CA . VAL A 1 359 ? 11.327 16.602 -23.963 1.00 96.12 359 VAL A CA 1
ATOM 2798 C C . VAL A 1 359 ? 11.782 16.950 -22.539 1.00 96.12 359 VAL A C 1
ATOM 2800 O O . VAL A 1 359 ? 12.989 17.008 -22.280 1.00 96.12 359 VAL A O 1
ATOM 2803 N N . LEU A 1 360 ? 10.856 17.154 -21.594 1.00 96.06 360 LEU A N 1
ATOM 2804 C CA . LEU A 1 360 ? 11.203 17.419 -20.191 1.00 96.06 360 LEU A CA 1
ATOM 2805 C C . LEU A 1 360 ? 11.859 16.211 -19.521 1.00 96.06 360 LEU A C 1
ATOM 2807 O O . LEU A 1 360 ? 12.910 16.354 -18.892 1.00 96.06 360 LEU A O 1
ATOM 2811 N N . PHE A 1 361 ? 11.263 15.029 -19.669 1.00 95.31 361 PHE A N 1
ATOM 2812 C CA . PHE A 1 361 ? 11.772 13.793 -19.084 1.00 95.31 361 PHE A CA 1
ATOM 2813 C C . PHE A 1 361 ? 13.133 13.467 -19.666 1.00 95.31 361 PHE A C 1
ATOM 2815 O O . PHE A 1 361 ? 14.059 13.213 -18.905 1.00 95.31 361 PHE A O 1
ATOM 2822 N N . HIS A 1 362 ? 13.300 13.580 -20.986 1.00 94.75 362 HIS A N 1
ATOM 2823 C CA . HIS A 1 362 ? 14.590 13.373 -21.631 1.00 94.75 362 HIS A CA 1
ATOM 2824 C C . HIS A 1 362 ? 15.668 14.303 -21.067 1.00 94.75 362 HIS A C 1
ATOM 2826 O O . HIS A 1 362 ? 16.761 13.849 -20.724 1.00 94.75 362 HIS A O 1
ATOM 2832 N N . TRP A 1 363 ? 15.365 15.595 -20.911 1.00 96.88 363 TRP A N 1
ATOM 2833 C CA . TRP A 1 363 ? 16.324 16.547 -20.359 1.00 96.88 363 TRP A CA 1
ATOM 2834 C C . TRP A 1 363 ? 16.698 16.219 -18.910 1.00 96.88 363 TRP A C 1
ATOM 2836 O O . TRP A 1 363 ? 17.887 16.192 -18.592 1.00 96.88 363 TRP A O 1
ATOM 2846 N N . ILE A 1 364 ? 15.721 15.924 -18.043 1.00 97.00 364 ILE A N 1
ATOM 2847 C CA . ILE A 1 364 ? 15.985 15.586 -16.634 1.00 97.00 364 ILE A CA 1
ATOM 2848 C C . ILE A 1 364 ? 16.738 14.256 -16.532 1.00 97.00 364 ILE A C 1
ATOM 2850 O O . ILE A 1 364 ? 17.741 14.173 -15.827 1.00 97.00 364 ILE A O 1
ATOM 2854 N N . SER A 1 365 ? 16.324 13.238 -17.285 1.00 95.25 365 SER A N 1
ATOM 2855 C CA . SER A 1 365 ? 17.023 11.957 -17.390 1.00 95.25 365 SER A CA 1
ATOM 2856 C C . SER A 1 365 ? 18.476 12.148 -17.813 1.00 95.25 365 SER A C 1
ATOM 2858 O O . SER A 1 365 ? 19.364 11.568 -17.192 1.00 95.25 365 SER A O 1
ATOM 2860 N N . LYS A 1 366 ? 18.742 13.022 -18.792 1.00 95.19 366 LYS A N 1
ATOM 2861 C CA . LYS A 1 366 ? 20.103 13.378 -19.208 1.00 95.19 366 LYS A CA 1
ATOM 2862 C C . LYS A 1 366 ? 20.898 14.057 -18.089 1.00 95.19 366 LYS A C 1
ATOM 2864 O O . LYS A 1 366 ? 22.082 13.775 -17.944 1.00 95.19 366 LYS A O 1
ATOM 2869 N N . GLN A 1 367 ? 20.270 14.909 -17.273 1.00 96.25 367 GLN A N 1
ATOM 2870 C CA . GLN A 1 367 ? 20.929 15.487 -16.093 1.00 96.25 367 GLN A CA 1
ATOM 2871 C C . GLN A 1 367 ? 21.291 14.425 -15.046 1.00 96.25 367 GLN A C 1
ATOM 2873 O O . GLN A 1 367 ? 22.353 14.525 -14.431 1.00 96.25 367 GLN A O 1
ATOM 2878 N N . ILE A 1 368 ? 20.435 13.413 -14.862 1.00 95.69 368 ILE A N 1
ATOM 2879 C CA . ILE A 1 368 ? 20.648 12.302 -13.921 1.00 95.69 368 ILE A CA 1
ATOM 2880 C C . ILE A 1 368 ? 21.821 11.415 -14.337 1.00 95.69 368 ILE A C 1
ATOM 2882 O O . ILE A 1 368 ? 22.616 11.023 -13.491 1.00 95.69 368 ILE A O 1
ATOM 2886 N N . ILE A 1 369 ? 21.966 11.130 -15.628 1.00 95.00 369 ILE A N 1
ATOM 2887 C CA . ILE A 1 369 ? 23.022 10.240 -16.146 1.00 95.00 369 ILE A CA 1
ATOM 2888 C C . ILE A 1 369 ? 24.237 10.995 -16.690 1.00 95.00 369 ILE A C 1
ATOM 2890 O O . ILE A 1 369 ? 25.107 10.400 -17.329 1.00 95.00 369 ILE A O 1
ATOM 2894 N N . MET A 1 370 ? 24.291 12.316 -16.485 1.00 93.31 370 MET A N 1
ATOM 2895 C CA . MET A 1 370 ? 25.357 13.158 -17.029 1.00 93.31 370 MET A CA 1
ATOM 2896 C C . MET A 1 370 ? 26.736 12.662 -16.581 1.00 93.31 370 MET A C 1
ATOM 2898 O O . MET A 1 370 ? 27.682 12.686 -17.367 1.00 93.31 370 MET A O 1
ATOM 2902 N N . THR A 1 371 ? 26.817 12.162 -15.347 1.00 90.31 371 THR A N 1
ATOM 2903 C CA . THR A 1 371 ? 27.967 11.440 -14.805 1.00 90.31 371 THR A CA 1
ATOM 2904 C C . THR A 1 371 ? 27.517 10.097 -14.238 1.00 90.31 371 THR A C 1
ATOM 2906 O O . THR A 1 371 ? 26.387 9.946 -13.769 1.00 90.31 371 THR A O 1
ATOM 2909 N N . GLU A 1 372 ? 28.426 9.126 -14.236 1.00 86.00 372 GLU A N 1
ATOM 2910 C CA . GLU A 1 372 ? 28.177 7.801 -13.661 1.00 86.00 372 GLU A CA 1
ATOM 2911 C C . GLU A 1 372 ? 27.825 7.881 -12.164 1.00 86.00 372 GLU A C 1
ATOM 2913 O O . GLU A 1 372 ? 26.886 7.243 -11.681 1.00 86.00 372 GLU A O 1
ATOM 2918 N N . SER A 1 373 ? 28.533 8.756 -11.441 1.00 92.50 373 SER A N 1
ATOM 2919 C CA . SER A 1 373 ? 28.306 9.010 -10.020 1.00 92.50 373 SER A CA 1
ATOM 2920 C C . SER A 1 373 ? 26.887 9.500 -9.734 1.00 92.50 373 SER A C 1
ATOM 2922 O O . SER A 1 373 ? 26.270 9.038 -8.778 1.00 92.50 373 SER A O 1
ATOM 2924 N N . ARG A 1 374 ? 26.319 10.377 -10.574 1.00 94.81 374 ARG A N 1
ATOM 2925 C CA . ARG A 1 374 ? 24.958 10.901 -10.381 1.00 94.81 374 ARG A CA 1
ATOM 2926 C C . ARG A 1 374 ? 23.893 9.831 -10.540 1.00 94.81 374 ARG A C 1
ATOM 2928 O O . ARG A 1 374 ? 22.956 9.808 -9.746 1.00 94.81 374 ARG A O 1
ATOM 2935 N N . ALA A 1 375 ? 24.052 8.913 -11.491 1.00 94.00 375 ALA A N 1
ATOM 2936 C CA . ALA A 1 375 ? 23.115 7.809 -11.661 1.00 94.00 375 ALA A CA 1
ATOM 2937 C C . ALA A 1 375 ? 23.086 6.904 -10.414 1.00 94.00 375 ALA A C 1
ATOM 2939 O O . ALA A 1 375 ? 22.011 6.562 -9.915 1.00 94.00 375 ALA A O 1
ATOM 2940 N N . ALA A 1 376 ? 24.259 6.573 -9.864 1.00 92.56 376 ALA A N 1
ATOM 2941 C CA . ALA A 1 376 ? 24.374 5.790 -8.633 1.00 92.56 376 ALA A CA 1
ATOM 2942 C C . ALA A 1 376 ? 23.812 6.530 -7.402 1.00 92.56 376 ALA A C 1
ATOM 2944 O O . ALA A 1 376 ? 23.064 5.945 -6.611 1.00 92.56 376 ALA A O 1
ATOM 2945 N N . LEU A 1 377 ? 24.114 7.825 -7.260 1.00 94.38 377 LEU A N 1
ATOM 2946 C CA . LEU A 1 377 ? 23.581 8.667 -6.185 1.00 94.38 377 LEU A CA 1
ATOM 2947 C C . LEU A 1 377 ? 22.057 8.777 -6.261 1.00 94.38 377 LEU A C 1
ATOM 2949 O O . LEU A 1 377 ? 21.378 8.582 -5.255 1.00 94.38 377 LEU A O 1
ATOM 2953 N N . PHE A 1 378 ? 21.507 9.000 -7.456 1.00 95.69 378 PHE A N 1
ATOM 2954 C CA . PHE A 1 378 ? 20.065 9.098 -7.654 1.00 95.69 378 PHE A CA 1
ATOM 2955 C C . PHE A 1 378 ? 19.354 7.789 -7.305 1.00 95.69 378 PHE A C 1
ATOM 2957 O O . PHE A 1 378 ? 18.356 7.807 -6.589 1.00 95.69 378 PHE A O 1
ATOM 2964 N N . ARG A 1 379 ? 19.895 6.633 -7.720 1.00 94.06 379 ARG A N 1
ATOM 2965 C CA . ARG A 1 379 ? 19.371 5.321 -7.293 1.00 94.06 379 ARG A CA 1
ATOM 2966 C C . ARG A 1 379 ? 19.389 5.152 -5.774 1.00 94.06 379 ARG A C 1
ATOM 2968 O O . ARG A 1 379 ? 18.465 4.564 -5.213 1.00 94.06 379 ARG A O 1
ATOM 2975 N N . SER A 1 380 ? 20.406 5.694 -5.107 1.00 94.19 380 SER A N 1
ATOM 2976 C CA . SER A 1 380 ? 20.552 5.628 -3.648 1.00 94.19 380 SER A CA 1
ATOM 2977 C C . SER A 1 380 ? 19.504 6.461 -2.898 1.00 94.19 380 SER A C 1
ATOM 2979 O O . SER A 1 380 ? 19.222 6.167 -1.736 1.00 94.19 380 SER A O 1
ATOM 2981 N N . LEU A 1 381 ? 18.863 7.441 -3.554 1.00 95.25 381 LEU A N 1
ATOM 2982 C CA . LEU A 1 381 ? 17.699 8.152 -3.004 1.00 95.25 381 LEU A CA 1
ATOM 2983 C C . LEU A 1 381 ? 16.483 7.223 -2.826 1.00 95.25 381 LEU A C 1
ATOM 2985 O O . LEU A 1 381 ? 15.605 7.494 -2.004 1.00 95.25 381 LEU A O 1
ATOM 2989 N N . GLY A 1 382 ? 16.442 6.106 -3.559 1.00 94.00 382 GLY A N 1
ATOM 2990 C CA . GLY A 1 382 ? 15.397 5.097 -3.470 1.00 94.00 382 GLY A CA 1
ATOM 2991 C C . GLY A 1 382 ? 14.095 5.518 -4.153 1.00 94.00 382 GLY A C 1
ATOM 2992 O O . GLY A 1 382 ? 14.090 6.057 -5.256 1.00 94.00 382 GLY A O 1
ATOM 2993 N N . ARG A 1 383 ? 12.959 5.213 -3.516 1.00 94.56 383 ARG A N 1
ATOM 2994 C CA . ARG A 1 383 ? 11.627 5.535 -4.049 1.00 94.56 383 ARG A CA 1
ATOM 2995 C C . ARG A 1 383 ? 11.262 6.984 -3.743 1.00 94.56 383 ARG A C 1
ATOM 2997 O O . ARG A 1 383 ? 11.214 7.385 -2.580 1.00 94.56 383 ARG A O 1
ATOM 3004 N N . GLY A 1 384 ? 10.917 7.724 -4.782 1.00 96.69 384 GLY A N 1
ATOM 3005 C CA . GLY A 1 384 ? 10.304 9.040 -4.709 1.00 96.69 384 GLY A CA 1
ATOM 3006 C C . GLY A 1 384 ? 9.776 9.510 -6.058 1.00 96.69 384 GLY A C 1
ATOM 3007 O O . GLY A 1 384 ? 9.845 8.783 -7.055 1.00 96.69 384 GLY A O 1
ATOM 3008 N N . TRP A 1 385 ? 9.223 10.716 -6.061 1.00 97.69 385 TRP A N 1
ATOM 3009 C CA . TRP A 1 385 ? 8.702 11.387 -7.248 1.00 97.69 385 TRP A CA 1
ATOM 3010 C C . TRP A 1 385 ? 9.609 12.553 -7.627 1.00 97.69 385 TRP A C 1
ATOM 3012 O O . TRP A 1 385 ? 10.103 13.281 -6.761 1.00 97.69 385 TRP A O 1
ATOM 3022 N N . ILE A 1 386 ? 9.801 12.737 -8.930 1.00 98.19 386 ILE A N 1
ATOM 3023 C CA . ILE A 1 386 ? 10.422 13.918 -9.515 1.00 98.19 386 ILE A CA 1
ATOM 3024 C C . ILE A 1 386 ? 9.315 14.924 -9.801 1.00 98.19 386 ILE A C 1
ATOM 3026 O O . ILE A 1 386 ? 8.467 14.720 -10.669 1.00 98.19 386 ILE A O 1
ATOM 3030 N N . TRP A 1 387 ? 9.335 16.025 -9.073 1.00 97.75 387 TRP A N 1
ATOM 3031 C CA . TRP A 1 387 ? 8.381 17.107 -9.225 1.00 97.75 387 TRP A CA 1
ATOM 3032 C C . TRP A 1 387 ? 8.904 18.107 -10.236 1.00 97.75 387 TRP A C 1
ATOM 3034 O O . TRP A 1 387 ? 10.072 18.479 -10.187 1.00 97.75 387 TRP A O 1
ATOM 3044 N N . ILE A 1 388 ? 8.033 18.568 -11.123 1.00 97.31 388 ILE A N 1
ATOM 3045 C CA . ILE A 1 388 ? 8.324 19.577 -12.131 1.00 97.31 388 ILE A CA 1
ATOM 3046 C C . ILE A 1 388 ? 7.268 20.664 -12.000 1.00 97.31 388 ILE A C 1
ATOM 3048 O O . ILE A 1 388 ? 6.075 20.410 -12.143 1.00 97.31 388 ILE A O 1
ATOM 3052 N N . GLN A 1 389 ? 7.694 21.896 -11.747 1.00 95.50 389 GLN A N 1
ATOM 3053 C CA . GLN A 1 389 ? 6.804 23.049 -11.753 1.00 95.50 389 GLN A CA 1
ATOM 3054 C C . GLN A 1 389 ? 7.154 23.950 -12.926 1.00 95.50 389 GLN A C 1
ATOM 3056 O O . GLN A 1 389 ? 8.230 24.550 -12.956 1.00 95.50 389 GLN A O 1
ATOM 3061 N N . LEU A 1 390 ? 6.221 24.070 -13.866 1.00 93.25 390 LEU A N 1
ATOM 3062 C CA . LEU A 1 390 ? 6.315 25.014 -14.965 1.00 93.25 390 LEU A CA 1
ATOM 3063 C C . LEU A 1 390 ? 5.859 26.399 -14.508 1.00 93.25 390 LEU A C 1
ATOM 3065 O O . LEU A 1 390 ? 4.891 26.558 -13.762 1.00 93.25 390 LEU A O 1
ATOM 3069 N N . SER A 1 391 ? 6.562 27.417 -14.982 1.00 88.62 391 SER A N 1
ATOM 3070 C CA . SER A 1 391 ? 6.168 28.814 -14.870 1.00 88.62 391 SER A CA 1
ATOM 3071 C C . SER A 1 391 ? 5.904 29.308 -16.282 1.00 88.62 391 SER A C 1
ATOM 3073 O O . SER A 1 391 ? 6.824 29.490 -17.072 1.00 88.62 391 SER A O 1
ATOM 3075 N N . SER A 1 392 ? 4.620 29.482 -16.595 1.00 68.44 392 SER A N 1
ATOM 3076 C CA . SER A 1 392 ? 4.154 30.204 -17.7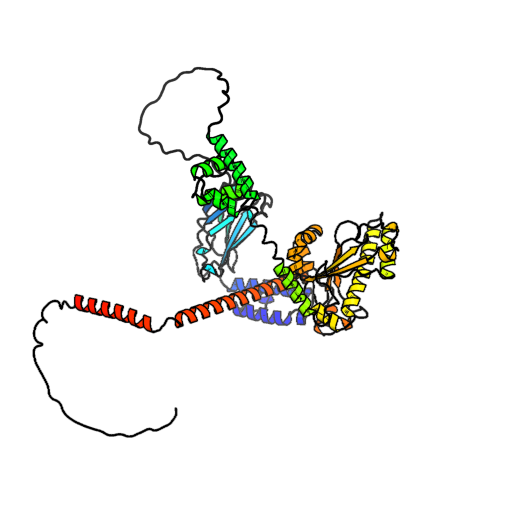86 1.00 68.44 392 SER A CA 1
ATOM 3077 C C . SER A 1 392 ? 4.061 31.713 -17.535 1.00 68.44 392 SER A C 1
ATOM 3079 O O . SER A 1 392 ? 4.002 32.515 -18.464 1.00 68.44 392 SER A O 1
ATOM 3081 N N . SER A 1 393 ? 4.076 32.112 -16.262 1.00 59.41 393 SER A N 1
ATOM 3082 C CA . SER A 1 393 ? 4.140 33.495 -15.819 1.00 59.41 393 SER A CA 1
ATOM 3083 C C . SER A 1 393 ? 5.359 33.671 -14.928 1.00 59.41 393 SER A C 1
ATOM 3085 O O . SER A 1 393 ? 5.404 33.070 -13.849 1.00 59.41 393 SER A O 1
ATOM 3087 N N . GLY A 1 394 ? 6.321 34.491 -15.361 1.00 52.69 394 GLY A N 1
ATOM 3088 C CA . GLY A 1 394 ? 7.435 34.926 -14.522 1.00 52.69 394 GLY A CA 1
ATOM 3089 C C . GLY A 1 394 ? 6.927 35.295 -13.126 1.00 52.69 394 GLY A C 1
ATOM 3090 O O . GLY A 1 394 ? 5.934 36.006 -12.974 1.00 52.69 394 GLY A O 1
ATOM 3091 N N . VAL A 1 395 ? 7.545 34.707 -12.107 1.00 42.16 395 VAL A N 1
ATOM 3092 C CA . VAL A 1 395 ? 7.193 34.914 -10.700 1.00 42.16 395 VAL A CA 1
ATOM 3093 C C . VAL A 1 395 ? 7.609 36.342 -10.344 1.00 42.16 395 VAL A C 1
ATOM 3095 O O . VAL A 1 395 ? 8.794 36.597 -10.170 1.00 42.16 395 VAL A O 1
ATOM 3098 N N . GLY A 1 396 ? 6.647 37.267 -10.325 1.00 50.47 396 GLY A N 1
ATOM 3099 C CA . GLY A 1 396 ? 6.860 38.688 -10.040 1.00 50.47 396 GLY A CA 1
ATOM 3100 C C . GLY A 1 396 ? 5.716 39.557 -10.576 1.00 50.47 396 GLY A C 1
ATOM 3101 O O . GLY A 1 396 ? 5.145 39.266 -11.625 1.00 50.47 396 GLY A O 1
ATOM 3102 N N . ARG A 1 397 ? 5.344 40.600 -9.827 1.00 50.12 397 ARG A N 1
ATOM 3103 C CA . ARG A 1 397 ? 4.238 41.537 -10.120 1.00 50.12 397 ARG A CA 1
ATOM 3104 C C . ARG A 1 397 ? 4.578 42.595 -11.182 1.00 50.12 397 ARG A C 1
ATOM 3106 O O . ARG A 1 397 ? 3.751 43.462 -11.437 1.00 50.12 397 ARG A O 1
ATOM 3113 N N . GLU A 1 398 ? 5.763 42.539 -11.779 1.00 58.19 398 GLU A N 1
ATOM 3114 C CA . GLU A 1 398 ? 6.198 43.529 -12.764 1.00 58.19 398 GLU A CA 1
ATOM 3115 C C . GLU A 1 398 ? 5.651 43.243 -14.165 1.00 58.19 398 GLU A C 1
ATOM 3117 O O . GLU A 1 398 ? 5.273 42.120 -14.501 1.00 58.19 398 GLU A O 1
ATOM 3122 N N . ASP A 1 399 ? 5.573 44.310 -14.955 1.00 66.75 399 ASP A N 1
ATOM 3123 C CA . ASP A 1 399 ? 4.919 44.416 -16.255 1.00 66.75 399 ASP A CA 1
ATOM 3124 C C . ASP A 1 399 ? 5.450 43.372 -17.264 1.00 66.75 399 ASP A C 1
ATOM 3126 O O . ASP A 1 399 ? 6.457 43.549 -17.955 1.00 66.75 399 ASP A O 1
ATOM 3130 N N . LYS A 1 400 ? 4.760 42.224 -17.311 1.00 62.47 400 LYS A N 1
ATOM 3131 C CA . LYS A 1 400 ? 5.169 40.967 -17.976 1.00 62.47 400 LYS A CA 1
ATOM 3132 C C . LYS A 1 400 ? 5.346 41.089 -19.488 1.00 62.47 400 LYS A C 1
ATOM 3134 O O . LYS A 1 400 ? 5.955 40.220 -20.109 1.00 62.47 400 LYS A O 1
ATOM 3139 N N . SER A 1 401 ? 4.806 42.153 -20.072 1.00 68.06 401 SER A N 1
ATOM 3140 C CA . SER A 1 401 ? 4.925 42.482 -21.489 1.00 68.06 401 SER A CA 1
ATOM 3141 C C . SER A 1 401 ? 6.368 42.805 -21.900 1.00 68.06 401 SER A C 1
ATOM 3143 O O . SER A 1 401 ? 6.708 42.603 -23.065 1.00 68.06 401 SER A O 1
ATOM 3145 N N . LYS A 1 402 ? 7.225 43.222 -20.953 1.00 75.69 402 LYS A N 1
ATOM 3146 C CA . LYS A 1 402 ? 8.588 43.715 -21.224 1.00 75.69 402 LYS A CA 1
ATOM 3147 C C . LYS A 1 402 ? 9.692 42.661 -21.132 1.00 75.69 402 LYS A C 1
ATOM 3149 O O . LYS A 1 402 ? 10.779 42.887 -21.651 1.00 75.69 402 LYS A O 1
ATOM 3154 N N . LEU A 1 403 ? 9.439 41.509 -20.504 1.00 72.44 403 LEU A N 1
ATOM 3155 C CA . LEU A 1 403 ? 10.447 40.445 -20.426 1.00 72.44 403 LEU A CA 1
ATOM 3156 C C . LEU A 1 403 ? 10.554 39.715 -21.776 1.00 72.4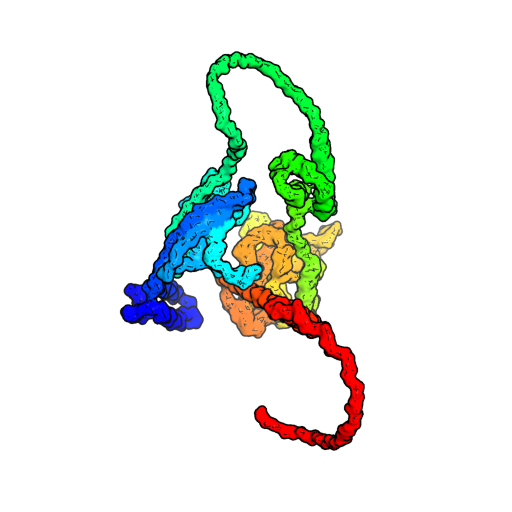4 403 LEU A C 1
ATOM 3158 O O . LEU A 1 403 ? 9.502 39.348 -22.322 1.00 72.44 403 LEU A O 1
ATOM 3162 N N . PRO A 1 404 ? 11.774 39.463 -22.294 1.00 75.62 404 PRO A N 1
ATOM 3163 C CA . PRO A 1 404 ? 11.990 38.642 -23.484 1.00 75.62 404 PRO A CA 1
ATOM 3164 C C . PRO A 1 404 ? 11.288 37.286 -23.360 1.00 75.62 404 PRO A C 1
ATOM 3166 O O . PRO A 1 404 ? 11.245 36.707 -22.273 1.00 75.62 404 PRO A O 1
ATOM 3169 N N . GLU A 1 405 ? 10.743 36.759 -24.460 1.00 70.69 405 GLU A N 1
ATOM 3170 C CA . GLU A 1 405 ? 10.001 35.484 -24.473 1.00 70.69 405 GLU A CA 1
ATOM 3171 C C . GLU A 1 405 ? 10.818 34.317 -23.886 1.00 70.69 405 GLU A C 1
ATOM 3173 O O . GLU A 1 405 ? 10.279 33.458 -23.186 1.00 70.69 405 GLU A O 1
ATOM 3178 N N . GLU A 1 406 ? 12.139 34.363 -24.056 1.00 69.25 406 GLU A N 1
ATOM 3179 C CA . GLU A 1 406 ? 13.101 33.398 -23.513 1.00 69.25 406 GLU A CA 1
ATOM 3180 C C . GLU A 1 406 ? 13.125 33.344 -21.978 1.00 69.25 406 GLU A C 1
ATOM 3182 O O . GLU A 1 406 ? 13.442 32.307 -21.404 1.00 69.25 406 GLU A O 1
ATOM 3187 N N . GLN A 1 407 ? 12.748 34.432 -21.301 1.00 70.69 407 GLN A N 1
ATOM 3188 C CA . GLN A 1 407 ? 12.685 34.503 -19.837 1.00 70.69 407 GLN A CA 1
ATOM 3189 C C . GLN A 1 407 ? 11.293 34.163 -19.283 1.00 70.69 407 GLN A C 1
ATOM 3191 O O . GLN A 1 407 ? 11.122 34.029 -18.068 1.00 70.69 407 GLN A O 1
ATOM 3196 N N . ARG A 1 408 ? 10.282 34.021 -20.155 1.00 75.38 408 ARG A N 1
ATOM 3197 C CA . ARG A 1 408 ? 8.898 33.724 -19.752 1.00 75.38 408 ARG A CA 1
ATOM 3198 C C . ARG A 1 408 ? 8.648 32.237 -19.536 1.00 75.38 408 ARG A C 1
ATOM 3200 O O . ARG A 1 408 ? 7.741 31.904 -18.780 1.00 75.38 408 ARG A O 1
ATOM 3207 N N . THR A 1 409 ? 9.424 31.368 -20.186 1.00 86.50 409 THR A N 1
ATOM 3208 C CA . THR A 1 409 ? 9.240 29.912 -20.140 1.00 86.50 409 THR A CA 1
ATOM 3209 C C . THR A 1 409 ? 10.389 29.239 -19.403 1.00 86.50 409 THR A C 1
ATOM 3211 O O . THR A 1 409 ? 11.525 29.142 -19.870 1.00 86.50 409 THR A O 1
ATOM 3214 N N . ARG A 1 410 ? 10.085 28.799 -18.186 1.00 92.25 410 ARG A N 1
ATOM 3215 C CA . ARG A 1 410 ? 11.051 28.180 -17.283 1.00 92.25 410 ARG A CA 1
ATOM 3216 C C . ARG A 1 410 ? 10.373 27.129 -16.425 1.00 92.25 410 ARG A C 1
ATOM 3218 O O . ARG A 1 410 ? 9.163 27.171 -16.201 1.00 92.25 410 ARG A O 1
ATOM 3225 N N . PHE A 1 411 ? 11.164 26.211 -15.904 1.00 95.88 411 PHE A N 1
ATOM 3226 C CA . PHE A 1 411 ? 10.709 25.197 -14.965 1.00 95.88 411 PHE A CA 1
ATOM 3227 C C . PHE A 1 411 ? 11.679 25.077 -13.806 1.00 95.88 411 PHE A C 1
ATOM 3229 O O . PHE A 1 411 ? 12.829 25.488 -13.897 1.00 95.88 411 PHE A O 1
ATOM 3236 N N . LYS A 1 412 ? 11.220 24.501 -12.710 1.00 96.38 412 LYS A N 1
ATOM 3237 C CA . LYS A 1 412 ? 12.100 23.982 -11.668 1.00 96.38 412 LYS A CA 1
ATOM 3238 C C . LYS A 1 412 ? 11.703 22.550 -11.385 1.00 96.38 412 LYS A C 1
ATOM 3240 O O . LYS A 1 412 ? 10.546 22.178 -11.598 1.00 96.38 412 LYS A O 1
ATOM 3245 N N . TRP A 1 413 ? 12.649 21.767 -10.896 1.00 98.00 413 TRP A N 1
ATOM 3246 C CA . TRP A 1 413 ? 12.395 20.386 -10.533 1.00 98.00 413 TRP A CA 1
ATOM 3247 C C . TRP A 1 413 ? 13.103 20.020 -9.232 1.00 98.00 413 TRP A C 1
ATOM 3249 O O . TRP A 1 413 ? 14.104 20.639 -8.866 1.00 98.00 413 TRP A O 1
ATOM 3259 N N . TRP A 1 414 ? 12.536 19.066 -8.503 1.00 98.25 414 TRP A N 1
ATOM 3260 C CA . TRP A 1 414 ? 13.075 18.563 -7.240 1.00 98.25 414 TRP A CA 1
ATOM 3261 C C . TRP A 1 414 ? 12.630 17.123 -7.007 1.00 98.25 414 TRP A C 1
ATOM 3263 O O . TRP A 1 414 ? 11.738 16.619 -7.691 1.00 98.25 414 TRP A O 1
ATOM 3273 N N . PHE A 1 415 ? 13.251 16.457 -6.041 1.00 98.19 415 PHE A N 1
ATOM 3274 C CA . PHE A 1 415 ? 12.887 15.102 -5.643 1.00 98.19 415 PHE A CA 1
ATOM 3275 C C . PHE A 1 415 ? 12.216 15.097 -4.270 1.00 98.19 415 PHE A C 1
ATOM 3277 O O . PHE A 1 415 ? 12.696 15.730 -3.329 1.00 98.19 415 PHE A O 1
ATOM 3284 N N . GLU A 1 416 ? 11.129 14.341 -4.134 1.00 97.69 416 GLU A N 1
ATOM 3285 C CA . GLU A 1 416 ? 10.537 14.013 -2.835 1.00 97.69 416 GLU A CA 1
ATOM 3286 C C . GLU A 1 416 ? 10.512 12.501 -2.665 1.00 97.69 416 GLU A C 1
ATOM 3288 O O . GLU A 1 416 ? 10.009 11.784 -3.532 1.00 97.69 416 GLU A O 1
ATOM 3293 N N . ASN A 1 417 ? 11.043 12.008 -1.543 1.00 96.81 417 ASN A N 1
ATOM 3294 C CA . ASN A 1 417 ? 10.943 10.591 -1.219 1.00 96.81 417 ASN A CA 1
ATOM 3295 C C . ASN A 1 417 ? 9.473 10.191 -1.005 1.00 96.81 417 ASN A C 1
ATOM 3297 O O . ASN A 1 417 ? 8.605 11.017 -0.715 1.00 96.81 417 ASN A O 1
ATOM 3301 N N . LEU A 1 418 ? 9.192 8.896 -1.137 1.00 95.38 418 LEU A N 1
ATOM 3302 C CA . LEU A 1 418 ? 7.821 8.400 -1.087 1.00 95.38 418 LEU A CA 1
ATOM 3303 C C . LEU A 1 418 ? 7.104 8.743 0.229 1.00 95.38 418 LEU A C 1
ATOM 3305 O O . LEU A 1 418 ? 5.932 9.101 0.194 1.00 95.38 418 LEU A O 1
ATOM 3309 N N . SER A 1 419 ? 7.809 8.680 1.363 1.00 93.50 419 SER A N 1
ATOM 3310 C CA . SER A 1 419 ? 7.245 9.026 2.673 1.00 93.50 419 SER A CA 1
ATOM 3311 C C . SER A 1 419 ? 6.699 10.454 2.700 1.00 93.50 419 SER A C 1
ATOM 3313 O O . SER A 1 419 ? 5.595 10.671 3.187 1.00 93.50 419 SER A O 1
ATOM 3315 N N . ARG A 1 420 ? 7.433 11.422 2.134 1.00 95.19 420 ARG A N 1
ATOM 3316 C CA . ARG A 1 420 ? 6.983 12.817 2.042 1.00 95.19 420 ARG A CA 1
ATOM 3317 C C . ARG A 1 420 ? 5.858 13.004 1.041 1.00 95.19 420 ARG A C 1
ATOM 3319 O O . ARG A 1 420 ? 4.942 13.767 1.319 1.00 95.19 420 ARG A O 1
ATOM 3326 N N . VAL A 1 421 ? 5.882 12.284 -0.080 1.00 95.31 421 VAL A N 1
ATOM 3327 C CA . VAL A 1 421 ? 4.785 12.319 -1.057 1.00 95.31 421 VAL A CA 1
ATOM 3328 C C . VAL A 1 421 ? 3.474 11.880 -0.405 1.00 95.31 421 VAL A C 1
ATOM 3330 O O . VAL A 1 421 ? 2.508 12.635 -0.414 1.00 95.31 421 VAL A O 1
ATOM 3333 N N . THR A 1 422 ? 3.434 10.702 0.222 1.00 92.56 422 THR A N 1
ATOM 3334 C CA . THR A 1 422 ? 2.200 10.186 0.845 1.00 92.56 422 THR A CA 1
ATOM 3335 C C . THR A 1 422 ? 1.689 11.071 1.974 1.00 92.56 422 THR A C 1
ATOM 3337 O O . THR A 1 422 ? 0.498 11.105 2.243 1.00 92.56 422 THR A O 1
ATOM 3340 N N . ARG A 1 423 ? 2.598 11.795 2.625 1.00 93.00 423 ARG A N 1
ATOM 3341 C CA . ARG A 1 423 ? 2.329 12.591 3.818 1.00 93.00 423 ARG A CA 1
ATOM 3342 C C . ARG A 1 423 ? 1.904 14.025 3.503 1.00 93.00 423 ARG A C 1
ATOM 3344 O O . ARG A 1 423 ? 0.933 14.522 4.055 1.00 93.00 423 ARG A O 1
ATOM 3351 N N . ASN A 1 424 ? 2.602 14.689 2.586 1.00 93.44 424 ASN A N 1
ATOM 3352 C CA . ASN A 1 424 ? 2.421 16.121 2.327 1.00 93.44 424 ASN A CA 1
ATOM 3353 C C . ASN A 1 424 ? 1.582 16.405 1.082 1.00 93.44 424 ASN A C 1
ATOM 3355 O O . ASN A 1 424 ? 1.164 17.542 0.864 1.00 93.44 424 ASN A O 1
ATOM 3359 N N . ARG A 1 425 ? 1.385 15.400 0.224 1.00 93.94 425 ARG A N 1
ATOM 3360 C CA . ARG A 1 425 ? 0.826 15.574 -1.123 1.00 93.94 425 ARG A CA 1
ATOM 3361 C C . ARG A 1 425 ? -0.526 14.894 -1.283 1.00 93.94 425 ARG A C 1
ATOM 3363 O O . ARG A 1 425 ? -0.939 14.630 -2.407 1.00 93.94 425 ARG A O 1
ATOM 3370 N N . GLN A 1 426 ? -1.247 14.664 -0.184 1.00 93.19 426 GLN A N 1
ATOM 3371 C CA . GLN A 1 426 ? -2.559 14.013 -0.222 1.00 93.19 426 GLN A CA 1
ATOM 3372 C C . GLN A 1 426 ? -3.546 14.764 -1.126 1.00 93.19 426 GLN A C 1
ATOM 3374 O O . GLN A 1 426 ? -4.191 14.165 -1.976 1.00 93.19 426 GLN A O 1
ATOM 3379 N N . HIS A 1 427 ? -3.564 16.095 -1.053 1.00 91.88 427 HIS A N 1
ATOM 3380 C CA . HIS A 1 427 ? -4.387 16.919 -1.939 1.00 91.88 427 HIS A CA 1
ATOM 3381 C C . HIS A 1 427 ? -4.018 16.770 -3.429 1.00 91.88 427 HIS A C 1
ATOM 3383 O O . HIS A 1 427 ? -4.887 16.828 -4.298 1.00 91.88 427 HIS A O 1
ATOM 3389 N N . ASP A 1 428 ? -2.737 16.579 -3.746 1.00 93.38 428 ASP A N 1
ATOM 3390 C CA . ASP A 1 428 ? -2.282 16.363 -5.119 1.00 93.38 428 ASP A CA 1
ATOM 3391 C C . ASP A 1 428 ? -2.639 14.952 -5.613 1.00 93.38 428 ASP A C 1
ATOM 3393 O O . ASP A 1 428 ? -3.124 14.792 -6.733 1.00 93.38 428 ASP A O 1
ATOM 3397 N N . ILE A 1 429 ? -2.487 13.945 -4.748 1.00 94.38 429 ILE A N 1
ATOM 3398 C CA . ILE A 1 429 ? -2.943 12.561 -4.957 1.00 94.38 429 ILE A CA 1
ATOM 3399 C C . ILE A 1 429 ? -4.454 12.528 -5.237 1.00 94.38 429 ILE A C 1
ATOM 3401 O O . ILE A 1 429 ? -4.894 11.892 -6.199 1.00 94.38 429 ILE A O 1
ATOM 3405 N N . ASP A 1 430 ? -5.236 13.273 -4.455 1.00 92.12 430 ASP A N 1
ATOM 3406 C CA . ASP A 1 430 ? -6.687 13.384 -4.608 1.00 92.12 430 ASP A CA 1
ATOM 3407 C C . ASP A 1 430 ? -7.065 14.072 -5.926 1.00 92.12 430 ASP A C 1
ATOM 3409 O O . ASP A 1 430 ? -7.959 13.602 -6.635 1.00 92.12 430 ASP A O 1
ATOM 3413 N N . LYS A 1 431 ? -6.355 15.145 -6.305 1.00 91.06 431 LYS A N 1
ATOM 3414 C CA . LYS A 1 431 ? -6.543 15.839 -7.593 1.00 91.06 431 LYS A CA 1
ATOM 3415 C C . LYS A 1 431 ? -6.267 14.943 -8.793 1.00 91.06 431 LYS A C 1
ATOM 3417 O O . LYS A 1 431 ? -7.007 14.999 -9.772 1.00 91.06 431 LYS A O 1
ATOM 3422 N N . LEU A 1 432 ? -5.235 14.109 -8.706 1.00 93.00 432 LEU A N 1
ATOM 3423 C CA . LEU A 1 432 ? -4.909 13.102 -9.718 1.00 93.00 432 LEU A CA 1
ATOM 3424 C C . LEU A 1 432 ? -5.879 11.911 -9.701 1.00 93.00 432 LEU A C 1
ATOM 3426 O O . LEU A 1 432 ? -5.779 11.032 -10.555 1.00 93.00 432 LEU A O 1
ATOM 3430 N N . LYS A 1 433 ? -6.802 11.857 -8.729 1.00 94.44 433 LYS A N 1
ATOM 3431 C CA . LYS A 1 433 ? -7.729 10.742 -8.496 1.00 94.44 433 LYS A CA 1
ATOM 3432 C C . LYS A 1 433 ? -7.000 9.403 -8.320 1.00 94.44 433 LYS A C 1
ATOM 3434 O O . LYS A 1 433 ? -7.526 8.350 -8.679 1.00 94.44 433 LYS A O 1
ATOM 3439 N N . LEU A 1 434 ? -5.796 9.428 -7.746 1.00 92.75 434 LEU A N 1
ATOM 3440 C CA . LEU A 1 434 ? -5.019 8.221 -7.477 1.00 92.75 434 LEU A CA 1
ATOM 3441 C C . LEU A 1 434 ? -5.551 7.549 -6.208 1.00 92.75 434 LEU A C 1
ATOM 3443 O O . LEU A 1 434 ? -5.305 8.008 -5.097 1.00 92.75 434 LEU A O 1
ATOM 3447 N N . LYS A 1 435 ? -6.278 6.440 -6.370 1.00 91.00 435 LYS A N 1
ATOM 3448 C CA . LYS A 1 435 ? -6.786 5.610 -5.266 1.00 91.00 435 LYS A CA 1
ATOM 3449 C C . LYS A 1 435 ? -6.448 4.139 -5.497 1.00 91.00 435 LYS A C 1
ATOM 3451 O O . LYS A 1 435 ? -6.259 3.723 -6.639 1.00 91.00 435 LYS A O 1
ATOM 3456 N N . GLY A 1 436 ? -6.379 3.359 -4.415 1.00 90.88 436 GLY A N 1
ATOM 3457 C CA . GLY A 1 436 ? -6.174 1.907 -4.468 1.00 90.88 436 GLY A CA 1
ATOM 3458 C C . GLY A 1 436 ? -4.958 1.507 -5.307 1.00 90.88 436 GLY A C 1
ATOM 3459 O O . GLY A 1 436 ? -3.855 2.014 -5.094 1.00 90.88 436 GLY A O 1
ATOM 3460 N N . ASP A 1 437 ? -5.178 0.635 -6.288 1.00 82.88 437 ASP A N 1
ATOM 3461 C CA . ASP A 1 437 ? -4.124 0.087 -7.148 1.00 82.88 437 ASP A CA 1
ATOM 3462 C C . ASP A 1 437 ? -3.409 1.157 -7.977 1.00 82.88 437 ASP A C 1
ATOM 3464 O O . ASP A 1 437 ? -2.192 1.094 -8.148 1.00 82.88 437 ASP A O 1
ATOM 3468 N N . MET A 1 438 ? -4.122 2.203 -8.407 1.00 87.69 438 MET A N 1
ATOM 3469 C CA . MET A 1 438 ? -3.509 3.310 -9.144 1.00 87.69 438 MET A CA 1
ATOM 3470 C C . MET A 1 438 ? -2.521 4.083 -8.275 1.00 87.69 438 MET A C 1
ATOM 3472 O O . MET A 1 438 ? -1.446 4.436 -8.745 1.00 87.69 438 MET A O 1
ATOM 3476 N N . LEU A 1 439 ? -2.823 4.306 -6.993 1.00 92.44 439 LEU A N 1
ATOM 3477 C CA . LEU A 1 439 ? -1.847 4.907 -6.082 1.00 92.44 439 LEU A CA 1
ATOM 3478 C C . LEU A 1 439 ? -0.671 3.953 -5.835 1.00 92.44 439 LEU A C 1
ATOM 3480 O O . LEU A 1 439 ? 0.484 4.386 -5.852 1.00 92.44 439 LEU A O 1
ATOM 3484 N N . LYS A 1 440 ? -0.937 2.650 -5.664 1.00 88.69 440 LYS A N 1
ATOM 3485 C CA . LYS A 1 440 ? 0.117 1.634 -5.504 1.00 88.69 440 LYS A CA 1
ATOM 3486 C C . LYS A 1 440 ? 1.077 1.631 -6.689 1.00 88.69 440 LYS A C 1
ATOM 3488 O O . LYS A 1 440 ? 2.285 1.653 -6.473 1.00 88.69 440 LYS A O 1
ATOM 3493 N N . LYS A 1 441 ? 0.583 1.727 -7.925 1.00 89.81 441 LYS A N 1
ATOM 3494 C CA . LYS A 1 441 ? 1.395 1.816 -9.150 1.00 89.81 441 LYS A CA 1
ATOM 3495 C C . LYS A 1 441 ? 2.492 2.885 -9.068 1.00 89.81 441 LYS A C 1
ATOM 3497 O O . LYS A 1 441 ? 3.657 2.583 -9.328 1.00 89.81 441 LYS A O 1
ATOM 3502 N N . TYR A 1 442 ? 2.147 4.103 -8.643 1.00 92.94 442 TYR A N 1
ATOM 3503 C CA . TYR A 1 442 ? 3.087 5.231 -8.560 1.00 92.94 442 TYR A CA 1
ATOM 3504 C C . TYR A 1 442 ? 3.892 5.286 -7.255 1.00 92.94 442 TYR A C 1
ATOM 3506 O O . TYR A 1 442 ? 4.778 6.124 -7.121 1.00 92.94 442 TYR A O 1
ATOM 3514 N N . THR A 1 443 ? 3.625 4.411 -6.286 1.00 91.25 443 THR A N 1
ATOM 3515 C CA . THR A 1 443 ? 4.288 4.439 -4.971 1.00 91.25 443 THR A CA 1
ATOM 3516 C C . THR A 1 443 ? 5.138 3.189 -4.734 1.00 91.25 443 THR A C 1
ATOM 3518 O O . THR A 1 443 ? 6.361 3.265 -4.579 1.00 91.25 443 THR A O 1
ATOM 3521 N N . THR A 1 444 ? 4.520 2.012 -4.759 1.00 87.50 444 THR A N 1
ATOM 3522 C CA . THR A 1 444 ? 5.146 0.714 -4.463 1.00 87.50 444 THR A CA 1
ATOM 3523 C C . THR A 1 444 ? 5.327 -0.174 -5.701 1.00 87.50 444 THR A C 1
ATOM 3525 O O . THR A 1 444 ? 6.218 -1.029 -5.713 1.00 87.50 444 THR A O 1
ATOM 3528 N N . GLY A 1 445 ? 4.557 0.066 -6.762 1.00 75.50 445 GLY A N 1
ATOM 3529 C CA . GLY A 1 445 ? 4.521 -0.749 -7.976 1.00 75.50 445 GLY A CA 1
ATOM 3530 C C . GLY A 1 445 ? 5.706 -0.540 -8.917 1.00 75.50 445 GLY A C 1
ATOM 3531 O O . GLY A 1 445 ? 6.207 -1.515 -9.468 1.00 75.50 445 GLY A O 1
ATOM 3532 N N . TYR A 1 446 ? 6.198 0.695 -9.063 1.00 85.38 446 TYR A N 1
ATOM 3533 C CA . TYR A 1 446 ? 7.321 0.982 -9.963 1.00 85.38 446 TYR A CA 1
ATOM 3534 C C . TYR A 1 446 ? 8.672 0.475 -9.429 1.00 85.38 446 TYR A C 1
ATOM 3536 O O . TYR A 1 446 ? 8.854 0.286 -8.217 1.00 85.38 446 TYR A O 1
ATOM 3544 N N . MET A 1 447 ? 9.622 0.254 -10.341 1.00 86.06 447 MET A N 1
ATOM 3545 C CA . MET A 1 447 ? 10.968 -0.256 -10.066 1.00 86.06 447 MET A CA 1
ATOM 3546 C C . MET A 1 447 ? 12.008 0.878 -10.059 1.00 86.06 447 MET A C 1
ATOM 3548 O O . MET A 1 447 ? 12.418 1.319 -11.127 1.00 86.06 447 MET A O 1
ATOM 3552 N N . PRO A 1 448 ? 12.539 1.308 -8.897 1.00 84.81 448 PRO A N 1
ATOM 3553 C CA . PRO A 1 448 ? 13.473 2.445 -8.816 1.00 84.81 448 PRO A CA 1
ATOM 3554 C C . PRO A 1 448 ? 14.766 2.286 -9.630 1.00 84.81 448 PRO A C 1
ATOM 3556 O O . PRO A 1 448 ? 15.440 3.267 -9.927 1.00 84.81 448 PRO A O 1
ATOM 3559 N N . MET A 1 449 ? 15.127 1.047 -9.978 1.00 88.75 449 MET A N 1
ATOM 3560 C CA . MET A 1 449 ? 16.322 0.742 -10.768 1.00 88.75 449 MET A CA 1
ATOM 3561 C C . MET A 1 449 ? 16.131 0.961 -12.270 1.00 88.75 449 MET A C 1
ATOM 3563 O O . MET A 1 449 ? 17.119 1.077 -12.984 1.00 88.75 449 MET A O 1
ATOM 3567 N N . SER A 1 450 ? 14.898 0.997 -12.773 1.00 89.94 450 SER A N 1
ATOM 3568 C CA . SER A 1 450 ? 14.626 1.105 -14.213 1.00 89.94 450 SER A CA 1
ATOM 3569 C C . SER A 1 450 ? 13.504 2.078 -14.562 1.00 89.94 450 SER A C 1
ATOM 3571 O O . SER A 1 450 ? 13.304 2.367 -15.740 1.00 89.94 450 SER A O 1
ATOM 3573 N N . GLU A 1 451 ? 12.812 2.626 -13.566 1.00 93.06 451 GLU A N 1
ATOM 3574 C CA . GLU A 1 451 ? 11.651 3.487 -13.736 1.00 93.06 451 GLU A CA 1
ATOM 3575 C C . GLU A 1 451 ? 11.764 4.752 -12.873 1.00 93.06 451 GLU A C 1
ATOM 3577 O O . GLU A 1 451 ? 12.175 4.709 -11.710 1.00 93.06 451 GLU A O 1
ATOM 3582 N N . LEU A 1 452 ? 11.357 5.881 -13.449 1.00 95.31 452 LEU A N 1
ATOM 3583 C CA . LEU A 1 452 ? 11.273 7.190 -12.808 1.00 95.31 452 LEU A CA 1
ATOM 3584 C C . LEU A 1 452 ? 9.815 7.647 -12.788 1.00 95.31 452 LEU A C 1
ATOM 3586 O O . LEU A 1 452 ? 9.116 7.515 -13.791 1.00 95.31 452 LEU A O 1
ATOM 3590 N N . VAL A 1 453 ? 9.362 8.207 -11.666 1.00 96.94 453 VAL A N 1
ATOM 3591 C CA . VAL A 1 453 ? 8.024 8.804 -11.553 1.00 96.94 453 VAL A CA 1
ATOM 3592 C C . VAL A 1 453 ? 8.155 10.313 -11.646 1.00 96.94 453 VAL A C 1
ATOM 3594 O O . VAL A 1 453 ? 8.860 10.916 -10.838 1.00 96.94 453 VAL A O 1
ATOM 3597 N N . PHE A 1 454 ? 7.461 10.915 -12.601 1.00 97.56 454 PHE A N 1
ATOM 3598 C CA . PHE A 1 454 ? 7.428 12.355 -12.802 1.00 97.56 454 PHE A CA 1
ATOM 3599 C C . PHE A 1 454 ? 6.037 12.904 -12.517 1.00 97.56 454 PHE A C 1
ATOM 3601 O O . PHE A 1 454 ? 5.042 12.298 -12.909 1.00 97.56 454 PHE A O 1
ATOM 3608 N N . LEU A 1 455 ? 5.978 14.073 -11.887 1.00 96.38 455 LEU A N 1
ATOM 3609 C CA . LEU A 1 455 ? 4.752 14.822 -11.653 1.00 96.38 455 LEU A CA 1
ATOM 3610 C C . LEU A 1 455 ? 4.932 16.270 -12.113 1.00 96.38 455 LEU A C 1
ATOM 3612 O O . LEU A 1 455 ? 5.816 16.969 -11.621 1.00 96.38 455 LEU A O 1
ATOM 3616 N N . ILE A 1 456 ? 4.092 16.727 -13.040 1.00 95.31 456 ILE A N 1
ATOM 3617 C CA . ILE A 1 456 ? 4.199 18.043 -13.676 1.00 95.31 456 ILE A CA 1
ATOM 3618 C C . ILE A 1 456 ? 3.044 18.954 -13.260 1.00 95.31 456 ILE A C 1
ATOM 3620 O O . ILE A 1 456 ? 1.877 18.587 -13.367 1.00 95.31 456 ILE A O 1
ATOM 3624 N N . TYR A 1 457 ? 3.384 20.179 -12.858 1.00 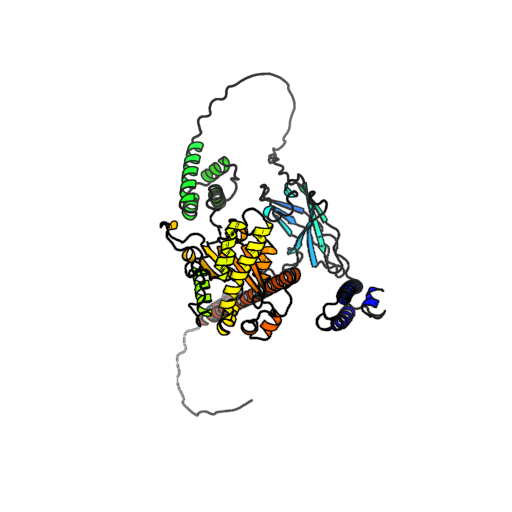93.38 457 TYR A N 1
ATOM 3625 C CA . TYR A 1 457 ? 2.467 21.285 -12.587 1.00 93.38 457 TYR A CA 1
ATOM 3626 C C . TYR A 1 457 ? 2.616 22.397 -13.612 1.00 93.38 457 TYR A C 1
ATOM 3628 O O . TYR A 1 457 ? 3.716 22.677 -14.084 1.00 93.38 457 TYR A O 1
ATOM 3636 N N . GLY A 1 458 ? 1.526 23.124 -13.855 1.00 87.19 458 GLY A N 1
ATOM 3637 C CA . GLY A 1 458 ? 1.548 24.352 -14.653 1.00 87.19 458 GLY A CA 1
ATOM 3638 C C . GLY A 1 458 ? 1.405 24.134 -16.160 1.00 87.19 458 GLY A C 1
ATOM 3639 O O . GLY A 1 458 ? 1.475 25.106 -16.910 1.00 87.19 458 GLY A O 1
ATOM 3640 N N . ILE A 1 459 ? 1.167 22.895 -16.597 1.00 78.62 459 ILE A N 1
ATOM 3641 C CA . ILE A 1 459 ? 0.563 22.606 -17.903 1.00 78.62 459 ILE A CA 1
ATOM 3642 C C . ILE A 1 459 ? -0.931 22.946 -17.783 1.00 78.62 459 ILE A C 1
ATOM 3644 O O . ILE A 1 459 ? -1.539 22.665 -16.755 1.00 78.62 459 ILE A O 1
ATOM 3648 N N . ALA A 1 460 ? -1.512 23.620 -18.777 1.00 64.62 460 ALA A N 1
ATOM 3649 C CA . ALA A 1 460 ? -2.964 23.767 -18.877 1.00 64.62 460 ALA A CA 1
ATOM 3650 C C . ALA A 1 460 ? -3.515 22.526 -19.602 1.00 64.62 460 ALA A C 1
ATOM 3652 O O . ALA A 1 460 ? -2.939 22.177 -20.633 1.00 64.62 460 ALA A O 1
ATOM 3653 N N . PRO A 1 461 ? -4.592 21.874 -19.123 1.00 61.91 461 PRO A N 1
ATOM 3654 C CA . PRO A 1 461 ? -5.571 22.320 -18.119 1.00 61.91 461 PRO A CA 1
ATOM 3655 C C . PRO A 1 461 ? -5.102 22.156 -16.662 1.00 61.91 461 PRO A C 1
ATOM 3657 O O . PRO A 1 461 ? -4.155 21.441 -16.392 1.00 61.91 461 PRO A O 1
ATOM 3660 N N . ALA A 1 462 ? -5.771 22.822 -15.712 1.00 66.94 462 ALA A N 1
ATOM 3661 C CA . ALA A 1 462 ? -5.366 23.037 -14.308 1.00 66.94 462 ALA A CA 1
ATOM 3662 C C . ALA A 1 462 ? -5.039 21.795 -13.431 1.00 66.94 462 ALA A C 1
ATOM 3664 O O . ALA A 1 462 ? -4.795 21.950 -12.230 1.00 66.94 462 ALA A O 1
ATOM 3665 N N . MET A 1 463 ? -5.052 20.580 -13.983 1.00 84.50 463 MET A N 1
ATOM 3666 C CA . MET A 1 463 ? -4.708 19.346 -13.280 1.00 84.50 463 MET A CA 1
ATOM 3667 C C . MET A 1 463 ? -3.223 19.000 -13.461 1.00 84.50 463 MET A C 1
ATOM 3669 O O . MET A 1 463 ? -2.693 19.136 -14.563 1.00 84.50 463 MET A O 1
ATOM 3673 N N . PRO A 1 464 ? -2.535 18.543 -12.400 1.00 91.94 464 PRO A N 1
ATOM 3674 C CA . PRO A 1 464 ? -1.189 18.009 -12.545 1.00 91.94 464 PRO A CA 1
ATOM 3675 C C . PRO A 1 464 ? -1.195 16.722 -13.384 1.00 91.94 464 PRO A C 1
ATOM 3677 O O . PRO A 1 464 ? -2.200 16.015 -13.440 1.00 91.94 464 PRO A O 1
ATOM 3680 N N . ILE A 1 465 ? -0.065 16.415 -14.018 1.00 93.50 465 ILE A N 1
ATOM 3681 C CA . ILE A 1 465 ? 0.109 15.233 -14.877 1.00 93.50 465 ILE A CA 1
ATOM 3682 C C . ILE A 1 465 ? 1.175 14.335 -14.261 1.00 93.50 465 ILE A C 1
ATOM 3684 O O . ILE A 1 465 ? 2.265 14.814 -13.951 1.00 93.50 465 ILE A O 1
ATOM 3688 N N . ILE A 1 466 ? 0.876 13.045 -14.083 1.00 95.50 466 ILE A N 1
ATOM 3689 C CA . ILE A 1 466 ? 1.800 12.059 -13.509 1.00 95.50 466 ILE A CA 1
ATOM 3690 C C . ILE A 1 466 ? 2.143 10.966 -14.526 1.00 95.50 466 ILE A C 1
ATOM 3692 O O . ILE A 1 466 ? 1.259 10.397 -15.163 1.00 95.50 466 ILE A O 1
ATOM 3696 N N . GLY A 1 467 ? 3.429 10.642 -14.657 1.00 94.56 467 GLY A N 1
ATOM 3697 C CA . GLY A 1 467 ? 3.929 9.659 -15.618 1.00 94.56 467 GLY A CA 1
ATOM 3698 C C . GLY A 1 467 ? 5.024 8.772 -15.034 1.00 94.56 467 GLY A C 1
ATOM 3699 O O . GLY A 1 467 ? 5.766 9.189 -14.146 1.00 94.56 467 GLY A O 1
ATOM 3700 N N . ILE A 1 468 ? 5.124 7.538 -15.537 1.00 93.50 468 ILE A N 1
ATOM 3701 C CA . ILE A 1 468 ? 6.253 6.638 -15.265 1.00 93.50 468 ILE A CA 1
ATOM 3702 C C . ILE A 1 468 ? 7.090 6.552 -16.536 1.00 93.50 468 ILE A C 1
ATOM 3704 O O . ILE A 1 468 ? 6.606 6.066 -17.555 1.00 93.50 468 ILE A O 1
ATOM 3708 N N . GLN A 1 469 ? 8.348 6.969 -16.458 1.00 93.31 469 GLN A N 1
ATOM 3709 C CA . GLN A 1 469 ? 9.316 6.798 -17.531 1.00 93.31 469 GLN A CA 1
ATOM 3710 C C . GLN A 1 469 ? 10.176 5.574 -17.244 1.00 93.31 469 GLN A C 1
ATOM 3712 O O . GLN A 1 469 ? 10.851 5.518 -16.217 1.00 93.31 469 GLN A O 1
ATOM 3717 N N . LYS A 1 470 ? 10.200 4.620 -18.174 1.00 91.50 470 LYS A N 1
ATOM 3718 C CA . LYS A 1 470 ? 11.131 3.494 -18.127 1.00 91.50 470 LYS A CA 1
ATOM 3719 C C . LYS A 1 470 ? 12.377 3.791 -18.957 1.00 91.50 470 LYS A C 1
ATOM 3721 O O . LYS A 1 470 ? 12.281 4.365 -20.044 1.00 91.50 470 LYS A O 1
ATOM 3726 N N . TRP A 1 471 ? 13.537 3.378 -18.460 1.00 89.12 471 TRP A N 1
ATOM 3727 C CA . TRP A 1 471 ? 14.765 3.356 -19.246 1.00 89.12 471 TRP A CA 1
ATOM 3728 C C . TRP A 1 471 ? 14.647 2.317 -20.362 1.00 89.12 471 TRP A C 1
ATOM 3730 O O . TRP A 1 471 ? 14.415 1.140 -20.099 1.00 89.12 471 TRP A O 1
ATOM 3740 N N . SER A 1 472 ? 14.784 2.760 -21.611 1.00 85.69 472 SER A N 1
ATOM 3741 C CA . SER A 1 472 ? 14.846 1.845 -22.752 1.00 85.69 472 SER A CA 1
ATOM 3742 C C . SER A 1 472 ? 16.222 1.172 -22.797 1.00 85.69 472 SER A C 1
ATOM 3744 O O . SER A 1 472 ? 17.224 1.883 -22.678 1.00 85.69 472 SER A O 1
ATOM 3746 N N . PRO A 1 473 ? 16.307 -0.147 -23.051 1.00 83.25 473 PRO A N 1
ATOM 3747 C CA . PRO A 1 473 ? 17.577 -0.822 -23.334 1.00 83.25 473 PRO A CA 1
ATOM 3748 C C . PRO A 1 473 ? 18.317 -0.225 -24.539 1.00 83.25 473 PRO A C 1
ATOM 3750 O O . PRO A 1 473 ? 19.531 -0.333 -24.642 1.00 83.25 473 PRO A O 1
ATOM 3753 N N . HIS A 1 474 ? 17.591 0.435 -25.446 1.00 85.88 474 HIS A N 1
ATOM 3754 C CA . HIS A 1 474 ? 18.150 1.097 -26.627 1.00 85.88 474 HIS A CA 1
ATOM 3755 C C . HIS A 1 474 ? 18.442 2.583 -26.405 1.00 85.88 474 HIS A C 1
ATOM 3757 O O . HIS A 1 474 ? 18.779 3.303 -27.346 1.00 85.88 474 HIS A O 1
ATOM 3763 N N . TYR A 1 475 ? 18.270 3.086 -25.182 1.00 86.50 475 TYR A N 1
ATOM 3764 C CA . TYR A 1 475 ? 18.605 4.467 -24.888 1.00 86.50 475 TYR A CA 1
ATOM 3765 C C . TYR A 1 475 ? 20.122 4.655 -25.030 1.00 86.50 475 TYR A C 1
ATOM 3767 O O . TYR A 1 475 ? 20.897 3.948 -24.397 1.00 86.50 475 TYR A O 1
ATOM 3775 N N . LYS A 1 476 ? 20.556 5.615 -25.858 1.00 83.50 476 LYS A N 1
ATOM 3776 C CA . LYS A 1 476 ? 21.965 5.774 -26.277 1.00 83.50 476 LYS A CA 1
ATOM 3777 C C . LYS A 1 476 ? 22.967 5.873 -25.115 1.00 83.50 476 LYS A C 1
ATOM 3779 O O . LYS A 1 476 ? 24.136 5.557 -25.288 1.00 83.50 476 LYS A O 1
ATOM 3784 N N . GLU A 1 477 ? 22.521 6.327 -23.948 1.00 87.81 477 GLU A N 1
ATOM 3785 C CA . GLU A 1 477 ? 23.355 6.493 -22.751 1.00 87.81 477 GLU A CA 1
ATOM 3786 C C . GLU A 1 477 ? 22.910 5.568 -21.605 1.00 87.81 477 GLU A C 1
ATOM 3788 O O . GLU A 1 477 ? 23.173 5.852 -20.437 1.00 87.81 477 GLU A O 1
ATOM 3793 N N . VAL A 1 478 ? 22.218 4.464 -21.917 1.00 88.06 478 VAL A N 1
ATOM 3794 C CA . VAL A 1 478 ? 21.712 3.521 -20.911 1.00 88.06 478 VAL A CA 1
ATOM 3795 C C . VAL A 1 478 ? 22.835 2.936 -20.066 1.00 88.06 478 VAL A C 1
ATOM 3797 O O . VAL A 1 478 ? 22.638 2.768 -18.872 1.00 88.06 478 VAL A O 1
ATOM 3800 N N . ASP A 1 479 ? 24.027 2.734 -20.629 1.00 88.62 479 ASP A N 1
ATOM 3801 C CA . ASP A 1 479 ? 25.188 2.204 -19.903 1.00 88.62 479 ASP A CA 1
ATOM 3802 C C . ASP A 1 479 ? 25.658 3.131 -18.775 1.00 88.62 479 ASP A C 1
ATOM 3804 O O . ASP A 1 479 ? 26.200 2.669 -17.775 1.00 88.62 479 ASP A O 1
ATOM 3808 N N . ARG A 1 480 ? 25.397 4.444 -18.888 1.00 90.12 480 ARG A N 1
ATOM 3809 C CA . ARG A 1 480 ? 25.683 5.410 -17.813 1.00 90.12 480 ARG A CA 1
ATOM 3810 C C . ARG A 1 480 ? 24.697 5.292 -16.660 1.00 90.12 480 ARG A C 1
ATOM 3812 O O . ARG A 1 480 ? 25.031 5.611 -15.522 1.00 90.12 480 ARG A O 1
ATOM 3819 N N . TRP A 1 481 ? 23.474 4.854 -16.950 1.00 90.56 481 TRP A N 1
ATOM 3820 C CA . TRP A 1 481 ? 22.511 4.495 -15.922 1.00 90.56 481 TRP A CA 1
ATOM 3821 C C . TRP A 1 481 ? 22.831 3.100 -15.379 1.00 90.56 481 TRP A C 1
ATOM 3823 O O . TRP A 1 481 ? 23.105 2.938 -14.196 1.00 90.56 481 TRP A O 1
ATOM 3833 N N . ALA A 1 482 ? 22.841 2.084 -16.225 1.00 90.88 482 ALA A N 1
ATOM 3834 C CA . ALA A 1 482 ? 22.981 0.688 -15.862 1.00 90.88 482 ALA A CA 1
ATOM 3835 C C . ALA A 1 482 ? 24.450 0.251 -15.774 1.00 90.88 482 ALA A C 1
ATOM 3837 O O . ALA A 1 482 ? 24.922 -0.563 -16.558 1.00 90.88 482 ALA A O 1
ATOM 3838 N N . THR A 1 483 ? 25.171 0.795 -14.799 1.00 89.44 483 THR A N 1
ATOM 3839 C CA . THR A 1 483 ? 26.600 0.501 -14.602 1.00 89.44 483 THR A CA 1
ATOM 3840 C C . THR A 1 483 ? 26.826 -0.858 -13.936 1.00 89.44 483 THR A C 1
ATOM 3842 O O . THR A 1 483 ? 27.788 -1.553 -14.246 1.00 89.44 483 THR A O 1
ATOM 3845 N N . ASP A 1 484 ? 25.893 -1.266 -13.073 1.00 90.56 484 ASP A N 1
ATOM 3846 C CA . ASP A 1 484 ? 25.853 -2.562 -12.387 1.00 90.56 484 ASP A CA 1
ATOM 3847 C C . ASP A 1 484 ? 24.976 -3.560 -13.167 1.00 90.56 484 ASP A C 1
ATOM 3849 O O . ASP A 1 484 ? 23.900 -3.203 -13.662 1.00 90.56 484 ASP A O 1
ATOM 3853 N N . ASP A 1 485 ? 25.398 -4.823 -13.235 1.00 90.62 485 ASP A N 1
ATOM 3854 C CA . ASP A 1 485 ? 24.675 -5.916 -13.897 1.00 90.62 485 ASP A CA 1
ATOM 3855 C C . ASP A 1 485 ? 23.241 -6.100 -13.380 1.00 90.62 485 ASP A C 1
ATOM 3857 O O . ASP A 1 485 ? 22.335 -6.442 -14.141 1.00 90.62 485 ASP A O 1
ATOM 3861 N N . ASN A 1 486 ? 22.994 -5.842 -12.096 1.00 88.06 486 ASN A N 1
ATOM 3862 C CA . ASN A 1 486 ? 21.653 -5.871 -11.518 1.00 88.06 486 ASN A CA 1
ATOM 3863 C C . ASN A 1 486 ? 20.761 -4.774 -12.108 1.00 88.06 486 ASN A C 1
ATOM 3865 O O . ASN A 1 486 ? 19.574 -5.002 -12.355 1.00 88.06 486 ASN A O 1
ATOM 3869 N N . VAL A 1 487 ? 21.327 -3.590 -12.361 1.00 87.81 487 VAL A N 1
ATOM 3870 C CA . VAL A 1 487 ? 20.610 -2.472 -12.983 1.00 87.81 487 VAL A CA 1
ATOM 3871 C C . VAL A 1 487 ? 20.396 -2.755 -14.469 1.00 87.81 487 VAL A C 1
ATOM 3873 O O . VAL A 1 487 ? 19.285 -2.548 -14.949 1.00 87.81 487 VAL A O 1
ATOM 3876 N N . LYS A 1 488 ? 21.387 -3.322 -15.175 1.00 89.56 488 LYS A N 1
ATOM 3877 C CA . LYS A 1 488 ? 21.238 -3.761 -16.579 1.00 89.56 488 LYS A CA 1
ATOM 3878 C C . LYS A 1 488 ? 20.090 -4.749 -16.731 1.00 89.56 488 LYS A C 1
ATOM 3880 O O . LYS A 1 488 ? 19.146 -4.479 -17.468 1.00 89.56 488 LYS A O 1
ATOM 3885 N N . LYS A 1 489 ? 20.080 -5.807 -15.913 1.00 89.12 489 LYS A N 1
ATOM 3886 C CA . LYS A 1 489 ? 18.984 -6.789 -15.874 1.00 89.12 489 LYS A CA 1
ATOM 3887 C C . LYS A 1 489 ? 17.630 -6.144 -15.576 1.00 89.12 489 LYS A C 1
ATOM 3889 O O . LYS A 1 489 ? 16.611 -6.581 -16.101 1.00 89.12 489 LYS A O 1
ATOM 3894 N N . ALA A 1 490 ? 17.580 -5.129 -14.712 1.00 86.00 490 ALA A N 1
ATOM 3895 C CA . ALA A 1 490 ? 16.335 -4.427 -14.401 1.00 86.00 490 ALA A CA 1
ATOM 3896 C C . ALA A 1 490 ? 15.831 -3.550 -15.562 1.00 86.00 490 ALA A C 1
ATOM 3898 O O . ALA A 1 490 ? 14.617 -3.391 -15.717 1.00 86.00 490 ALA A O 1
ATOM 3899 N N . VAL A 1 491 ? 16.743 -2.982 -16.355 1.00 88.88 491 VAL A N 1
ATOM 3900 C CA . VAL A 1 491 ? 16.434 -2.168 -17.539 1.00 88.88 491 VAL A CA 1
ATOM 3901 C C . VAL A 1 491 ? 16.011 -3.036 -18.725 1.00 88.88 491 VAL A C 1
ATOM 3903 O O . VAL A 1 491 ? 15.032 -2.706 -19.387 1.00 88.88 491 VAL A O 1
ATOM 3906 N N . GLU A 1 492 ? 16.692 -4.161 -18.953 1.00 89.19 492 GLU A N 1
ATOM 3907 C CA . GLU A 1 492 ? 16.401 -5.118 -20.032 1.00 89.19 492 GLU A CA 1
ATOM 3908 C C . GLU A 1 492 ? 15.049 -5.812 -19.883 1.00 89.19 492 GLU A C 1
ATOM 3910 O O . GLU A 1 492 ? 14.415 -6.168 -20.878 1.00 89.19 492 GLU A O 1
ATOM 3915 N N . LYS A 1 493 ? 14.578 -6.001 -18.645 1.00 85.25 493 LYS A N 1
ATOM 3916 C CA . LYS A 1 493 ? 13.239 -6.544 -18.408 1.00 85.25 493 LYS A CA 1
ATOM 3917 C C . LYS A 1 493 ? 12.204 -5.668 -19.119 1.00 85.25 493 LYS A C 1
ATOM 3919 O O . LYS A 1 493 ? 12.287 -4.449 -18.991 1.00 85.25 493 LYS A O 1
ATOM 3924 N N . PRO A 1 494 ? 11.193 -6.231 -19.801 1.00 83.94 494 PRO A N 1
ATOM 3925 C CA . PRO A 1 494 ? 10.092 -5.452 -20.367 1.00 83.94 494 PRO A CA 1
ATOM 3926 C C . PRO A 1 494 ? 9.338 -4.680 -19.275 1.00 83.94 494 PRO A C 1
ATOM 3928 O O . PRO A 1 494 ? 9.524 -4.911 -18.077 1.00 83.94 494 PRO A O 1
ATOM 3931 N N . LEU A 1 495 ? 8.575 -3.650 -19.657 1.00 77.50 495 LEU A N 1
ATOM 3932 C CA . LEU A 1 495 ? 7.775 -2.866 -18.707 1.00 77.50 495 LEU A CA 1
ATOM 3933 C C . LEU A 1 495 ? 6.860 -3.826 -17.945 1.00 77.50 495 LEU A C 1
ATOM 3935 O O . LEU A 1 495 ? 6.109 -4.568 -18.572 1.00 77.50 495 LEU A O 1
ATOM 3939 N N . ALA A 1 496 ? 6.997 -3.855 -16.617 1.00 77.75 496 ALA A N 1
ATOM 3940 C CA . ALA A 1 496 ? 6.258 -4.808 -15.806 1.00 77.75 496 ALA A CA 1
ATOM 3941 C C . ALA A 1 496 ? 4.761 -4.594 -16.042 1.00 77.75 496 ALA A C 1
ATOM 3943 O O . ALA A 1 496 ? 4.278 -3.455 -15.995 1.00 77.75 496 ALA A O 1
ATOM 3944 N N . SER A 1 497 ? 4.048 -5.683 -16.309 1.00 83.06 497 SER A N 1
ATOM 3945 C CA . SER A 1 497 ? 2.592 -5.668 -16.385 1.00 83.06 497 SER A CA 1
ATOM 3946 C C . SER A 1 497 ? 2.008 -5.144 -15.071 1.00 83.06 497 SER A C 1
ATOM 3948 O O . SER A 1 497 ? 2.641 -5.210 -14.013 1.00 83.06 497 SER A O 1
ATOM 3950 N N . GLU A 1 498 ? 0.783 -4.620 -15.110 1.00 74.00 498 GLU A N 1
ATOM 3951 C CA . GLU A 1 498 ? 0.138 -4.108 -13.895 1.00 74.00 498 GLU A CA 1
ATOM 3952 C C . GLU A 1 498 ? 0.039 -5.198 -12.810 1.00 74.00 498 GLU A C 1
ATOM 3954 O O . GLU A 1 498 ? 0.304 -4.930 -11.641 1.00 74.00 498 GLU A O 1
ATOM 3959 N N . ALA A 1 499 ? -0.204 -6.453 -13.204 1.00 78.50 499 ALA A N 1
ATOM 3960 C CA . ALA A 1 499 ? -0.207 -7.603 -12.299 1.00 78.50 499 ALA A CA 1
ATOM 3961 C C . ALA A 1 499 ? 1.164 -7.849 -11.638 1.00 78.50 499 ALA A C 1
ATOM 3963 O O . ALA A 1 499 ? 1.243 -8.071 -10.430 1.00 78.50 499 ALA A O 1
ATOM 3964 N N . GLU A 1 500 ? 2.263 -7.760 -12.394 1.00 79.56 500 GLU A N 1
ATOM 3965 C CA . GLU A 1 500 ? 3.620 -7.885 -11.840 1.00 79.56 500 GLU A CA 1
ATOM 3966 C C . GLU A 1 500 ? 3.955 -6.734 -10.885 1.00 79.56 500 GLU A C 1
ATOM 3968 O O . GLU A 1 500 ? 4.583 -6.952 -9.847 1.00 79.56 500 GLU A O 1
ATOM 3973 N N . ARG A 1 501 ? 3.506 -5.512 -11.195 1.00 79.06 501 ARG A N 1
ATOM 3974 C CA . ARG A 1 501 ? 3.663 -4.348 -10.309 1.00 79.06 501 ARG A CA 1
ATOM 3975 C C . ARG A 1 501 ? 2.890 -4.524 -9.009 1.00 79.06 501 ARG A C 1
ATOM 3977 O O . ARG A 1 501 ? 3.432 -4.228 -7.946 1.00 79.06 501 ARG A O 1
ATOM 3984 N N . GLN A 1 502 ? 1.666 -5.042 -9.076 1.00 75.38 502 GLN A N 1
ATOM 3985 C CA . GLN A 1 502 ? 0.864 -5.368 -7.897 1.00 75.38 502 GLN A CA 1
ATOM 3986 C C . GLN A 1 502 ? 1.521 -6.466 -7.053 1.00 75.38 502 GLN A C 1
ATOM 3988 O O . GLN A 1 502 ? 1.640 -6.313 -5.837 1.00 75.38 502 GLN A O 1
ATOM 3993 N N . ALA A 1 503 ? 2.024 -7.532 -7.682 1.00 78.50 503 ALA A N 1
ATOM 3994 C CA . ALA A 1 503 ? 2.742 -8.600 -6.988 1.00 78.50 503 ALA A CA 1
ATOM 3995 C C . ALA A 1 503 ? 4.019 -8.079 -6.308 1.00 78.50 503 ALA A C 1
ATOM 3997 O O . ALA A 1 503 ? 4.299 -8.403 -5.152 1.00 78.50 503 ALA A O 1
ATOM 3998 N N . HIS A 1 504 ? 4.772 -7.213 -6.990 1.00 78.12 504 HIS A N 1
ATOM 3999 C CA . HIS A 1 504 ? 5.952 -6.566 -6.427 1.00 78.12 504 HIS A CA 1
ATOM 4000 C C . HIS A 1 504 ? 5.599 -5.626 -5.267 1.00 78.12 504 HIS A C 1
ATOM 4002 O O . HIS A 1 504 ? 6.267 -5.655 -4.233 1.00 78.12 504 HIS A O 1
ATOM 4008 N N . ALA A 1 505 ? 4.532 -4.833 -5.396 1.00 72.38 505 ALA A N 1
ATOM 4009 C CA . ALA A 1 505 ? 4.029 -3.980 -4.324 1.00 72.38 505 ALA A CA 1
ATOM 4010 C C . ALA A 1 505 ? 3.648 -4.803 -3.084 1.00 72.38 505 ALA A C 1
ATOM 4012 O O . ALA A 1 505 ? 4.104 -4.486 -1.986 1.00 72.38 505 ALA A O 1
ATOM 4013 N N . ALA A 1 506 ? 2.899 -5.894 -3.268 1.00 76.19 506 ALA A N 1
ATOM 4014 C CA . ALA A 1 506 ? 2.523 -6.813 -2.196 1.00 76.19 506 ALA A CA 1
ATOM 4015 C C . ALA A 1 506 ? 3.752 -7.453 -1.531 1.00 76.19 506 ALA A C 1
ATOM 4017 O O . ALA A 1 506 ? 3.834 -7.527 -0.306 1.00 76.19 506 ALA A O 1
ATOM 4018 N N . HIS A 1 507 ? 4.752 -7.855 -2.319 1.00 81.25 507 HIS A N 1
ATOM 4019 C CA . HIS A 1 507 ? 6.003 -8.399 -1.795 1.00 81.25 507 HIS A CA 1
ATOM 4020 C C . HIS A 1 507 ? 6.795 -7.361 -0.981 1.00 81.25 507 HIS A C 1
ATOM 4022 O O . HIS A 1 507 ? 7.294 -7.669 0.100 1.00 81.25 507 HIS A O 1
ATOM 4028 N N . VAL A 1 508 ? 6.883 -6.113 -1.451 1.00 75.00 508 VAL A N 1
ATOM 4029 C CA . VAL A 1 508 ? 7.538 -5.019 -0.713 1.00 75.00 508 VAL A CA 1
ATOM 4030 C C . VAL A 1 508 ? 6.789 -4.697 0.583 1.00 75.00 508 VAL A C 1
ATOM 4032 O O . VAL A 1 508 ? 7.428 -4.484 1.614 1.00 75.00 508 VAL A O 1
ATOM 4035 N N . GLU A 1 509 ? 5.455 -4.683 0.562 1.00 78.25 509 GLU A N 1
ATOM 4036 C CA . GLU A 1 509 ? 4.622 -4.535 1.765 1.00 78.25 509 GLU A CA 1
ATOM 4037 C C . GLU A 1 509 ? 4.877 -5.686 2.754 1.00 78.25 509 GLU A C 1
ATOM 4039 O O . GLU A 1 509 ? 5.114 -5.437 3.938 1.00 78.25 509 GLU A O 1
ATOM 4044 N N . GLN A 1 510 ? 4.954 -6.929 2.270 1.00 82.69 510 GLN A N 1
ATOM 4045 C CA . GLN A 1 510 ? 5.272 -8.101 3.088 1.00 82.69 510 GLN A CA 1
ATOM 4046 C C . GLN A 1 510 ? 6.685 -8.038 3.689 1.00 82.69 510 GLN A C 1
ATOM 4048 O O . GLN A 1 510 ? 6.895 -8.416 4.840 1.00 82.69 510 GLN A O 1
ATOM 4053 N N . GLN A 1 511 ? 7.680 -7.561 2.940 1.00 82.88 511 GLN A N 1
ATOM 4054 C CA . GLN A 1 511 ? 9.035 -7.388 3.467 1.00 82.88 511 GLN A CA 1
ATOM 4055 C C . GLN A 1 511 ? 9.100 -6.293 4.533 1.00 82.88 511 GLN A C 1
ATOM 4057 O O . GLN A 1 511 ? 9.771 -6.467 5.551 1.00 82.88 511 GLN A O 1
ATOM 4062 N N . LYS A 1 512 ? 8.392 -5.176 4.326 1.00 78.69 512 LYS A N 1
ATOM 4063 C CA . LYS A 1 512 ? 8.299 -4.103 5.323 1.00 78.69 512 LYS A CA 1
ATOM 4064 C C . LYS A 1 512 ? 7.643 -4.598 6.606 1.00 78.69 512 LYS A C 1
ATOM 4066 O O . LYS A 1 512 ? 8.194 -4.344 7.672 1.00 78.69 512 LYS A O 1
ATOM 4071 N N . SER A 1 513 ? 6.540 -5.343 6.510 1.00 80.31 513 SER A N 1
ATOM 4072 C CA . SER A 1 513 ? 5.866 -5.890 7.692 1.00 80.31 513 SER A CA 1
ATOM 4073 C C . SER A 1 513 ? 6.731 -6.916 8.425 1.00 80.31 513 SER A C 1
ATOM 4075 O O . SER A 1 513 ? 6.807 -6.880 9.648 1.00 80.31 513 SER A O 1
ATOM 4077 N N . ARG A 1 514 ? 7.476 -7.770 7.706 1.00 88.19 514 ARG A N 1
ATOM 4078 C CA . ARG A 1 514 ? 8.465 -8.678 8.318 1.00 88.19 514 ARG A CA 1
ATOM 4079 C C . ARG A 1 514 ? 9.563 -7.922 9.066 1.00 88.19 514 ARG A C 1
ATOM 4081 O O . ARG A 1 514 ? 9.822 -8.240 10.220 1.00 88.19 514 ARG A O 1
ATOM 4088 N N . LYS A 1 515 ? 10.167 -6.905 8.442 1.00 88.88 515 LYS A N 1
ATOM 4089 C CA . LYS A 1 515 ? 11.231 -6.094 9.059 1.00 88.88 515 LYS A CA 1
ATOM 4090 C C . LYS A 1 515 ? 10.724 -5.265 10.239 1.00 88.88 515 LYS A C 1
ATOM 4092 O O . LYS A 1 515 ? 11.465 -5.016 11.183 1.00 88.88 515 LYS A O 1
ATOM 4097 N N . GLN A 1 516 ? 9.475 -4.813 10.186 1.00 86.81 516 GLN A N 1
ATOM 4098 C CA . GLN A 1 516 ? 8.839 -4.129 11.305 1.00 86.81 516 GLN A CA 1
ATOM 4099 C C . GLN A 1 516 ? 8.648 -5.082 12.490 1.00 86.81 516 GLN A C 1
ATOM 4101 O O . GLN A 1 516 ? 9.117 -4.763 13.576 1.00 86.81 516 GLN A O 1
ATOM 4106 N N . ARG A 1 517 ? 8.084 -6.274 12.255 1.00 89.94 517 ARG A N 1
ATOM 4107 C CA . ARG A 1 517 ? 7.938 -7.318 13.282 1.00 89.94 517 ARG A CA 1
ATOM 4108 C C . ARG A 1 517 ? 9.279 -7.728 13.890 1.00 89.94 517 ARG A C 1
ATOM 4110 O O . ARG A 1 517 ? 9.367 -7.981 15.082 1.00 89.94 517 ARG A O 1
ATOM 4117 N N . GLU A 1 518 ? 10.333 -7.798 13.082 1.00 91.88 518 GLU A N 1
ATOM 4118 C CA . GLU A 1 518 ? 11.690 -8.085 13.559 1.00 91.88 518 GLU A CA 1
ATOM 4119 C C . GLU A 1 518 ? 12.215 -6.984 14.492 1.00 91.88 518 GLU A C 1
ATOM 4121 O O . GLU A 1 518 ? 12.694 -7.286 15.578 1.00 91.88 518 GLU A O 1
ATOM 4126 N N . ARG A 1 519 ? 12.033 -5.708 14.134 1.00 89.06 519 ARG A N 1
ATOM 4127 C CA . ARG A 1 519 ? 12.400 -4.570 14.997 1.00 89.06 519 ARG A CA 1
ATOM 4128 C C . ARG A 1 519 ? 11.569 -4.490 16.273 1.00 89.06 519 ARG A C 1
ATOM 4130 O O . ARG A 1 519 ? 12.079 -4.065 17.303 1.00 89.06 519 ARG A O 1
ATOM 4137 N N . GLU A 1 520 ? 10.289 -4.840 16.204 1.00 88.88 520 GLU A N 1
ATOM 4138 C CA . GLU A 1 520 ? 9.422 -4.930 17.381 1.00 88.88 520 GLU A CA 1
ATOM 4139 C C . GLU A 1 520 ? 9.925 -6.028 18.323 1.00 88.88 520 GLU A C 1
ATOM 4141 O O . GLU A 1 520 ? 10.144 -5.741 19.496 1.00 88.88 520 GLU A O 1
ATOM 4146 N N . ARG A 1 521 ? 10.274 -7.212 17.799 1.00 93.25 521 ARG A N 1
ATOM 4147 C CA . ARG A 1 521 ? 10.929 -8.281 18.577 1.00 93.25 521 ARG A CA 1
ATOM 4148 C C . ARG A 1 521 ? 12.259 -7.845 19.183 1.00 93.25 521 ARG A C 1
ATOM 4150 O O . ARG A 1 521 ? 12.529 -8.156 20.334 1.00 93.25 521 ARG A O 1
ATOM 4157 N N . GLU A 1 522 ? 13.101 -7.133 18.435 1.00 92.88 522 GLU A N 1
ATOM 4158 C CA . GLU A 1 522 ? 14.371 -6.613 18.961 1.00 92.88 522 GLU A CA 1
ATOM 4159 C C . GLU A 1 522 ? 14.147 -5.638 20.120 1.00 92.88 522 GLU A C 1
ATOM 4161 O O . GLU A 1 522 ? 14.806 -5.759 21.148 1.00 92.88 522 GLU A O 1
ATOM 4166 N N . ARG A 1 523 ? 13.180 -4.720 19.993 1.00 93.75 523 ARG A N 1
ATOM 4167 C CA . ARG A 1 523 ? 12.810 -3.780 21.062 1.00 93.75 523 ARG A CA 1
ATOM 4168 C C . ARG A 1 523 ? 12.204 -4.480 22.271 1.00 93.75 523 ARG A C 1
ATOM 4170 O O . ARG A 1 523 ? 12.439 -4.051 23.395 1.00 93.75 523 ARG A O 1
ATOM 4177 N N . GLU A 1 524 ? 11.404 -5.520 22.064 1.00 92.00 524 GLU A N 1
ATOM 4178 C CA . GLU A 1 524 ? 10.866 -6.334 23.156 1.00 92.00 524 GLU A CA 1
ATOM 4179 C C . GLU A 1 524 ? 11.976 -7.086 23.887 1.00 92.00 524 GLU A C 1
ATOM 4181 O O . GLU A 1 524 ? 12.048 -7.000 25.109 1.00 92.00 524 GLU A O 1
ATOM 4186 N N . ASN A 1 525 ? 12.889 -7.724 23.152 1.00 94.06 525 ASN A N 1
ATOM 4187 C CA . ASN A 1 525 ? 14.056 -8.396 23.723 1.00 94.06 525 ASN A CA 1
ATOM 4188 C C . ASN A 1 525 ? 14.982 -7.409 24.458 1.00 94.06 525 ASN A C 1
ATOM 4190 O O . ASN A 1 525 ? 15.587 -7.758 25.468 1.00 94.06 525 ASN A O 1
ATOM 4194 N N . GLU A 1 526 ? 15.126 -6.178 23.960 1.00 94.94 526 GLU A N 1
ATOM 4195 C CA . GLU A 1 526 ? 15.895 -5.123 24.625 1.00 94.94 526 GLU A CA 1
ATOM 4196 C C . GLU A 1 526 ? 15.226 -4.691 25.934 1.00 94.94 526 GLU A C 1
ATOM 4198 O O . GLU A 1 526 ? 15.890 -4.670 26.968 1.00 94.94 526 GLU A O 1
ATOM 4203 N N . LYS A 1 527 ? 13.906 -4.467 25.929 1.00 93.62 527 LYS A N 1
ATOM 4204 C CA . LYS A 1 527 ? 13.129 -4.191 27.150 1.00 93.62 527 LYS A CA 1
ATOM 4205 C C . LYS A 1 527 ? 13.194 -5.342 28.154 1.00 93.62 527 LYS A C 1
ATOM 4207 O O . LYS A 1 527 ? 13.278 -5.097 29.354 1.00 93.62 527 LYS A O 1
ATOM 4212 N N . GLU A 1 528 ? 13.160 -6.588 27.686 1.00 93.56 528 GLU A N 1
ATOM 4213 C CA . GLU A 1 528 ? 13.309 -7.772 28.535 1.00 93.56 528 GLU A CA 1
ATOM 4214 C C . GLU A 1 528 ? 14.701 -7.803 29.176 1.00 93.56 528 GLU A C 1
ATOM 4216 O O . GLU A 1 528 ? 14.804 -7.867 30.400 1.00 93.56 528 GLU A O 1
ATOM 4221 N N . ARG A 1 529 ? 15.767 -7.603 28.391 1.00 95.00 529 ARG A N 1
ATOM 4222 C CA . ARG A 1 529 ? 17.142 -7.486 28.907 1.00 95.00 529 ARG A CA 1
ATOM 4223 C C . ARG A 1 529 ? 17.316 -6.324 29.884 1.00 95.00 529 ARG A C 1
ATOM 4225 O O . ARG A 1 529 ? 18.057 -6.452 30.855 1.00 95.00 529 ARG A O 1
ATOM 4232 N N . GLU A 1 530 ? 16.670 -5.185 29.649 1.00 93.69 530 GLU A N 1
ATOM 4233 C CA . GLU A 1 530 ? 16.662 -4.060 30.590 1.00 93.69 530 GLU A CA 1
ATOM 4234 C C . GLU A 1 530 ? 15.931 -4.416 31.888 1.00 93.69 530 GLU A C 1
ATOM 4236 O O . GLU A 1 530 ? 16.418 -4.094 32.973 1.00 93.69 530 GLU A O 1
ATOM 4241 N N . SER A 1 531 ? 14.813 -5.142 31.801 1.00 91.81 531 SER A N 1
ATOM 4242 C CA . SER A 1 531 ? 14.078 -5.617 32.975 1.00 91.81 531 SER A CA 1
ATOM 4243 C C . SER A 1 531 ? 14.875 -6.642 33.790 1.00 91.81 531 SER A C 1
ATOM 4245 O O . SER A 1 531 ? 14.917 -6.538 35.014 1.00 91.81 531 SER A O 1
ATOM 4247 N N . GLU A 1 532 ? 15.598 -7.557 33.135 1.00 91.69 532 GLU A N 1
ATOM 4248 C CA . GLU A 1 532 ? 16.510 -8.505 33.786 1.00 91.69 532 GLU A CA 1
ATOM 4249 C C . GLU A 1 532 ? 17.697 -7.791 34.439 1.00 91.69 532 GLU A C 1
ATOM 4251 O O . GLU A 1 532 ? 18.079 -8.112 35.564 1.00 91.69 532 GLU A O 1
ATOM 4256 N N . ARG A 1 533 ? 18.266 -6.774 33.774 1.00 92.38 533 ARG A N 1
ATOM 4257 C CA . ARG A 1 533 ? 19.315 -5.929 34.365 1.00 92.38 533 ARG A CA 1
ATOM 4258 C C . ARG A 1 533 ? 18.806 -5.188 35.593 1.00 92.38 533 ARG A C 1
ATOM 4260 O O . ARG A 1 533 ? 19.528 -5.125 36.581 1.00 92.38 533 ARG A O 1
ATOM 4267 N N . HIS A 1 534 ? 17.584 -4.656 35.566 1.00 88.38 534 HIS A N 1
ATOM 4268 C CA . HIS A 1 534 ? 16.980 -4.019 36.736 1.00 88.38 534 HIS A CA 1
ATOM 4269 C C . HIS A 1 534 ? 16.667 -5.012 37.859 1.00 88.38 534 HIS A C 1
ATOM 4271 O O . HIS A 1 534 ? 16.903 -4.682 39.019 1.00 88.38 534 HIS A O 1
ATOM 4277 N N . ALA A 1 535 ? 16.217 -6.227 37.537 1.00 84.12 535 ALA A N 1
ATOM 4278 C CA . ALA A 1 535 ? 16.009 -7.286 38.522 1.00 84.12 535 ALA A CA 1
ATOM 4279 C C . ALA A 1 535 ? 17.330 -7.717 39.187 1.00 84.12 535 ALA A C 1
ATOM 4281 O O . ALA A 1 535 ? 17.381 -7.864 40.406 1.00 84.12 535 ALA A O 1
ATOM 4282 N N . ASN A 1 536 ? 18.414 -7.830 38.414 1.00 80.50 536 ASN A N 1
ATOM 4283 C CA . ASN A 1 536 ? 19.739 -8.211 38.916 1.00 80.50 536 ASN A CA 1
ATOM 4284 C C . ASN A 1 536 ? 20.498 -7.071 39.621 1.00 80.50 536 ASN A C 1
ATOM 4286 O O . ASN A 1 536 ? 21.432 -7.347 40.368 1.00 80.50 536 ASN A O 1
ATOM 4290 N N . ASN A 1 537 ? 20.108 -5.805 39.419 1.00 77.69 537 ASN A N 1
ATOM 4291 C CA . ASN A 1 537 ? 20.676 -4.649 40.129 1.00 77.69 537 ASN A CA 1
ATOM 4292 C C . ASN A 1 537 ? 19.956 -4.315 41.445 1.00 77.69 537 ASN A C 1
ATOM 4294 O O . ASN A 1 537 ? 20.286 -3.307 42.077 1.00 77.69 537 ASN A O 1
ATOM 4298 N N . PHE A 1 538 ? 18.996 -5.131 41.892 1.00 62.94 538 PHE A N 1
ATOM 4299 C CA . PHE A 1 538 ? 18.542 -5.025 43.275 1.00 62.94 538 PHE A CA 1
ATOM 4300 C C . PHE A 1 538 ? 19.721 -5.356 44.199 1.00 62.94 538 PHE A C 1
ATOM 4302 O O . PHE A 1 538 ? 20.310 -6.431 44.070 1.00 62.94 538 PHE A O 1
ATOM 4309 N N . PRO A 1 539 ? 20.103 -4.453 45.122 1.00 60.44 539 PRO A N 1
ATOM 4310 C CA . PRO A 1 539 ? 21.245 -4.684 45.986 1.00 60.44 539 PRO A CA 1
ATOM 4311 C C . PRO A 1 539 ? 20.992 -5.962 46.782 1.00 60.44 539 PRO A C 1
ATOM 4313 O O . PRO A 1 539 ? 20.015 -6.055 47.531 1.00 60.44 539 PRO A O 1
ATOM 4316 N N . ALA A 1 540 ? 21.893 -6.936 46.632 1.00 56.78 540 ALA A N 1
ATOM 4317 C CA . ALA A 1 540 ? 21.835 -8.240 47.292 1.00 56.78 540 ALA A CA 1
ATOM 4318 C C . ALA A 1 540 ? 21.649 -8.148 48.825 1.00 56.78 540 ALA A C 1
ATOM 4320 O O . ALA A 1 540 ? 21.264 -9.126 49.458 1.00 56.78 540 ALA A O 1
ATOM 4321 N N . GLY A 1 541 ? 21.848 -6.967 49.424 1.00 54.09 541 GLY A N 1
ATOM 4322 C CA . GLY A 1 541 ? 21.594 -6.687 50.837 1.00 54.09 541 GLY A CA 1
ATOM 4323 C C . GLY A 1 541 ? 20.123 -6.725 51.282 1.00 54.09 541 GLY A C 1
ATOM 4324 O O . GLY A 1 541 ? 19.880 -6.975 52.458 1.00 54.09 541 GLY A O 1
ATOM 4325 N N . LEU A 1 542 ? 19.133 -6.540 50.397 1.00 53.56 542 LEU A N 1
ATOM 4326 C CA . LEU A 1 542 ? 17.711 -6.560 50.804 1.00 53.56 542 LEU A CA 1
ATOM 4327 C C . LEU A 1 542 ? 17.055 -7.948 50.714 1.00 53.56 542 LEU A C 1
ATOM 4329 O O . LEU A 1 542 ? 16.047 -8.194 51.377 1.00 53.56 542 LEU A O 1
ATOM 4333 N N . CYS A 1 543 ? 17.634 -8.884 49.955 1.00 53.12 543 CYS A N 1
ATOM 4334 C CA . CYS A 1 543 ? 17.106 -10.249 49.865 1.00 53.12 543 CYS A CA 1
ATOM 4335 C C . CYS A 1 543 ? 17.344 -11.049 51.161 1.00 53.12 543 CYS A C 1
ATOM 4337 O O . CYS A 1 543 ? 16.501 -11.856 51.551 1.00 53.12 543 CYS A O 1
ATOM 4339 N N . TRP A 1 544 ? 18.438 -10.775 51.882 1.00 53.16 544 TRP A N 1
ATOM 4340 C CA . TRP A 1 544 ? 18.727 -11.427 53.165 1.00 53.16 544 TRP A CA 1
ATOM 4341 C C . TRP A 1 544 ? 17.772 -11.000 54.287 1.00 53.16 544 TRP A C 1
ATOM 4343 O O . TRP A 1 544 ? 17.426 -11.822 55.130 1.00 53.16 544 TRP A O 1
ATOM 4353 N N . GLN A 1 545 ? 17.273 -9.759 54.280 1.00 57.06 545 GLN A N 1
ATOM 4354 C CA . GLN A 1 545 ? 16.328 -9.296 55.308 1.00 57.06 545 GLN A CA 1
ATOM 4355 C C . GLN A 1 545 ? 14.936 -9.925 55.163 1.00 57.06 545 GLN A C 1
ATOM 4357 O O . GLN A 1 545 ? 14.264 -10.157 56.166 1.00 57.06 545 GLN A O 1
ATOM 4362 N N . ARG A 1 546 ? 14.512 -10.253 53.935 1.00 56.88 546 ARG A N 1
ATOM 4363 C CA . ARG A 1 546 ? 13.221 -10.915 53.693 1.00 56.88 546 ARG A CA 1
ATOM 4364 C C . ARG A 1 546 ? 13.276 -12.419 53.974 1.00 56.88 546 ARG A C 1
ATOM 4366 O O . ARG A 1 546 ? 12.346 -12.951 54.565 1.00 56.88 546 ARG A O 1
ATOM 4373 N N . ALA A 1 547 ? 14.389 -13.077 53.640 1.00 61.56 547 ALA A N 1
ATOM 4374 C CA . ALA A 1 547 ? 14.623 -14.469 54.028 1.00 61.56 547 ALA A CA 1
ATOM 4375 C C . ALA A 1 547 ? 14.778 -14.620 55.554 1.00 61.56 547 ALA A C 1
ATOM 4377 O O . ALA A 1 547 ? 14.288 -15.588 56.129 1.00 61.56 547 ALA A O 1
ATOM 4378 N N . GLY A 1 548 ? 15.393 -13.635 56.220 1.00 68.75 548 GLY A N 1
ATOM 4379 C CA . GLY A 1 548 ? 15.476 -13.583 57.679 1.00 68.75 548 GLY A CA 1
ATOM 4380 C C . GLY A 1 548 ? 14.104 -13.478 58.347 1.00 68.75 548 GLY A C 1
ATOM 4381 O O . GLY A 1 548 ? 13.832 -14.226 59.280 1.00 68.75 548 GLY A O 1
ATOM 4382 N N . SER A 1 549 ? 13.206 -12.622 57.845 1.00 71.81 549 SER A N 1
ATOM 4383 C CA . SER A 1 549 ? 11.875 -12.466 58.449 1.00 71.81 549 SER A CA 1
ATOM 4384 C C . SER A 1 549 ? 10.943 -13.650 58.183 1.00 71.81 549 SER A C 1
ATOM 4386 O O . SER A 1 549 ? 10.163 -14.015 59.061 1.00 71.81 549 SER A O 1
ATOM 4388 N N . GLU A 1 550 ? 11.034 -14.296 57.017 1.00 77.44 550 GLU A N 1
ATOM 4389 C CA . GLU A 1 550 ? 10.285 -15.529 56.738 1.00 77.44 550 GLU A CA 1
ATOM 4390 C C . GLU A 1 550 ? 10.800 -16.704 57.576 1.00 77.44 550 GLU A C 1
ATOM 4392 O O . GLU A 1 550 ? 9.997 -17.468 58.112 1.00 77.44 550 GLU A O 1
ATOM 4397 N N . PHE A 1 551 ? 12.118 -16.805 57.773 1.00 79.12 551 PHE A N 1
ATOM 4398 C CA . PHE A 1 551 ? 12.719 -17.807 58.649 1.00 79.12 551 PHE A CA 1
ATOM 4399 C C . PHE A 1 551 ? 12.376 -17.573 60.127 1.00 79.12 551 PHE A C 1
ATOM 4401 O O . PHE A 1 551 ? 12.010 -18.520 60.823 1.00 79.12 551 PHE A O 1
ATOM 4408 N N . GLU A 1 552 ? 12.408 -16.327 60.609 1.00 79.25 552 GLU A N 1
ATOM 4409 C CA . GLU A 1 552 ? 11.961 -15.993 61.967 1.00 79.25 552 GLU A CA 1
ATOM 4410 C C . GLU A 1 552 ? 10.461 -16.238 62.161 1.00 79.25 552 GLU A C 1
ATOM 4412 O O . GLU A 1 552 ? 10.052 -16.729 63.213 1.00 79.25 552 GLU A O 1
ATOM 4417 N N . SER A 1 553 ? 9.634 -15.972 61.146 1.00 82.31 553 SER A N 1
ATOM 4418 C CA . SER A 1 553 ? 8.199 -16.270 61.195 1.00 82.31 553 SER A CA 1
ATOM 4419 C C . SER A 1 553 ? 7.933 -17.779 61.232 1.00 82.31 553 SER A C 1
ATOM 4421 O O . SER A 1 553 ? 7.097 -18.241 62.012 1.00 82.31 553 SER A O 1
ATOM 4423 N N . LEU A 1 554 ? 8.706 -18.567 60.474 1.00 84.62 554 LEU A N 1
ATOM 4424 C CA . LEU A 1 554 ? 8.694 -20.032 60.530 1.00 84.62 554 LEU A CA 1
ATOM 4425 C C . LEU A 1 554 ? 9.155 -20.559 61.892 1.00 84.62 554 LEU A C 1
ATOM 4427 O O . LEU A 1 554 ? 8.488 -21.419 62.464 1.00 84.62 554 LEU A O 1
ATOM 4431 N N . LEU A 1 555 ? 10.232 -20.012 62.461 1.00 79.00 555 LEU A N 1
ATOM 4432 C CA . LEU A 1 555 ? 10.696 -20.356 63.809 1.00 79.00 555 LEU A CA 1
ATOM 4433 C C . LEU A 1 555 ? 9.665 -19.992 64.883 1.00 79.00 555 LEU A C 1
ATOM 4435 O O . LEU A 1 555 ? 9.440 -20.770 65.808 1.00 79.00 555 LEU A O 1
ATOM 4439 N N . ALA A 1 556 ? 9.006 -18.840 64.766 1.00 79.38 556 ALA A N 1
ATOM 4440 C CA . ALA A 1 556 ? 7.947 -18.416 65.679 1.00 79.38 556 ALA A CA 1
ATOM 4441 C C . ALA A 1 556 ? 6.657 -19.239 65.514 1.00 79.38 556 ALA A C 1
ATOM 4443 O O . ALA A 1 556 ? 5.886 -19.383 66.465 1.00 79.38 556 ALA A O 1
ATOM 4444 N N . SER A 1 557 ? 6.398 -19.776 64.320 1.00 83.12 557 SER A N 1
ATOM 4445 C CA . SER A 1 557 ? 5.319 -20.737 64.074 1.00 83.12 557 SER A CA 1
ATOM 4446 C C . SER A 1 557 ? 5.640 -22.088 64.709 1.00 83.12 557 SER A C 1
ATOM 4448 O O . SER A 1 557 ? 4.843 -22.593 65.493 1.00 83.12 557 SER A O 1
ATOM 4450 N N . LEU A 1 558 ? 6.846 -22.614 64.475 1.00 78.62 558 LEU A N 1
ATOM 4451 C CA . LEU A 1 558 ? 7.324 -23.870 65.059 1.00 78.62 558 LEU A CA 1
ATOM 4452 C C . LEU A 1 558 ? 7.376 -23.816 66.589 1.00 78.62 558 LEU A C 1
ATOM 4454 O O . LEU A 1 558 ? 6.950 -24.760 67.246 1.00 78.62 558 LEU A O 1
ATOM 4458 N N . LYS A 1 559 ? 7.821 -22.700 67.180 1.00 74.62 559 LYS A N 1
ATOM 4459 C CA . LYS A 1 559 ? 7.794 -22.507 68.642 1.00 74.62 559 LYS A CA 1
ATOM 4460 C C . LYS A 1 559 ? 6.371 -22.480 69.210 1.00 74.62 559 LYS A C 1
ATOM 4462 O O . LYS A 1 559 ? 6.164 -22.956 70.323 1.00 74.62 559 LYS A O 1
ATOM 4467 N N . ARG A 1 560 ? 5.395 -21.952 68.460 1.00 76.31 560 ARG A N 1
ATOM 4468 C CA . ARG A 1 560 ? 3.976 -21.964 68.856 1.00 76.31 560 ARG A CA 1
ATOM 4469 C C . ARG A 1 560 ? 3.351 -23.350 68.724 1.00 76.31 560 ARG A C 1
ATOM 4471 O O . ARG A 1 560 ? 2.620 -23.754 69.621 1.00 76.31 560 ARG A O 1
ATOM 4478 N N . GLU A 1 561 ? 3.658 -24.082 67.657 1.00 75.69 561 GLU A N 1
ATOM 4479 C CA . GLU A 1 561 ? 3.162 -25.450 67.455 1.00 75.69 561 GLU A CA 1
ATOM 4480 C C . GLU A 1 561 ? 3.801 -26.459 68.415 1.00 75.69 561 GLU A C 1
ATOM 4482 O O . GLU A 1 561 ? 3.133 -27.390 68.855 1.00 75.69 561 GLU A O 1
ATOM 4487 N N . ALA A 1 562 ? 5.058 -26.249 68.813 1.00 74.00 562 ALA A N 1
ATOM 4488 C CA . ALA A 1 562 ? 5.752 -27.122 69.757 1.00 74.00 562 ALA A CA 1
ATOM 4489 C C . ALA A 1 562 ? 5.282 -26.970 71.217 1.00 74.00 562 ALA A C 1
ATOM 4491 O O . ALA A 1 562 ? 5.788 -27.676 72.087 1.00 74.00 562 ALA A O 1
ATOM 4492 N N . GLY A 1 563 ? 4.351 -26.055 71.523 1.00 60.00 563 GLY A N 1
ATOM 4493 C CA . GLY A 1 563 ? 3.808 -25.904 72.877 1.00 60.00 563 GLY A CA 1
ATOM 4494 C C . GLY A 1 563 ? 4.857 -25.558 73.943 1.00 60.00 563 GLY A C 1
ATOM 4495 O O . GLY A 1 563 ? 4.619 -25.773 75.129 1.00 60.00 563 GLY A O 1
ATOM 4496 N N . MET A 1 564 ? 6.013 -25.010 73.551 1.00 54.25 564 MET A N 1
ATOM 4497 C CA . MET A 1 564 ? 7.064 -24.583 74.478 1.00 54.25 564 MET A CA 1
ATOM 4498 C C . MET A 1 564 ? 6.754 -23.184 75.016 1.00 54.25 564 MET A C 1
ATOM 4500 O O . MET A 1 564 ? 7.443 -22.210 74.729 1.00 54.25 564 MET A O 1
ATOM 4504 N N . SER A 1 565 ? 5.677 -23.085 75.789 1.00 52.94 565 SER A N 1
ATOM 4505 C CA . SER A 1 565 ? 5.388 -21.922 76.626 1.00 52.94 565 SER A CA 1
ATOM 4506 C C . SER A 1 565 ? 5.210 -22.368 78.071 1.00 52.94 565 SER A C 1
ATOM 4508 O O . SER A 1 565 ? 4.144 -22.189 78.649 1.00 52.94 565 SER A O 1
ATOM 4510 N N . SER A 1 566 ? 6.245 -22.976 78.647 1.00 53.53 566 SER A N 1
ATOM 4511 C CA . SER A 1 566 ? 6.527 -22.900 80.083 1.00 53.53 566 SER A CA 1
ATOM 4512 C C . SER A 1 566 ? 7.867 -23.572 80.383 1.00 53.53 566 SER A C 1
ATOM 4514 O O . SER A 1 566 ? 8.154 -24.624 79.821 1.00 53.53 566 SER A O 1
ATOM 4516 N N . ALA A 1 567 ? 8.622 -22.976 81.305 1.00 49.09 567 ALA A N 1
ATOM 4517 C CA . ALA A 1 567 ? 9.885 -23.436 81.883 1.00 49.09 567 ALA A CA 1
ATOM 4518 C C . ALA A 1 567 ? 11.150 -23.241 81.026 1.00 49.09 567 ALA A C 1
ATOM 4520 O O . ALA A 1 567 ? 11.653 -24.174 80.414 1.00 49.09 567 ALA A O 1
ATOM 4521 N N . CYS A 1 568 ? 11.678 -22.014 81.047 1.00 41.38 568 CYS A N 1
ATOM 4522 C CA . CYS A 1 568 ? 13.122 -21.737 81.095 1.00 41.38 568 CYS A CA 1
ATOM 4523 C C . CYS A 1 568 ? 13.335 -20.272 81.530 1.00 41.38 568 CYS A C 1
ATOM 4525 O O . CYS A 1 568 ? 13.855 -19.446 80.789 1.00 41.38 568 CYS A O 1
ATOM 4527 N N . GLU A 1 569 ? 12.875 -19.947 82.737 1.00 46.94 569 GLU A N 1
ATOM 4528 C CA . GLU A 1 569 ? 13.416 -18.845 83.537 1.00 46.94 569 GLU A CA 1
ATOM 4529 C C . GLU A 1 569 ? 13.912 -19.485 84.828 1.00 46.94 569 GLU A C 1
ATOM 4531 O O . GLU A 1 569 ? 13.129 -19.729 85.735 1.00 46.94 569 GLU A O 1
ATOM 4536 N N . GLU A 1 570 ? 15.176 -19.895 84.831 1.00 48.03 570 GLU A N 1
ATOM 4537 C CA . GLU A 1 570 ? 16.095 -19.918 85.973 1.00 48.03 570 GLU A CA 1
ATOM 4538 C C . GLU A 1 570 ? 17.342 -20.705 85.556 1.00 48.03 570 GLU A C 1
ATOM 4540 O O . GLU A 1 570 ? 17.260 -21.666 84.796 1.00 48.03 570 GLU A O 1
ATOM 4545 N N . ILE A 1 571 ? 18.489 -20.302 86.101 1.00 46.00 571 ILE A N 1
ATOM 4546 C CA . ILE A 1 571 ? 19.853 -20.753 85.787 1.00 46.00 571 ILE A CA 1
ATOM 4547 C C . ILE A 1 571 ? 20.485 -20.005 84.604 1.00 46.00 571 ILE A C 1
ATOM 4549 O O . ILE A 1 571 ? 20.614 -20.522 83.505 1.00 46.00 571 ILE A O 1
ATOM 4553 N N . GLU A 1 572 ? 20.983 -18.803 84.890 1.00 39.16 572 GLU A N 1
ATOM 4554 C CA . GLU A 1 572 ? 22.360 -18.452 84.520 1.00 39.16 572 GLU A CA 1
ATOM 4555 C C . GLU A 1 572 ? 22.884 -17.364 85.469 1.00 39.16 572 GLU A C 1
ATOM 4557 O O . GLU A 1 572 ? 22.897 -16.166 85.193 1.00 39.16 572 GLU A O 1
ATOM 4562 N N . SER A 1 573 ? 23.299 -17.810 86.655 1.00 39.84 573 SER A N 1
ATOM 4563 C CA . SER A 1 573 ? 24.208 -17.074 87.525 1.00 39.84 573 SER A CA 1
ATOM 4564 C C . SER A 1 573 ? 25.461 -17.919 87.749 1.00 39.84 573 SER A C 1
ATOM 4566 O O . SER A 1 573 ? 25.425 -18.976 88.370 1.00 39.84 573 SER A O 1
ATOM 4568 N N . GLY A 1 574 ? 26.585 -17.411 87.244 1.00 34.38 574 GLY A N 1
ATOM 4569 C CA . GLY A 1 574 ? 27.925 -17.790 87.678 1.00 34.38 574 GLY A CA 1
ATOM 4570 C C . GLY A 1 574 ? 28.589 -18.917 86.891 1.00 34.38 574 GLY A C 1
ATOM 4571 O O . GLY A 1 574 ? 28.320 -20.084 87.131 1.00 34.38 574 GLY A O 1
ATOM 4572 N N . LEU A 1 575 ? 29.573 -18.556 86.064 1.00 35.84 575 LEU A N 1
ATOM 4573 C CA . LEU A 1 575 ? 30.913 -19.146 86.154 1.00 35.84 575 LEU A CA 1
ATOM 4574 C C . LEU A 1 575 ? 31.926 -18.295 85.381 1.00 35.84 575 LEU A C 1
ATOM 4576 O O . LEU A 1 575 ? 31.944 -18.198 84.159 1.00 35.84 575 LEU A O 1
ATOM 4580 N N . THR A 1 576 ? 32.761 -17.643 86.174 1.00 37.34 576 THR A N 1
ATOM 4581 C CA . THR A 1 576 ? 33.994 -16.952 85.824 1.00 37.34 576 THR A CA 1
ATOM 4582 C C . THR A 1 576 ? 35.114 -17.931 85.458 1.00 37.34 576 THR A C 1
ATOM 4584 O O . THR A 1 576 ? 35.421 -18.806 86.260 1.00 37.34 576 THR A O 1
ATOM 4587 N N . GLY A 1 577 ? 35.825 -17.641 84.365 1.00 34.84 577 GLY A N 1
ATOM 4588 C CA . GLY A 1 577 ? 37.291 -17.526 84.364 1.00 34.84 577 GLY A CA 1
ATOM 4589 C C . GLY A 1 577 ? 38.156 -18.768 84.086 1.00 34.84 577 GLY A C 1
ATOM 4590 O O . GLY A 1 577 ? 37.791 -19.886 84.415 1.00 34.84 577 GLY A O 1
ATOM 4591 N N . VAL A 1 578 ? 39.369 -18.465 83.583 1.00 34.66 578 VAL A N 1
ATOM 4592 C CA . VAL A 1 578 ? 40.550 -19.300 83.229 1.00 34.66 578 VAL A CA 1
ATOM 4593 C C . VAL A 1 578 ? 40.623 -19.576 81.714 1.00 34.66 578 VAL A C 1
ATOM 4595 O O . VAL A 1 578 ? 39.842 -20.354 81.193 1.00 34.66 578 VAL A O 1
ATOM 4598 N N . SER A 1 579 ? 41.367 -18.830 80.884 1.00 37.22 579 SER A N 1
ATOM 4599 C CA . SER A 1 579 ? 42.798 -18.450 80.844 1.00 37.22 579 SER A CA 1
ATOM 4600 C C . SER A 1 579 ? 43.764 -19.579 80.449 1.00 37.22 579 SER A C 1
ATOM 4602 O O . SER A 1 579 ? 43.833 -20.595 81.127 1.00 37.22 579 SER A O 1
ATOM 4604 N N . MET A 1 580 ? 44.599 -19.237 79.455 1.00 37.31 580 MET A N 1
ATOM 4605 C CA . MET A 1 580 ? 45.952 -19.714 79.108 1.00 37.31 580 MET A CA 1
ATOM 4606 C C . MET A 1 580 ? 46.184 -20.774 78.007 1.00 37.31 580 MET A C 1
ATOM 4608 O O . MET A 1 580 ? 45.809 -21.930 78.150 1.00 37.31 580 MET A O 1
ATOM 4612 N N . MET A 1 581 ? 47.003 -20.313 77.038 1.00 36.09 581 MET A N 1
ATOM 4613 C CA . MET A 1 581 ? 48.070 -20.996 76.271 1.00 36.09 581 MET A CA 1
ATOM 4614 C C . MET A 1 581 ? 47.647 -21.898 75.095 1.00 36.09 581 MET A C 1
ATOM 4616 O O . MET A 1 581 ? 46.658 -22.608 75.181 1.00 36.09 581 MET A O 1
ATOM 4620 N N . ASP A 1 582 ? 48.328 -21.939 73.946 1.00 34.34 582 ASP A N 1
ATOM 4621 C CA . ASP A 1 582 ? 49.570 -21.300 73.498 1.00 34.34 582 ASP A CA 1
ATOM 4622 C C . ASP A 1 582 ? 49.674 -21.369 71.958 1.00 34.34 582 ASP A C 1
ATOM 4624 O O . ASP A 1 582 ? 49.110 -22.255 71.321 1.00 34.34 582 ASP A O 1
ATOM 4628 N N . GLU A 1 583 ? 50.382 -20.381 71.412 1.00 38.00 583 GLU A N 1
ATOM 4629 C CA . GLU A 1 583 ? 51.400 -20.417 70.348 1.00 38.00 583 GLU A CA 1
ATOM 4630 C C . GLU A 1 583 ? 51.366 -21.374 69.116 1.00 38.00 583 GLU A C 1
ATOM 4632 O O . GLU A 1 583 ? 51.509 -22.588 69.210 1.00 38.00 583 GLU A O 1
ATOM 4637 N N . LEU A 1 584 ? 51.451 -20.704 67.949 1.00 37.81 584 LEU A N 1
ATOM 4638 C CA . LEU A 1 584 ? 52.449 -20.836 66.859 1.00 37.81 584 LEU A CA 1
ATOM 4639 C C . LEU A 1 584 ? 52.408 -21.949 65.788 1.00 37.81 584 LEU A C 1
ATOM 4641 O O . LEU A 1 584 ? 51.985 -23.078 65.990 1.00 37.81 584 LEU A O 1
ATOM 4645 N N . VAL A 1 585 ? 53.044 -21.548 64.670 1.00 39.69 585 VAL A N 1
ATOM 4646 C CA . VAL A 1 585 ? 53.513 -22.250 63.453 1.00 39.69 585 VAL A CA 1
ATOM 4647 C C . VAL A 1 585 ? 52.526 -22.166 62.272 1.00 39.69 585 VAL A C 1
ATOM 4649 O O . VAL A 1 585 ? 51.495 -22.823 62.263 1.00 39.69 585 VAL A O 1
ATOM 4652 N N . ASP A 1 586 ? 52.649 -21.211 61.341 1.00 37.91 586 ASP A N 1
ATOM 4653 C CA . ASP A 1 586 ? 53.685 -20.977 60.303 1.00 37.91 586 ASP A CA 1
ATOM 4654 C C . ASP A 1 586 ? 53.650 -21.986 59.131 1.00 37.91 586 ASP A C 1
ATOM 4656 O O . ASP A 1 586 ? 53.460 -23.182 59.336 1.00 37.91 586 ASP A O 1
ATOM 4660 N N . SER A 1 587 ? 53.934 -21.480 57.919 1.00 35.84 587 SER A N 1
ATOM 4661 C CA . SER A 1 587 ? 54.206 -22.167 56.631 1.00 35.84 587 SER A CA 1
ATOM 4662 C C . SER A 1 587 ? 53.117 -22.128 55.537 1.00 35.84 587 SER A C 1
ATOM 4664 O O . SER A 1 587 ? 52.385 -23.086 55.327 1.00 35.84 587 SER A O 1
ATOM 4666 N N . GLY A 1 588 ? 53.097 -21.027 54.774 1.00 35.53 588 GLY A N 1
ATOM 4667 C CA . GLY A 1 588 ? 53.482 -20.980 53.344 1.00 35.53 588 GLY A CA 1
ATOM 4668 C C . GLY A 1 588 ? 52.728 -21.753 52.223 1.00 35.53 588 GLY A C 1
ATOM 4669 O O . GLY A 1 588 ? 51.929 -22.643 52.481 1.00 35.53 588 GLY A O 1
ATOM 4670 N N . PRO A 1 589 ? 52.985 -21.400 50.936 1.00 69.69 589 PRO A N 1
ATOM 4671 C CA . PRO A 1 589 ? 52.065 -21.604 49.801 1.00 69.69 589 PRO A CA 1
ATOM 4672 C C . PRO A 1 589 ? 52.568 -22.577 48.703 1.00 69.69 589 PRO A C 1
ATOM 4674 O O . PRO A 1 589 ? 53.771 -22.743 48.538 1.00 69.69 589 PRO A O 1
ATOM 4677 N N . LEU A 1 590 ? 51.670 -23.137 47.874 1.00 37.56 590 LEU A N 1
ATOM 4678 C CA . LEU A 1 590 ? 51.959 -23.776 46.562 1.00 37.56 590 LEU A CA 1
ATOM 4679 C C . LEU A 1 590 ? 50.618 -24.001 45.812 1.00 37.56 590 LEU A C 1
ATOM 4681 O O . LEU A 1 590 ? 49.699 -24.561 46.395 1.00 37.56 590 LEU A O 1
ATOM 4685 N N . VAL A 1 591 ? 50.316 -23.368 44.668 1.00 43.78 591 VAL A N 1
ATOM 4686 C CA . VAL A 1 591 ? 50.757 -23.608 43.269 1.00 43.78 591 VAL A CA 1
ATOM 4687 C C . VAL A 1 591 ? 50.239 -24.929 42.651 1.00 43.78 591 VAL A C 1
ATOM 4689 O O . VAL A 1 591 ? 50.619 -26.007 43.086 1.00 43.78 591 VAL A O 1
ATOM 4692 N N . ASP A 1 592 ? 49.434 -24.764 41.585 1.00 46.50 592 ASP A N 1
ATOM 4693 C CA . ASP A 1 592 ? 49.202 -25.608 40.389 1.00 46.50 592 ASP A CA 1
ATOM 4694 C C . ASP A 1 592 ? 48.730 -27.078 40.488 1.00 46.50 592 ASP A C 1
ATOM 4696 O O . ASP A 1 592 ? 49.458 -27.946 40.955 1.00 46.50 592 ASP A O 1
ATOM 4700 N N . ARG A 1 593 ? 47.588 -27.413 39.846 1.00 39.56 593 ARG A N 1
ATOM 4701 C CA . ARG A 1 593 ? 47.459 -27.947 38.454 1.00 39.56 593 ARG A CA 1
ATOM 4702 C C . ARG A 1 593 ? 46.191 -28.809 38.243 1.00 39.56 593 ARG A C 1
ATOM 4704 O O . ARG A 1 593 ? 45.927 -29.723 39.006 1.00 39.56 593 ARG A O 1
ATOM 4711 N N . LEU A 1 594 ? 45.535 -28.546 37.105 1.00 45.72 594 LEU A N 1
ATOM 4712 C CA . LEU A 1 594 ? 44.852 -29.458 36.161 1.00 45.72 594 LEU A CA 1
ATOM 4713 C C . LEU A 1 594 ? 43.820 -30.492 36.662 1.00 45.72 594 LEU A C 1
ATOM 4715 O O . LEU A 1 594 ? 44.174 -31.508 37.253 1.00 45.72 594 LEU A O 1
ATOM 4719 N N . HIS A 1 595 ? 42.591 -30.342 36.154 1.00 45.00 595 HIS A N 1
ATOM 4720 C CA . HIS A 1 595 ? 42.028 -31.317 35.214 1.00 45.00 595 HIS A CA 1
ATOM 4721 C C . HIS A 1 595 ? 41.181 -30.642 34.135 1.00 45.00 595 HIS A C 1
ATOM 4723 O O . HIS A 1 595 ? 40.557 -29.604 34.455 1.00 45.00 595 HIS A O 1
#

InterPro domains:
  IPR001623 DnaJ domain [PS50076] (2-63)
  IPR001623 DnaJ domain [SM00271] (1-67)
  IPR001623 DnaJ domain [cd06257] (5-51)
  IPR003961 Fibronectin type III [cd00063] (65-177)
  IPR013783 Immunoglobulin-like fold [G3DSA:2.60.40.10] (64-184)
  IPR036869 Chaperone J-domain superfamily [G3DSA:1.10.287.110] (5-63)
  IPR036869 Chaperone J-domain superfamily [SSF46565] (6-53)

Sequence (595 aa):
MRAKAVLGLGPDAHEVSQVQQAFRSLMRKLHPDRIGVNREATEAMELLREAKASCERAFSRLRAPQAPTRLAATVLCAAVGQRRIRLDWRAPEESRSCPVRRYLVAALDPAYGQALTITVLEPEYNESLKRFTSLDELATYVLAEEELSKLPSFFQQATAVVQVAAENEAGQSAWCTLQLSLRSSASAPRSLKVDEKTTAPRSSKDEKPGKRANPSVPSASSRECREFEATAHSLAREGGNQLCTWLRKQGKALLGTWLRSQGWPTTGSKDELVDRVAFAVGAVGKEAVEEKPSLEQDRDDIVRLKQIMRPDPDWIAFSSTEARWINFNAQMREVFGRSRSCRCDEDAVNAWIDDAMSVLFHWISKQIIMTESRAALFRSLGRGWIWIQLSSSGVGREDKSKLPEEQRTRFKWWFENLSRVTRNRQHDIDKLKLKGDMLKKYTTGYMPMSELVFLIYGIAPAMPIIGIQKWSPHYKEVDRWATDDNVKKAVEKPLASEAERQAHAAHVEQQKSRKQRERERERENEKERESERHANNFPAGLCWQRAGSEFESLLASLKREAGMSSACEEIESGLTGVSMMDELVDSGPLVDRLH

pLDDT: mean 83.8, std 18.29, range [33.09, 98.44]

Organism: NCBI:txid2562239

Radius of gyration: 39.43 Å; chains: 1; bounding box: 124×93×119 Å